Protein AF-A0A813RPR6-F1 (afdb_monomer)

Secondary structure (DSSP, 8-state):
-EEE---TT-HHHHHHHHHH-TT-SS-EEEE-SS-GGGT-S---SEEEEEEE--GGGTTTT-EEEEEEESSS-SSSSSSSSPPPSSTTSEEEEEEEEEEEEEPPTT--SPPSHHHHHHHHHHHHHHHH-----TT-EE-S--TTSSSS--EEEEEE-SSS--EEETTEEEEEEEEEEE-HHHHHHHHHT-HHHHHHHHTT-GGGTGGG--B-TT--S-HHHH-HHHHHHHHHHHHHH-----EEEESEEEEE--S---B-SS-EE-S-EEEEE-HHHHTTHHHHHHHTGGGT--EEEEETTS-EEEEEETT---TT----SSS-EEEETTEEEEEE-HHHHHHHHHHHHHS--S----TTS--EE--HHHHHHHTT-S-GGG--EEE-TTS-EEE-GGGGG-TT--EEE--SS-----GGGGG-TT--EEE--SS-----TT-TT-TT--EEE-TTS----GGGGGGGTT-TT--EEESEETTTTEE-HHHHH-TTHHHHHHHH-TT--EETTEETT-----------HHHHHHHHHHHHHHHHH----S-TTGGGTT-HHHHHHHHHHHHHHHHHHHHHHHHHHHHHHHHHHHHHHTTS---------

pLDDT: mean 76.5, std 19.68, range [28.55, 98.12]

Mean predicted aligned error: 19.49 Å

Organism: NCBI:txid104777

InterPro domains:
  IPR001611 Leucine-rich repeat [PF13516] (402-417)
  IPR001611 Leucine-rich repeat [PS51450] (404-425)
  IPR001611 Leucine-rich repeat [PS51450] (426-447)
  IPR001611 Leucine-rich repeat [PS51450] (448-469)
  IPR007768 Suppressor of fused [PTHR10928] (6-251)
  IPR020941 Suppressor of fused-like domain [PF05076] (40-215)
  IPR024314 Suppressor of fused C-terminal [PF12470] (265-358)
  IPR025875 Leucine rich repeat 4 [PF12799] (426-463)
  IPR032675 Leucine-rich repeat domain superfamily [G3DSA:3.80.10.10] (376-512)
  IPR037181 Suppressor of fused, N-terminal [SSF103359] (7-236)
  IPR038489 Suppressor of fused, C-terminal domain superfamily [G3DSA:3.30.1360.230] (261-375)

Nearest PDB structures (foldseek):
  4bl9-assembly4_D  TM=8.917E-01  e=6.753E-34  Escherichia coli
  4bl9-assembly3_C  TM=8.732E-01  e=5.200E-34  Escherichia coli
  4bla-assembly1_A  TM=8.907E-01  e=2.367E-33  Escherichia coli
  4bl9-assembly2_B  TM=8.714E-01  e=3.991E-33  Escherichia coli
  4kmh-assembly1_A  TM=8.548E-01  e=1.022E-32  Homo sapiens

Foldseek 3Di:
DKDWDPDDDFKPLLVLVCVVVVPPPTFTKDAFPAAVLNVGLFQFGIKTWDWDQPVVVVSLQTWIKIKTHGQFQRDQPPSPADFDPDQADAGRLNEIEMEIARDDPPDPDDDPVVVVLSRVVSSCCSVPVDRDDAQDKAAQSQVPAPFQFGIWHKHWQPSRAWDGIPRYIYTYIYIATAGPVLVVLCQFPTSNVSVVLLLCDSNLVRSNRHDYRNDPDGSCRVPVVVVLVSVVVLLVQATNNQEDEFQKDKDADPPDFDCPPFKTFGDDMDIDGDPVVVLCQLRCLRRAQVNQHKHWYQHPVRQIEIEGEPNNPDPPDDADPVRQWMDGPSYIYGYQYPVNSVVSNVVVVVPPPPPPPVSPQDADDDDPVNQCVQQVHPALCPRAEGAPESNQYADDQVNLRNQNHAYYEHHP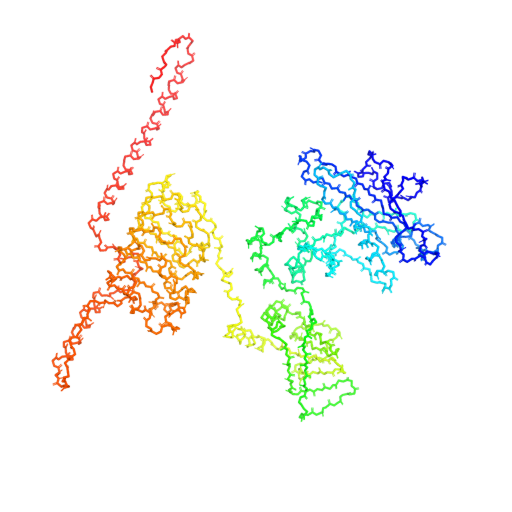YAHADQQNLLSNLNHAEYHPAQYAHAAPHNCQNNLNYAEYEHFQYAHADLVRCLSNLSNQNHAYYEQHAVVVRTHYNNVVNPVCSVVVNCVSHVNHQYYNRDGPPDDDPDDDDPDDPVVVVVVVVVVVVVVVVCPPPDDPVVVVCVPVVVVVVVVVVVVVVVVVVVVVVVVVVVVVVVVVVVVVVVVDPDDDDDDDD

Radius of gyration: 35.42 Å; Cα contacts (8 Å, |Δi|>4): 1080; chains: 1; bounding box: 74×107×98 Å

Structure (mmCIF, N/CA/C/O backbone):
data_AF-A0A813RPR6-F1
#
_entry.id   AF-A0A813RPR6-F1
#
loop_
_atom_site.group_PDB
_atom_site.id
_atom_site.type_symbol
_atom_site.label_atom_id
_atom_site.label_alt_id
_atom_site.label_comp_id
_atom_site.label_asym_id
_atom_site.label_entity_id
_atom_site.label_seq_id
_atom_site.pdbx_PDB_ins_code
_atom_site.Cartn_x
_atom_site.Cartn_y
_atom_site.Cartn_z
_atom_site.occupancy
_atom_site.B_iso_or_equiv
_atom_site.auth_seq_id
_atom_site.auth_comp_id
_atom_site.auth_asym_id
_atom_site.auth_atom_id
_atom_site.pdbx_PDB_model_num
ATOM 1 N N . MET A 1 1 ? -30.826 -1.381 17.889 1.00 50.94 1 MET A N 1
ATOM 2 C CA . MET A 1 1 ? -31.524 -0.165 18.376 1.00 50.94 1 MET A CA 1
ATOM 3 C C . MET A 1 1 ? -30.510 0.705 19.107 1.00 50.94 1 MET A C 1
ATOM 5 O O . MET A 1 1 ? -29.527 0.143 19.568 1.00 50.94 1 MET A O 1
ATOM 9 N N . LEU A 1 2 ? -30.683 2.030 19.143 1.00 47.19 2 LEU A N 1
ATOM 10 C CA . LEU A 1 2 ? -29.847 2.921 19.963 1.00 47.19 2 LEU A CA 1
ATOM 11 C C . LEU A 1 2 ? -30.622 3.243 21.245 1.00 47.19 2 LEU A C 1
ATOM 13 O O . LEU A 1 2 ? -31.785 3.631 21.139 1.00 47.19 2 LEU A O 1
ATOM 17 N N . ALA A 1 3 ? -30.007 3.058 22.409 1.00 49.62 3 ALA A N 1
ATOM 18 C CA . ALA A 1 3 ? -30.604 3.337 23.716 1.00 49.62 3 ALA A CA 1
ATOM 19 C C . ALA A 1 3 ? -29.572 3.993 24.653 1.00 49.62 3 ALA A C 1
ATOM 21 O O . ALA A 1 3 ? -28.366 3.890 24.416 1.00 49.62 3 ALA A O 1
ATOM 22 N N . GLN A 1 4 ? -30.054 4.690 25.687 1.00 48.28 4 GLN A N 1
ATOM 23 C CA . GLN A 1 4 ? -29.232 5.142 26.817 1.00 48.28 4 GLN A CA 1
ATOM 24 C C . GLN A 1 4 ? -29.093 3.986 27.822 1.00 48.28 4 GLN A C 1
ATOM 26 O O . GLN A 1 4 ? -30.047 3.235 28.014 1.00 48.28 4 GLN A O 1
ATOM 31 N N . ASN A 1 5 ? -27.893 3.817 28.387 1.00 44.53 5 ASN A N 1
ATOM 32 C CA . ASN A 1 5 ? -27.488 2.679 29.222 1.00 44.53 5 ASN A CA 1
ATOM 33 C C . ASN A 1 5 ? -28.490 2.352 30.354 1.00 44.53 5 ASN A C 1
ATOM 35 O O . ASN A 1 5 ? -28.733 3.181 31.223 1.00 44.53 5 ASN A O 1
ATOM 39 N N . GLU A 1 6 ? -28.984 1.107 30.408 1.00 38.97 6 GLU A N 1
ATOM 40 C CA . GLU A 1 6 ? -29.646 0.526 31.599 1.00 38.97 6 GLU A CA 1
ATOM 41 C C . GLU A 1 6 ? -28.765 -0.519 32.314 1.00 38.97 6 GLU A C 1
ATOM 43 O O . GLU A 1 6 ? -29.094 -0.984 33.404 1.00 38.97 6 GLU A O 1
ATOM 48 N N . THR A 1 7 ? -27.617 -0.894 31.742 1.00 42.38 7 THR A N 1
ATOM 49 C CA . THR A 1 7 ? -26.732 -1.912 32.319 1.00 42.38 7 THR A CA 1
ATOM 50 C C . THR A 1 7 ? -25.653 -1.281 33.187 1.00 42.38 7 THR A C 1
ATOM 52 O O . THR A 1 7 ? -24.520 -1.068 32.752 1.00 42.38 7 THR A O 1
ATOM 55 N N . SER A 1 8 ? -25.984 -1.031 34.451 1.00 41.53 8 SER A N 1
ATOM 56 C CA . SER A 1 8 ? -24.967 -0.973 35.492 1.00 41.53 8 SER A CA 1
ATOM 57 C C . SER A 1 8 ? -24.342 -2.374 35.656 1.00 41.53 8 SER A C 1
ATOM 59 O O . SER A 1 8 ? -25.047 -3.372 35.783 1.00 41.53 8 SER A O 1
ATOM 61 N N . HIS A 1 9 ? -23.003 -2.443 35.662 1.00 45.56 9 HIS A N 1
ATOM 62 C CA . HIS A 1 9 ? -22.172 -3.578 36.127 1.00 45.56 9 HIS A CA 1
ATOM 63 C C . HIS A 1 9 ? -21.645 -4.648 35.142 1.00 45.56 9 HIS A C 1
ATOM 65 O O . HIS A 1 9 ? -21.177 -5.690 35.611 1.00 45.56 9 HIS A O 1
ATOM 71 N N . LEU A 1 10 ? -21.576 -4.406 33.827 1.00 50.50 10 LEU A N 1
ATOM 72 C CA . LEU A 1 10 ? -20.786 -5.279 32.937 1.00 50.50 10 LEU A CA 1
ATOM 73 C C . LEU A 1 10 ? -19.311 -4.844 32.837 1.00 50.50 10 LEU A C 1
ATOM 75 O O . LEU A 1 10 ? -18.966 -3.925 32.104 1.00 50.50 10 LEU A O 1
ATOM 79 N N . ASP A 1 11 ? -18.480 -5.596 33.565 1.00 65.88 11 ASP A N 1
ATOM 80 C CA . ASP A 1 11 ? -17.105 -6.010 33.237 1.00 65.88 11 ASP A CA 1
ATOM 81 C C . ASP A 1 11 ? -15.976 -4.935 33.188 1.00 65.88 11 ASP A C 1
ATOM 83 O O . ASP A 1 11 ? -16.195 -3.804 32.756 1.00 65.88 11 ASP A O 1
ATOM 87 N N . PRO A 1 12 ? -14.722 -5.269 33.573 1.00 71.50 12 PRO A N 1
ATOM 88 C CA . PRO A 1 12 ? -13.483 -4.517 33.313 1.00 71.50 12 PRO A CA 1
ATOM 89 C C . PRO A 1 12 ? -13.337 -3.835 31.947 1.00 71.50 12 PRO A C 1
ATOM 91 O O . PRO A 1 12 ? -12.587 -2.869 31.848 1.00 71.50 12 PRO A O 1
ATOM 94 N N . ILE A 1 13 ? -14.037 -4.277 30.898 1.00 84.25 13 ILE A N 1
ATOM 95 C CA . ILE A 1 13 ? -14.054 -3.573 29.606 1.00 84.25 13 ILE A CA 1
ATOM 96 C C . ILE A 1 13 ? -14.661 -2.168 29.751 1.00 84.25 13 ILE A C 1
ATOM 98 O O . ILE A 1 13 ? -14.095 -1.198 29.243 1.00 84.25 13 ILE A O 1
ATOM 102 N N . THR A 1 14 ? -15.767 -2.030 30.486 1.00 81.50 14 THR A N 1
ATOM 103 C CA . THR A 1 14 ? -16.403 -0.728 30.733 1.00 81.50 14 THR A CA 1
ATOM 104 C C . THR A 1 14 ? -15.515 0.156 31.607 1.00 81.50 14 THR A C 1
ATOM 106 O O . THR A 1 14 ? -15.386 1.347 31.338 1.00 81.50 14 THR A O 1
ATOM 109 N N . GLU A 1 15 ? -14.833 -0.420 32.604 1.00 83.06 15 GLU A N 1
ATOM 110 C CA . GLU A 1 15 ? -13.865 0.311 33.436 1.00 83.06 15 GLU A CA 1
ATOM 111 C C . GLU A 1 15 ? -12.692 0.856 32.609 1.00 83.06 15 GLU A C 1
ATOM 113 O O . GLU A 1 15 ? -12.306 2.009 32.785 1.00 83.06 15 GLU A O 1
ATOM 118 N N . LEU A 1 16 ? -12.158 0.071 31.667 1.00 86.19 16 LEU A N 1
ATOM 119 C CA . LEU A 1 16 ? -11.117 0.538 30.743 1.00 86.19 16 LEU A CA 1
ATOM 120 C C . LEU A 1 16 ? -11.624 1.677 29.861 1.00 86.19 16 LEU A C 1
ATOM 122 O O . LEU A 1 16 ? -10.917 2.660 29.655 1.00 86.19 16 LEU A O 1
ATOM 126 N N . CYS A 1 17 ? -12.858 1.578 29.366 1.00 89.38 17 CYS A N 1
ATOM 127 C CA . CYS A 1 17 ? -13.441 2.649 28.569 1.00 89.38 17 CYS A CA 1
ATOM 128 C C . CYS A 1 17 ? -13.638 3.932 29.391 1.00 89.38 17 CYS A C 1
ATOM 130 O O . CYS A 1 17 ? -13.366 5.013 28.878 1.00 89.38 17 CYS A O 1
ATOM 132 N N . LEU A 1 18 ? -14.022 3.828 30.668 1.00 88.81 18 LEU A N 1
ATOM 133 C CA . LEU A 1 18 ? -14.121 4.971 31.586 1.00 88.81 18 LEU A CA 1
ATOM 134 C C . LEU A 1 18 ? -12.756 5.587 31.922 1.00 88.81 18 LEU A C 1
ATOM 136 O O . LEU A 1 18 ? -12.678 6.786 32.161 1.00 88.81 18 LEU A O 1
ATOM 140 N N . GLN A 1 19 ? -11.667 4.813 31.911 1.00 88.62 19 GLN A N 1
ATOM 141 C CA . GLN A 1 19 ? -10.317 5.377 32.054 1.00 88.62 1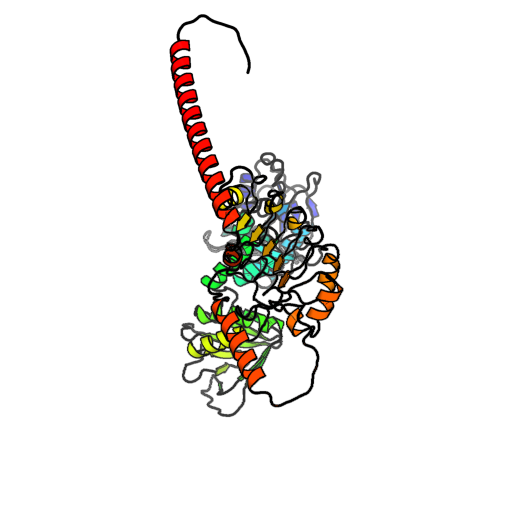9 GLN A CA 1
ATOM 142 C C . GLN A 1 19 ? -9.931 6.258 30.860 1.00 88.62 19 GLN A C 1
ATOM 144 O O . GLN A 1 19 ? -9.199 7.230 31.030 1.00 88.62 19 GLN A O 1
ATOM 149 N N . VAL A 1 20 ? -10.416 5.925 29.660 1.00 89.56 20 VAL A N 1
ATOM 150 C CA . VAL A 1 20 ? -10.179 6.712 28.439 1.00 89.56 20 VAL A CA 1
ATOM 151 C C . VAL A 1 20 ? -11.172 7.874 28.322 1.00 89.56 20 VAL A C 1
ATOM 153 O O . VAL A 1 20 ? -10.796 8.958 27.883 1.00 89.56 20 VAL A O 1
ATOM 156 N N . TYR A 1 21 ? -12.424 7.665 28.734 1.00 91.81 21 TYR A N 1
ATOM 157 C CA . TYR A 1 21 ? -13.523 8.626 28.631 1.00 91.81 21 TYR A CA 1
A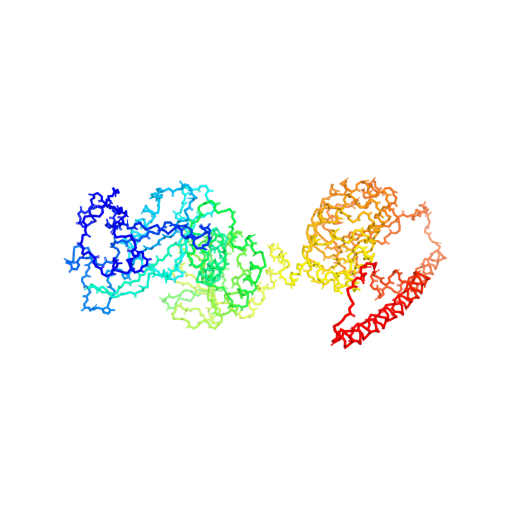TOM 158 C C . TYR A 1 21 ? -14.210 8.838 29.992 1.00 91.81 21 TYR A C 1
ATOM 160 O O . TYR A 1 21 ? -15.360 8.428 30.170 1.00 91.81 21 TYR A O 1
ATOM 168 N N . PRO A 1 22 ? -13.534 9.485 30.960 1.00 88.88 22 PRO A N 1
ATOM 169 C CA . PRO A 1 22 ? -14.035 9.611 32.333 1.00 88.88 22 PRO A CA 1
ATOM 170 C C . PRO A 1 22 ? -15.345 10.399 32.431 1.00 88.88 22 PRO A C 1
ATOM 172 O O . PRO A 1 22 ? -16.172 10.115 33.295 1.00 88.88 22 PRO A O 1
ATOM 175 N N . ASP A 1 23 ? -15.567 11.340 31.514 1.00 88.62 23 ASP A N 1
ATOM 176 C CA . ASP A 1 23 ? -16.747 12.211 31.513 1.00 88.62 23 ASP A CA 1
ATOM 177 C C . ASP A 1 23 ? -17.976 11.579 30.829 1.00 88.62 23 ASP A C 1
ATOM 179 O O . ASP A 1 23 ? -19.056 12.168 30.819 1.00 88.62 23 ASP A O 1
ATOM 183 N N . GLN A 1 24 ? -17.839 10.385 30.241 1.00 89.38 24 GLN A N 1
ATOM 184 C CA . GLN A 1 24 ? -18.892 9.710 29.470 1.00 89.38 24 GLN A CA 1
ATOM 185 C C . GLN A 1 24 ? -19.360 8.432 30.168 1.00 89.38 24 GLN A C 1
ATOM 187 O O . GLN A 1 24 ? -19.136 7.320 29.691 1.00 89.38 24 GLN A O 1
ATOM 192 N N . VAL A 1 25 ? -20.028 8.601 31.311 1.00 80.62 25 VAL A N 1
ATOM 193 C CA . VAL A 1 25 ? -20.595 7.484 32.087 1.00 80.62 25 VAL A CA 1
ATOM 194 C C . VAL A 1 25 ? -21.810 6.870 31.375 1.00 80.62 25 VAL A C 1
ATOM 196 O O . VAL A 1 25 ? -21.906 5.649 31.246 1.00 80.62 25 VAL A O 1
ATOM 199 N N . ASP A 1 26 ? -22.687 7.719 30.832 1.00 81.75 26 ASP A N 1
ATOM 200 C CA . ASP A 1 26 ? -23.855 7.309 30.048 1.00 81.75 26 ASP A CA 1
ATOM 201 C C . ASP A 1 26 ? -23.549 7.388 28.551 1.00 81.75 26 ASP A C 1
ATOM 203 O O . ASP A 1 26 ? -23.825 8.382 27.874 1.00 81.75 26 ASP A O 1
ATOM 207 N N . VAL A 1 27 ? -22.947 6.322 28.028 1.00 85.81 27 VAL A N 1
ATOM 208 C CA . VAL A 1 27 ? -22.635 6.217 26.602 1.00 85.81 27 VAL A CA 1
ATOM 209 C C . VAL A 1 27 ? -23.821 5.797 25.756 1.00 85.81 27 VAL A C 1
ATOM 211 O O . VAL A 1 27 ? -24.679 5.013 26.164 1.00 85.81 27 VAL A O 1
ATOM 214 N N . LEU A 1 28 ? -23.818 6.279 24.514 1.00 88.56 28 LEU A N 1
ATOM 215 C CA . LEU A 1 28 ? -24.717 5.772 23.494 1.00 88.56 28 LEU A CA 1
ATOM 216 C C . LEU A 1 28 ? -24.346 4.319 23.184 1.00 88.56 28 LEU A C 1
ATOM 218 O O . LEU A 1 28 ? -23.216 4.030 22.784 1.00 88.56 28 LEU A O 1
ATOM 222 N N . GLN A 1 29 ? -25.316 3.420 23.316 1.00 89.62 29 GLN A N 1
ATOM 223 C CA . GLN A 1 29 ? -25.115 1.999 23.079 1.00 89.62 29 GLN A CA 1
ATOM 224 C C . GLN A 1 29 ? -26.036 1.511 21.961 1.00 89.62 29 GLN A C 1
ATOM 226 O O . GLN A 1 29 ? -27.249 1.745 21.959 1.00 89.62 29 GLN A O 1
ATOM 231 N N . ALA A 1 30 ? -25.452 0.822 20.984 1.00 91.81 30 ALA A N 1
ATOM 232 C CA . ALA A 1 30 ? -26.205 0.057 20.007 1.00 91.81 30 ALA A CA 1
ATOM 233 C C . ALA A 1 30 ? -26.353 -1.384 20.494 1.00 91.81 30 ALA A C 1
ATOM 235 O O . ALA A 1 30 ? -25.360 -2.001 20.849 1.00 91.81 30 ALA A O 1
ATOM 236 N N . THR A 1 31 ? -27.568 -1.928 20.462 1.00 92.75 31 THR A N 1
ATOM 237 C CA . THR A 1 31 ? -27.842 -3.323 20.847 1.00 92.75 31 THR A CA 1
ATOM 238 C C . THR A 1 31 ? -28.675 -4.062 19.801 1.00 92.75 31 THR A C 1
ATOM 240 O O . THR A 1 31 ? -29.392 -3.436 18.997 1.00 92.75 31 THR A O 1
ATOM 243 N N . THR A 1 32 ? -28.576 -5.388 19.791 1.00 89.75 32 THR A N 1
ATOM 244 C CA . THR A 1 32 ? -29.371 -6.281 18.940 1.00 89.75 32 THR A CA 1
ATOM 245 C C . THR A 1 32 ? -30.822 -6.344 19.418 1.00 89.75 32 THR A C 1
ATOM 247 O O . THR A 1 32 ? -31.135 -6.125 20.585 1.00 89.75 32 THR A O 1
ATOM 250 N N . GLN A 1 33 ? -31.760 -6.585 18.495 1.00 90.12 33 GLN A N 1
ATOM 251 C CA . GLN A 1 33 ? -33.168 -6.780 18.882 1.00 90.12 33 GLN A CA 1
ATOM 252 C C . GLN A 1 33 ? -33.410 -8.183 19.444 1.00 90.12 33 GLN A C 1
ATOM 254 O O . GLN A 1 33 ? -34.235 -8.363 20.334 1.00 90.12 33 GLN A O 1
ATOM 259 N N . ILE A 1 34 ? -32.700 -9.168 18.894 1.00 91.69 34 ILE A N 1
ATOM 260 C CA . ILE A 1 34 ? -32.735 -10.566 19.306 1.00 91.69 34 ILE A CA 1
ATOM 261 C C . ILE A 1 34 ? -31.294 -10.951 19.608 1.00 91.69 34 ILE A C 1
ATOM 263 O O . ILE A 1 34 ? -30.434 -10.833 18.736 1.00 91.69 34 ILE A O 1
ATOM 267 N N . GLN A 1 35 ? -31.058 -11.392 20.839 1.00 93.19 35 GLN A N 1
ATOM 268 C CA . GLN A 1 35 ? -29.735 -11.783 21.313 1.00 93.19 35 GLN A CA 1
ATOM 269 C C . GLN A 1 35 ? -29.225 -13.017 20.568 1.00 93.19 35 GLN A C 1
ATOM 271 O O . GLN A 1 35 ? -30.012 -13.880 20.165 1.00 93.19 35 GLN A O 1
ATOM 276 N N . TYR A 1 36 ? -27.907 -13.128 20.409 1.00 94.75 36 TYR A N 1
ATOM 277 C CA . TYR A 1 36 ? -27.312 -14.190 19.599 1.00 94.75 36 TYR A CA 1
ATOM 278 C C . TYR A 1 36 ? -27.629 -15.595 20.138 1.00 94.75 36 TYR A C 1
ATOM 280 O O . TYR A 1 36 ? -28.034 -16.475 19.380 1.00 94.75 36 TYR A O 1
ATOM 288 N N . TRP A 1 37 ? -27.576 -15.788 21.462 1.00 94.50 37 TRP A N 1
ATOM 289 C CA . TRP A 1 37 ? -27.940 -17.060 22.113 1.00 94.50 37 TRP A CA 1
ATOM 290 C C . TRP A 1 37 ? -29.434 -17.414 22.011 1.00 94.50 37 TRP A C 1
ATOM 292 O O . TRP A 1 37 ? -29.831 -18.527 22.348 1.00 94.50 37 TRP A O 1
ATOM 302 N N . LEU A 1 38 ? -30.274 -16.489 21.538 1.00 95.50 38 LEU A N 1
ATOM 303 C CA . LEU A 1 38 ? -31.680 -16.724 21.192 1.00 95.50 38 LEU A CA 1
ATOM 304 C C . LEU A 1 38 ? -31.872 -16.906 19.676 1.00 95.50 38 LEU A C 1
ATOM 306 O O . LEU A 1 38 ? -32.961 -16.665 19.157 1.00 95.50 38 LEU A O 1
ATOM 310 N N . ASN A 1 39 ? -30.822 -17.330 18.965 1.00 92.12 39 ASN A N 1
ATOM 311 C CA . ASN A 1 39 ? -30.765 -17.458 17.505 1.00 92.12 39 ASN A CA 1
ATOM 312 C C . ASN A 1 39 ? -30.919 -16.123 16.753 1.00 92.12 39 ASN A C 1
ATOM 314 O O . ASN A 1 39 ? -31.406 -16.090 15.620 1.00 92.12 39 ASN A O 1
ATOM 318 N N . GLY A 1 40 ? -30.501 -15.014 17.371 1.00 95.38 40 GLY A N 1
ATOM 319 C CA . GLY A 1 40 ? -30.333 -13.738 16.680 1.00 95.38 40 GLY A CA 1
ATOM 320 C C . GLY A 1 40 ? -29.249 -13.815 15.589 1.00 95.38 40 GLY A C 1
ATOM 321 O O . GLY A 1 40 ? -28.310 -14.602 15.703 1.00 95.38 40 GLY A O 1
ATOM 322 N N . PRO A 1 41 ? -29.343 -13.013 14.513 1.00 94.31 41 PRO A N 1
ATOM 323 C CA . PRO A 1 41 ? -28.389 -13.066 13.398 1.00 94.31 41 PRO A CA 1
ATOM 324 C C . PRO A 1 41 ? -27.048 -12.369 13.679 1.00 94.31 41 PRO A C 1
ATOM 326 O O . PRO A 1 41 ? -26.098 -12.564 12.912 1.00 94.31 41 PRO A O 1
ATOM 329 N N . ASP A 1 42 ? -27.007 -11.544 14.725 1.00 96.38 42 ASP A N 1
ATOM 330 C CA . ASP A 1 42 ? -25.949 -10.589 15.035 1.00 96.38 42 ASP A CA 1
ATOM 331 C C . ASP A 1 42 ? -25.240 -11.011 16.334 1.00 96.38 42 ASP A C 1
ATOM 333 O O . ASP A 1 42 ? -25.899 -11.074 17.373 1.00 96.38 42 ASP A O 1
ATOM 337 N N . PRO A 1 43 ? -23.935 -11.339 16.290 1.00 96.44 43 PRO A N 1
ATOM 338 C CA . PRO A 1 43 ? -23.221 -11.901 17.437 1.00 96.44 43 PRO A CA 1
ATOM 339 C C . PRO A 1 43 ? -22.717 -10.884 18.465 1.00 96.44 43 PRO A C 1
ATOM 341 O O . PRO A 1 43 ? -22.377 -11.285 19.572 1.00 96.44 43 PRO A O 1
ATOM 344 N N . LEU A 1 44 ? -22.608 -9.596 18.123 1.00 96.94 44 LEU A N 1
ATOM 345 C CA . LEU A 1 44 ? -22.249 -8.573 19.109 1.00 96.94 44 LEU A CA 1
ATOM 346 C C . LEU A 1 44 ? -23.514 -8.108 19.818 1.00 96.94 44 LEU A C 1
ATOM 348 O O . LEU A 1 44 ? -24.389 -7.525 19.176 1.00 96.94 44 LEU A O 1
ATOM 352 N N . ASP A 1 45 ? -23.590 -8.314 21.126 1.00 93.75 45 ASP A N 1
ATOM 353 C CA . ASP A 1 45 ? -24.744 -7.916 21.935 1.00 93.75 45 ASP A CA 1
ATOM 354 C C . ASP A 1 45 ? -24.840 -6.392 22.036 1.00 93.75 45 ASP A C 1
ATOM 356 O O . ASP A 1 45 ? -25.935 -5.815 21.960 1.00 93.75 45 ASP A O 1
ATOM 360 N N . TYR A 1 46 ? -23.675 -5.741 22.145 1.00 94.00 46 TYR A N 1
ATOM 361 C CA . TYR A 1 46 ? -23.566 -4.295 22.265 1.00 94.00 46 TYR A CA 1
ATOM 362 C C . TYR A 1 46 ? -22.413 -3.713 21.443 1.00 94.00 46 TYR A C 1
ATOM 364 O O . TYR A 1 46 ? -21.383 -4.343 21.201 1.00 94.00 46 TYR A O 1
ATOM 372 N N . VAL A 1 47 ? -22.580 -2.454 21.045 1.00 95.81 47 VAL A N 1
ATOM 373 C CA . VAL A 1 47 ? -21.504 -1.583 20.569 1.00 95.81 47 VAL A CA 1
ATOM 374 C C . VAL A 1 47 ? -21.635 -0.248 21.291 1.00 95.81 47 VAL A C 1
ATOM 376 O O . VAL A 1 47 ? -22.584 0.500 21.042 1.00 95.81 47 VAL A O 1
ATOM 379 N N . ASN A 1 48 ? -20.690 0.042 22.182 1.00 94.88 48 ASN A N 1
ATOM 380 C CA . ASN A 1 48 ? -20.614 1.317 22.891 1.00 94.88 48 ASN A CA 1
ATOM 381 C C . ASN A 1 48 ? -19.982 2.370 21.981 1.00 94.88 48 ASN A C 1
ATOM 383 O O . ASN A 1 48 ? -19.042 2.066 21.244 1.00 94.88 48 ASN A O 1
ATOM 387 N N . ILE A 1 49 ? -20.493 3.599 22.024 1.00 95.81 49 ILE A N 1
ATOM 388 C CA . ILE A 1 49 ? -20.049 4.696 21.165 1.00 95.81 49 ILE A CA 1
ATOM 389 C C . ILE A 1 49 ? -19.648 5.883 22.039 1.00 95.81 49 ILE A C 1
ATOM 391 O O . ILE A 1 49 ? -20.495 6.523 22.662 1.00 95.81 49 ILE A O 1
ATOM 395 N N . TYR A 1 50 ? -18.354 6.182 22.036 1.00 94.94 50 TYR A N 1
ATOM 396 C CA . TYR A 1 50 ? -17.740 7.304 22.739 1.00 94.94 50 TYR A CA 1
ATOM 397 C C . TYR A 1 50 ? -17.433 8.444 21.768 1.00 94.94 50 TYR A C 1
ATOM 399 O O . TYR A 1 50 ? -17.194 8.227 20.575 1.00 94.94 50 TYR A O 1
ATOM 407 N N . ILE A 1 51 ? -17.411 9.671 22.278 1.00 93.88 51 ILE A N 1
ATOM 408 C CA . ILE A 1 51 ? -17.115 10.879 21.506 1.00 93.88 51 ILE A CA 1
ATOM 409 C C . ILE A 1 51 ? -15.807 11.483 22.013 1.00 93.88 51 ILE A C 1
ATOM 411 O O . ILE A 1 51 ? -15.690 11.827 23.183 1.00 93.88 51 ILE A O 1
ATOM 415 N N . ASN A 1 52 ? -14.827 11.657 21.134 1.00 91.81 52 ASN A N 1
ATOM 416 C CA . ASN A 1 52 ? -13.647 12.469 21.403 1.00 91.81 52 ASN A CA 1
ATOM 417 C C . ASN A 1 52 ? -13.775 13.783 20.622 1.00 91.81 52 ASN A C 1
ATOM 419 O O . ASN A 1 52 ? -13.857 13.762 19.394 1.00 91.81 52 ASN A O 1
ATOM 423 N N . ASN A 1 53 ? -13.819 14.920 21.319 1.00 87.12 53 ASN A N 1
ATOM 424 C CA . ASN A 1 53 ? -13.918 16.233 20.679 1.00 87.12 53 ASN A CA 1
ATOM 425 C C . ASN A 1 53 ? -12.552 16.871 20.381 1.00 87.12 53 ASN A C 1
ATOM 427 O O . ASN A 1 53 ? -12.531 17.817 19.606 1.00 87.12 53 ASN A O 1
ATOM 431 N N . ASP A 1 54 ? -11.444 16.336 20.906 1.00 82.56 54 ASP A N 1
ATOM 432 C CA . ASP A 1 54 ? -10.066 16.829 20.723 1.00 82.56 54 ASP A CA 1
ATOM 433 C C . ASP A 1 54 ? -9.944 18.366 20.728 1.00 82.56 54 ASP A C 1
ATOM 435 O O . ASP A 1 54 ? -9.549 18.992 19.741 1.00 82.56 54 ASP A O 1
ATOM 439 N N . GLU A 1 55 ? -10.321 18.985 21.847 1.00 76.88 55 GLU A N 1
ATOM 440 C CA . GLU A 1 55 ? -10.301 20.446 22.002 1.00 76.88 55 GLU A CA 1
ATOM 441 C C . GLU A 1 55 ? -8.870 21.013 21.944 1.00 76.88 55 GLU A C 1
ATOM 443 O O . GLU A 1 55 ? -8.658 22.107 21.419 1.00 76.88 55 GLU A O 1
ATOM 448 N N . ASP A 1 56 ? -7.877 20.230 22.378 1.00 75.25 56 ASP A N 1
ATOM 449 C CA . ASP A 1 56 ? -6.472 20.640 22.475 1.00 75.25 56 ASP A CA 1
ATOM 450 C C . ASP A 1 56 ? -5.781 20.826 21.113 1.00 75.25 56 ASP A C 1
ATOM 452 O O . ASP A 1 56 ? -4.851 21.627 20.996 1.00 75.25 56 ASP A O 1
ATOM 456 N N . ASN A 1 57 ? -6.222 20.125 20.060 1.00 75.50 57 ASN A N 1
ATOM 457 C CA . ASN A 1 57 ? -5.615 20.209 18.723 1.00 75.50 57 ASN A CA 1
ATOM 458 C C . ASN A 1 57 ? -6.550 20.826 17.674 1.00 75.50 57 ASN A C 1
ATOM 460 O O . ASN A 1 57 ? -6.535 20.417 16.509 1.00 75.50 57 ASN A O 1
ATOM 464 N N . ASN A 1 58 ? -7.363 21.814 18.062 1.00 74.88 58 ASN A N 1
ATOM 465 C CA . ASN A 1 58 ? -8.348 22.469 17.186 1.00 74.88 58 ASN A CA 1
ATOM 466 C C . ASN A 1 58 ? -9.329 21.475 16.524 1.00 74.88 58 ASN A C 1
ATOM 468 O O . ASN A 1 58 ? -9.739 21.676 15.379 1.00 74.88 58 ASN A O 1
ATOM 472 N N . GLY A 1 59 ? -9.671 20.379 17.206 1.00 77.12 59 GLY A N 1
ATOM 473 C CA . GLY A 1 59 ? -10.564 19.343 16.687 1.00 77.12 59 GLY A CA 1
ATOM 474 C C . GLY A 1 59 ? -9.973 18.485 15.565 1.00 77.12 59 GLY A C 1
ATOM 475 O O . GLY A 1 59 ? -10.711 17.805 14.851 1.00 77.12 59 GLY A O 1
ATOM 476 N N . LEU A 1 60 ? -8.649 18.500 15.374 1.00 83.00 60 LEU A N 1
ATOM 477 C CA . LEU A 1 60 ? -7.993 17.722 14.320 1.00 83.00 60 LEU A CA 1
ATOM 478 C C . LEU A 1 60 ? -8.253 16.217 14.468 1.00 83.00 60 LEU A C 1
ATOM 480 O O . LEU A 1 60 ? -8.480 15.536 13.467 1.00 83.00 60 LEU A O 1
ATOM 484 N N . ASN A 1 61 ? -8.239 15.708 15.701 1.00 88.56 61 ASN A N 1
ATOM 485 C CA . ASN A 1 61 ? -8.524 14.312 16.002 1.00 88.56 61 ASN A CA 1
ATOM 486 C C . ASN A 1 61 ? -9.933 14.114 16.569 1.00 88.56 61 ASN A C 1
ATOM 488 O O . ASN A 1 61 ? -10.162 13.101 17.230 1.00 88.56 61 ASN A O 1
ATOM 492 N N . SER A 1 62 ? -10.891 15.022 16.339 1.00 93.50 62 SER A N 1
ATOM 493 C CA . SER A 1 62 ? -12.267 14.775 16.783 1.00 93.50 62 SER A CA 1
ATOM 494 C C . SER A 1 62 ? -12.816 13.519 16.090 1.00 93.50 62 SER A C 1
ATOM 496 O O . SER A 1 62 ? -12.769 13.390 14.862 1.00 93.50 62 SER A O 1
ATOM 498 N N . HIS A 1 63 ? -13.345 12.567 16.859 1.00 95.31 63 HIS A N 1
ATOM 499 C CA . HIS A 1 63 ? -13.816 11.285 16.332 1.00 95.31 63 HIS A CA 1
ATOM 500 C C . HIS A 1 63 ? -14.870 10.613 17.215 1.00 95.31 63 HIS A C 1
ATOM 502 O O . HIS A 1 63 ? -14.993 10.889 18.405 1.00 95.31 63 HIS A O 1
ATOM 508 N N . PHE A 1 64 ? -15.598 9.671 16.621 1.00 96.25 64 PHE A N 1
ATOM 509 C CA . PHE A 1 64 ? -16.416 8.689 17.327 1.00 96.25 64 PHE A CA 1
ATOM 510 C C . PHE A 1 64 ? -15.615 7.397 17.507 1.00 96.25 64 PHE A C 1
ATOM 512 O O . PHE A 1 64 ? -15.067 6.881 16.531 1.00 96.25 64 PHE A O 1
ATOM 519 N N . HIS A 1 65 ? -15.549 6.861 18.724 1.00 97.12 65 HIS A N 1
ATOM 520 C CA . HIS A 1 65 ? -14.871 5.600 19.035 1.00 97.12 65 HIS A CA 1
ATOM 521 C C . HIS A 1 65 ? -15.902 4.535 19.395 1.00 97.12 65 HIS A C 1
ATOM 523 O O . HIS A 1 65 ? -16.632 4.665 20.372 1.00 97.12 65 HIS A O 1
ATOM 529 N N . TYR A 1 66 ? -15.981 3.497 18.571 1.00 97.50 66 TYR A N 1
ATOM 530 C CA . TYR A 1 66 ? -16.899 2.378 18.745 1.00 97.50 66 TYR A CA 1
ATOM 531 C C . TYR A 1 66 ? -16.138 1.223 19.382 1.00 97.50 66 TYR A C 1
ATOM 533 O O . TYR A 1 66 ? -15.041 0.904 18.922 1.00 97.50 66 TYR A O 1
ATOM 541 N N . VAL A 1 67 ? -16.735 0.586 20.384 1.00 96.88 67 VAL A N 1
ATOM 542 C CA . VAL A 1 67 ? -16.172 -0.562 21.105 1.00 96.88 67 VAL A CA 1
ATOM 543 C C . VAL A 1 67 ? -17.210 -1.678 21.107 1.00 96.88 67 VAL A C 1
ATOM 545 O O . VAL A 1 67 ? -18.322 -1.474 21.600 1.00 96.88 67 VAL A O 1
ATOM 548 N N . SER A 1 68 ? -16.887 -2.828 20.514 1.00 96.69 68 SER A N 1
ATOM 549 C CA . SER A 1 68 ? -17.788 -3.984 20.500 1.00 96.69 68 SER A CA 1
ATOM 550 C C . SER A 1 68 ? -17.799 -4.725 21.832 1.00 96.69 68 SER A C 1
ATOM 552 O O . SER A 1 68 ? -16.830 -4.681 22.587 1.00 96.69 68 SER A O 1
ATOM 554 N N . LEU A 1 69 ? -18.902 -5.427 22.086 1.00 94.81 69 LEU A N 1
ATOM 555 C CA . LEU A 1 69 ? -19.063 -6.375 23.180 1.00 94.81 69 LEU A CA 1
ATOM 556 C C . LEU A 1 69 ? -19.814 -7.603 22.650 1.00 94.81 69 LEU A C 1
ATOM 558 O O . LEU A 1 69 ? -20.945 -7.479 22.170 1.00 94.81 69 LEU A O 1
ATOM 562 N N . GLY A 1 70 ? -19.189 -8.777 22.735 1.00 94.25 70 GLY A N 1
ATOM 563 C CA . GLY A 1 70 ? -19.814 -10.070 22.413 1.00 94.25 70 GLY A CA 1
ATOM 564 C C . GLY A 1 70 ? -18.852 -11.106 21.826 1.00 94.25 70 GLY A C 1
ATOM 565 O O . GLY A 1 70 ? -19.143 -12.303 21.832 1.00 94.25 70 GLY A O 1
ATOM 566 N N . LEU A 1 71 ? -17.678 -10.679 21.346 1.00 95.94 71 LEU A N 1
ATOM 567 C CA . LEU A 1 71 ? -16.616 -11.600 20.919 1.00 95.94 71 LEU A CA 1
ATOM 568 C C . LEU A 1 71 ? -15.925 -12.261 22.115 1.00 95.94 71 LEU A C 1
ATOM 570 O O . LEU A 1 71 ? -15.437 -13.390 22.013 1.00 95.94 71 LEU A O 1
ATOM 574 N N . THR A 1 72 ? -15.909 -11.574 23.250 1.00 94.25 72 THR A N 1
ATOM 575 C CA . THR A 1 72 ? -15.467 -12.118 24.531 1.00 94.25 72 THR A CA 1
ATOM 576 C C . THR A 1 72 ? -16.623 -12.694 25.344 1.00 94.25 72 THR A C 1
ATOM 578 O O . THR A 1 72 ? -17.797 -12.445 25.067 1.00 94.25 72 THR A O 1
ATOM 581 N N . ASP A 1 73 ? -16.297 -13.507 26.350 1.00 92.88 73 ASP A N 1
ATOM 582 C CA . ASP A 1 73 ? -17.286 -14.046 27.278 1.00 92.88 73 ASP A CA 1
ATOM 583 C C . ASP A 1 73 ? -17.737 -12.959 28.262 1.00 92.88 73 ASP A C 1
ATOM 585 O O . ASP A 1 73 ? -17.078 -12.696 29.269 1.00 92.88 73 ASP A O 1
ATOM 589 N N . LEU A 1 74 ? -18.860 -12.313 27.934 1.00 89.38 74 LEU A N 1
ATOM 590 C CA . LEU A 1 74 ? -19.456 -11.237 28.730 1.00 89.38 74 LEU A CA 1
ATOM 591 C C . LEU A 1 74 ? -20.174 -11.741 29.992 1.00 89.38 74 LEU A C 1
ATOM 593 O O . LEU A 1 74 ? -20.386 -10.966 30.924 1.00 89.38 74 LEU A O 1
ATOM 597 N N . TYR A 1 75 ? -20.604 -13.009 30.006 1.00 88.94 75 TYR A N 1
ATOM 598 C CA . TYR A 1 75 ? -21.566 -13.519 30.991 1.00 88.94 75 TYR A CA 1
ATOM 599 C C . TYR A 1 75 ? -21.011 -14.647 31.868 1.00 88.94 75 TYR A C 1
ATOM 601 O O . TYR A 1 75 ? -21.429 -14.784 33.020 1.00 88.94 75 TYR A O 1
ATOM 609 N N . GLY A 1 76 ? -20.085 -15.469 31.364 1.00 87.50 76 GLY A N 1
ATOM 610 C CA . GLY A 1 76 ? -19.447 -16.539 32.134 1.00 87.50 76 GLY A CA 1
ATOM 611 C C . GLY A 1 76 ? -20.315 -17.761 32.423 1.00 87.50 76 GLY A C 1
ATOM 612 O O . GLY A 1 76 ? -19.949 -18.572 33.279 1.00 87.50 76 GLY A O 1
ATOM 613 N N . ASP A 1 77 ? -21.467 -17.883 31.764 1.00 90.19 77 ASP A N 1
ATOM 614 C CA . ASP A 1 77 ? -22.493 -18.898 32.025 1.00 90.19 77 ASP A CA 1
ATOM 615 C C . ASP A 1 77 ? -22.719 -19.860 30.851 1.00 90.19 77 ASP A C 1
ATOM 617 O O . ASP A 1 77 ? -23.726 -20.562 30.798 1.00 90.19 77 ASP A O 1
ATOM 621 N N . GLU A 1 78 ? -21.770 -19.902 29.917 1.00 92.25 78 GLU A N 1
ATOM 622 C CA . GLU A 1 78 ? -21.760 -20.818 28.773 1.00 92.25 78 GLU A CA 1
ATOM 623 C C . GLU A 1 78 ? -22.912 -20.644 27.772 1.00 92.25 78 GLU A C 1
ATOM 625 O O . GLU A 1 78 ? -23.107 -21.488 26.897 1.00 92.25 78 GLU A O 1
ATOM 630 N N . ARG A 1 79 ? -23.644 -19.520 27.827 1.00 91.81 79 ARG A N 1
ATOM 631 C CA . ARG A 1 79 ? -24.744 -19.242 26.886 1.00 91.81 79 ARG A CA 1
ATOM 632 C C . ARG A 1 79 ? -24.295 -19.027 25.436 1.00 91.81 79 ARG A C 1
ATOM 634 O O . ARG A 1 79 ? -25.069 -19.271 24.515 1.00 91.81 79 ARG A O 1
ATOM 641 N N . VAL A 1 80 ? -23.066 -18.544 25.238 1.00 93.44 80 VAL A N 1
ATOM 642 C CA . VAL A 1 80 ? -22.446 -18.316 23.917 1.00 93.44 80 VAL A CA 1
ATOM 643 C C . VAL A 1 80 ? -21.055 -18.943 23.877 1.00 93.44 80 VAL A C 1
ATOM 645 O O . VAL A 1 80 ? -20.769 -19.771 23.013 1.00 93.44 80 VAL A O 1
ATOM 648 N N . HIS A 1 81 ? -20.191 -18.562 24.820 1.00 94.62 81 HIS A N 1
ATOM 649 C CA . HIS A 1 81 ? -18.788 -18.974 24.857 1.00 94.62 81 HIS A CA 1
ATOM 650 C C . HIS A 1 81 ? -18.559 -20.050 25.907 1.00 94.62 81 HIS A C 1
ATOM 652 O O . HIS A 1 81 ? -19.124 -19.986 26.991 1.00 94.62 81 HIS A O 1
ATOM 658 N N . LYS A 1 82 ? -17.681 -21.018 25.631 1.00 92.25 82 LYS A N 1
ATOM 659 C CA . LYS A 1 82 ? -17.231 -21.946 26.677 1.00 92.25 82 LYS A CA 1
ATOM 660 C C . LYS A 1 82 ? -16.427 -21.185 27.724 1.00 92.25 82 LYS A C 1
ATOM 662 O O . LYS A 1 82 ? -15.583 -20.363 27.372 1.00 92.25 82 LYS A O 1
ATOM 667 N N . ARG A 1 83 ? -16.636 -21.521 28.995 1.00 88.75 83 ARG A N 1
ATOM 668 C CA . ARG A 1 83 ? -15.949 -20.858 30.098 1.00 88.75 83 ARG A CA 1
ATOM 669 C C . ARG A 1 83 ? -14.448 -21.153 30.068 1.00 88.75 83 ARG A C 1
ATOM 671 O O . ARG A 1 83 ? -14.035 -22.310 29.948 1.00 88.75 83 ARG A O 1
ATOM 678 N N . ALA A 1 84 ? -13.637 -20.109 30.219 1.00 85.75 84 ALA A N 1
ATOM 679 C CA . ALA A 1 84 ? -12.192 -20.243 30.363 1.00 85.75 84 ALA A CA 1
ATOM 680 C C . ALA A 1 84 ? -11.841 -21.069 31.613 1.00 85.75 84 ALA A C 1
ATOM 682 O O . ALA A 1 84 ? -12.445 -20.905 32.678 1.00 85.75 84 ALA A O 1
ATOM 683 N N . LYS A 1 85 ? -10.836 -21.943 31.508 1.00 85.50 85 LYS A N 1
ATOM 684 C CA . LYS A 1 85 ? -10.376 -22.775 32.635 1.00 85.50 85 LYS A CA 1
ATOM 685 C C . LYS A 1 85 ? -9.505 -21.994 33.614 1.00 85.50 85 LYS A C 1
ATOM 687 O O . LYS A 1 85 ? -9.341 -22.409 34.760 1.00 85.50 85 LYS A O 1
ATOM 692 N N . SER A 1 86 ? -8.924 -20.881 33.169 1.00 85.50 86 SER A N 1
ATOM 693 C CA . SER A 1 86 ? -8.129 -19.979 33.999 1.00 85.50 86 SER A CA 1
ATOM 694 C C . SER A 1 86 ? -8.221 -18.538 33.499 1.00 85.50 86 SER A C 1
ATOM 696 O O . SER A 1 86 ? -8.486 -18.301 32.325 1.00 85.50 86 SER A O 1
ATOM 698 N N . LEU A 1 87 ? -7.909 -17.571 34.367 1.00 82.75 87 LEU A N 1
ATOM 699 C CA . LEU A 1 87 ? -7.810 -16.148 33.997 1.00 82.75 87 LEU A CA 1
ATOM 700 C C . LEU A 1 87 ? -6.621 -15.838 33.067 1.00 82.75 87 LEU A C 1
ATOM 702 O O . LEU A 1 87 ? -6.460 -14.702 32.621 1.00 82.75 87 LEU A O 1
ATOM 706 N N . GLU A 1 88 ? -5.759 -16.824 32.801 1.00 87.00 88 GLU A N 1
ATOM 707 C CA . GLU A 1 88 ? -4.670 -16.695 31.836 1.00 87.00 88 GLU A CA 1
ATOM 708 C C . GLU A 1 88 ? -5.084 -17.075 30.411 1.00 87.00 88 GLU A C 1
ATOM 710 O O . GLU A 1 88 ? -4.370 -16.703 29.475 1.00 87.00 88 GLU A O 1
ATOM 715 N N . GLU A 1 89 ? -6.210 -17.777 30.254 1.00 91.19 89 GLU A N 1
ATOM 716 C CA . GLU A 1 89 ? -6.816 -18.102 28.963 1.00 91.19 89 GLU A CA 1
ATOM 717 C C . GLU A 1 89 ? -7.621 -16.915 28.419 1.00 91.19 89 GLU A C 1
ATOM 719 O O . GLU A 1 89 ? -7.988 -15.990 29.147 1.00 91.19 89 GLU A O 1
ATOM 724 N N . ASN A 1 90 ? -7.881 -16.934 27.116 1.00 92.81 90 ASN A N 1
ATOM 725 C CA . ASN A 1 90 ? -8.679 -15.919 26.442 1.00 92.81 90 ASN A CA 1
ATOM 726 C C . ASN A 1 90 ? -10.147 -15.986 26.892 1.00 92.81 90 ASN A C 1
ATOM 728 O O . ASN A 1 90 ? -10.716 -17.071 26.988 1.00 92.81 90 ASN A O 1
ATOM 732 N N . SER A 1 91 ? -10.756 -14.824 27.135 1.00 93.62 91 SER A N 1
ATOM 733 C CA . SER A 1 91 ? -12.205 -14.712 27.325 1.00 93.62 91 SER A CA 1
ATOM 734 C C . SER A 1 91 ? -12.893 -14.832 25.967 1.00 93.62 91 SER A C 1
ATOM 736 O O . SER A 1 91 ? -12.658 -13.993 25.098 1.00 93.62 91 SER A O 1
ATOM 738 N N . GLY A 1 92 ? -13.720 -15.859 25.754 1.00 94.00 92 GLY A N 1
ATOM 739 C CA . GLY A 1 92 ? -14.320 -16.128 24.440 1.00 94.00 92 GLY A CA 1
ATOM 740 C C . GLY A 1 92 ? -13.254 -16.244 23.341 1.00 94.00 92 GLY A C 1
ATOM 741 O O . GLY A 1 92 ? -12.303 -17.017 23.466 1.00 94.00 92 GLY A O 1
ATOM 742 N N . PHE A 1 93 ? -13.368 -15.439 22.281 1.00 94.75 93 PHE A N 1
ATOM 743 C CA . PHE A 1 93 ? -12.349 -15.361 21.223 1.00 94.75 93 PHE A CA 1
ATOM 744 C C . PHE A 1 93 ? -11.075 -14.595 21.631 1.00 94.75 93 PHE A C 1
ATOM 746 O O . PHE A 1 93 ? -10.066 -14.667 20.931 1.00 94.75 93 PHE A O 1
ATOM 753 N N . GLY A 1 94 ? -11.077 -13.907 22.776 1.00 93.88 94 GLY A N 1
ATOM 754 C CA . GLY A 1 94 ? -9.911 -13.231 23.358 1.00 93.88 94 GLY A CA 1
ATOM 755 C C . GLY A 1 94 ? -9.704 -11.785 22.926 1.00 93.88 94 GLY A C 1
ATOM 756 O O . GLY A 1 94 ? -8.716 -11.168 23.330 1.00 93.88 94 GLY A O 1
ATOM 757 N N . TYR A 1 95 ? -10.612 -11.227 22.129 1.00 96.06 95 TYR A N 1
ATOM 758 C CA . TYR A 1 95 ? -10.539 -9.841 21.686 1.00 96.06 95 TYR A CA 1
ATOM 759 C C . TYR A 1 95 ? -11.920 -9.221 21.492 1.00 96.06 95 TYR A C 1
ATOM 761 O O . TYR A 1 95 ? -12.879 -9.917 21.179 1.00 96.06 95 TYR A O 1
ATOM 769 N N . GLU A 1 96 ? -11.985 -7.902 21.626 1.00 97.00 96 GLU A N 1
ATOM 770 C CA . GLU A 1 96 ? -13.070 -7.065 21.124 1.00 97.00 96 GLU A CA 1
ATOM 771 C C . GLU A 1 96 ? -12.559 -6.176 19.988 1.00 97.00 96 GLU A C 1
ATOM 773 O O . GLU A 1 96 ? -11.365 -5.883 19.880 1.00 97.00 96 GLU A O 1
ATOM 778 N N . LEU A 1 97 ? -13.467 -5.751 19.118 1.00 97.81 97 LEU A N 1
ATOM 779 C CA . LEU A 1 97 ? -13.176 -4.871 17.999 1.00 97.81 97 LEU A CA 1
ATOM 780 C C . LEU A 1 97 ? -13.434 -3.413 18.375 1.00 97.81 97 LEU A C 1
ATOM 782 O O . LEU A 1 97 ? -14.436 -3.079 19.011 1.00 97.81 97 LEU A O 1
ATOM 786 N N . THR A 1 98 ? -12.568 -2.524 17.901 1.00 98.12 98 THR A N 1
ATOM 787 C CA . THR A 1 98 ? -12.771 -1.079 18.007 1.00 98.12 98 THR A CA 1
ATOM 788 C C . THR A 1 98 ? -12.649 -0.404 16.647 1.00 98.12 98 THR A C 1
ATOM 790 O O . THR A 1 98 ? -12.026 -0.925 15.726 1.00 98.12 98 THR A O 1
ATOM 793 N N . ILE A 1 99 ? -13.266 0.761 16.471 1.00 97.50 99 ILE A N 1
ATOM 794 C CA . ILE A 1 99 ? -13.064 1.594 15.277 1.00 97.50 99 ILE A CA 1
ATOM 795 C C . ILE A 1 99 ? -13.204 3.063 15.646 1.00 97.50 99 ILE A C 1
ATOM 797 O O . ILE A 1 99 ? -14.085 3.439 16.418 1.00 97.50 99 ILE A O 1
ATOM 801 N N . ARG A 1 100 ? -12.331 3.906 15.091 1.00 97.06 100 ARG A N 1
ATOM 802 C CA . ARG A 1 100 ? -12.363 5.358 15.282 1.00 97.06 100 ARG A CA 1
ATOM 803 C C . ARG A 1 100 ? -12.758 6.020 13.977 1.00 97.06 100 ARG A C 1
ATOM 805 O O . ARG A 1 100 ? -12.031 5.922 12.995 1.00 97.06 100 ARG A O 1
ATOM 812 N N . VAL A 1 101 ? -13.913 6.668 13.949 1.00 95.50 101 VAL A N 1
ATOM 813 C CA . VAL A 1 101 ? -14.452 7.326 12.753 1.00 95.50 101 VAL A CA 1
ATOM 814 C C . VAL A 1 101 ? -14.337 8.825 12.927 1.00 95.50 101 VAL A C 1
ATOM 816 O O . VAL A 1 101 ? -14.832 9.362 13.916 1.00 95.50 101 VAL A O 1
ATOM 819 N N . LYS A 1 102 ? -13.696 9.494 11.970 1.00 93.94 102 LYS A N 1
ATOM 820 C CA . LYS A 1 102 ? -13.514 10.947 12.004 1.00 93.94 102 LYS A CA 1
ATOM 821 C C . LYS A 1 102 ? -14.865 11.659 12.141 1.00 93.94 102 LYS A C 1
ATOM 823 O O . LYS A 1 102 ? -15.830 11.293 11.469 1.00 93.94 102 LYS A O 1
ATOM 828 N N . LYS A 1 103 ? -14.923 12.652 13.028 1.00 93.19 103 LYS A N 1
ATOM 829 C CA . LYS A 1 103 ? -16.109 13.470 13.293 1.00 93.19 103 LYS A CA 1
ATOM 830 C C . LYS A 1 103 ? -15.991 14.780 12.521 1.00 93.19 103 LYS A C 1
ATOM 832 O O . LYS A 1 103 ? -15.011 15.502 12.671 1.00 93.19 103 LYS A O 1
ATOM 837 N N . GLU A 1 104 ? -16.999 15.097 11.718 1.00 86.94 104 GLU A N 1
ATOM 838 C CA . GLU A 1 104 ? -17.095 16.403 11.057 1.00 86.94 104 GLU A CA 1
ATOM 839 C C . GLU A 1 104 ? -17.521 17.488 12.065 1.00 86.94 104 GLU A C 1
ATOM 841 O O . GLU A 1 104 ? -18.260 17.205 13.010 1.00 86.94 104 GLU A O 1
ATOM 846 N N . SER A 1 105 ? -17.113 18.747 11.863 1.00 80.62 105 SER A N 1
ATOM 847 C CA . SER A 1 105 ? -17.279 19.824 12.863 1.00 80.62 105 SER A CA 1
ATOM 848 C C . SER A 1 105 ? -18.723 20.052 13.338 1.00 80.62 105 SER A C 1
ATOM 850 O O . SER A 1 105 ? -18.934 20.436 14.482 1.00 80.62 105 SER A O 1
ATOM 852 N N . ASN A 1 106 ? -19.719 19.777 12.489 1.00 80.25 106 ASN A N 1
ATOM 853 C CA . ASN A 1 106 ? -21.145 19.955 12.799 1.00 80.25 106 ASN A CA 1
ATOM 854 C C . ASN A 1 106 ? -21.883 18.631 13.061 1.00 80.25 106 ASN A C 1
ATOM 856 O O . ASN A 1 106 ? -23.114 18.601 13.108 1.00 80.25 106 ASN A O 1
ATOM 860 N N . GLN A 1 107 ? -21.159 17.517 13.176 1.00 85.56 107 GLN A N 1
ATOM 861 C CA . GLN A 1 107 ? -21.761 16.204 13.345 1.00 85.56 107 GLN A CA 1
ATOM 862 C C . GLN A 1 107 ? -21.904 15.856 14.826 1.00 85.56 107 GLN A C 1
ATOM 864 O O . GLN A 1 107 ? -20.940 15.465 15.478 1.00 85.56 107 GLN A O 1
ATOM 869 N N . ASN A 1 108 ? -23.128 15.937 15.341 1.00 81.12 108 ASN A N 1
ATOM 870 C CA . ASN A 1 108 ? -23.423 15.537 16.720 1.00 81.12 108 ASN A CA 1
ATOM 871 C C . ASN A 1 108 ? -23.817 14.060 16.837 1.00 81.12 108 ASN A C 1
ATOM 873 O O . ASN A 1 108 ? -23.577 13.447 17.873 1.00 81.12 108 ASN A O 1
ATOM 877 N N . GLU A 1 109 ? -24.382 13.473 15.779 1.00 90.00 109 GLU A N 1
ATOM 878 C CA . GLU A 1 109 ? -24.824 12.078 15.795 1.00 90.00 109 GLU A CA 1
ATOM 879 C C . GLU A 1 109 ? -23.792 11.127 15.161 1.00 90.00 109 GLU A C 1
ATOM 881 O O . GLU A 1 109 ? -23.345 11.362 14.027 1.00 90.00 109 GLU 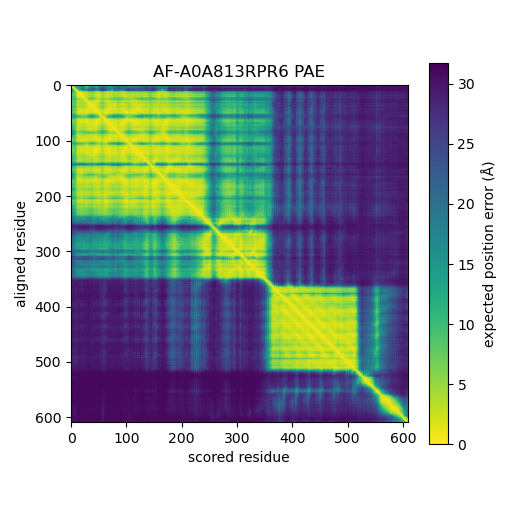A O 1
ATOM 886 N N . PRO A 1 110 ? -23.445 10.020 15.845 1.00 93.50 110 PRO A N 1
ATOM 887 C CA . PRO A 1 110 ? -22.525 9.029 15.311 1.00 93.50 110 PRO A CA 1
ATOM 888 C C . PRO A 1 110 ? -23.134 8.264 14.124 1.00 93.50 110 PRO A C 1
ATOM 890 O O . PRO A 1 110 ? -24.300 7.851 14.171 1.00 93.50 110 PRO A O 1
ATOM 893 N N . PRO A 1 111 ? -22.362 8.019 13.049 1.00 93.38 111 PRO A N 1
ATOM 894 C CA . PRO A 1 111 ? -22.837 7.231 11.919 1.00 93.38 111 PRO A CA 1
ATOM 895 C C . PRO A 1 111 ? -23.107 5.769 12.310 1.00 93.38 111 PRO A C 1
ATOM 897 O O . PRO A 1 111 ? -22.384 5.164 13.088 1.00 93.38 111 PRO A O 1
ATOM 900 N N . LYS A 1 112 ? -24.129 5.146 11.711 1.00 92.75 112 LYS A N 1
ATOM 901 C CA . LYS A 1 112 ? -24.538 3.767 12.060 1.00 92.75 112 LYS A CA 1
ATOM 902 C C . LYS A 1 112 ? -23.799 2.666 11.290 1.00 92.75 112 LYS A C 1
ATOM 904 O O . LYS A 1 112 ? -23.858 1.503 11.682 1.00 92.75 112 LYS A O 1
ATOM 909 N N . TRP A 1 113 ? -23.133 2.996 10.182 1.00 92.31 113 TRP A N 1
ATOM 910 C CA . TRP A 1 113 ? -22.433 2.010 9.347 1.00 92.31 113 TRP A CA 1
ATOM 911 C C . TRP A 1 113 ? -21.310 1.236 10.073 1.00 92.31 113 TRP A C 1
ATOM 913 O O . TRP A 1 113 ? -21.180 0.045 9.782 1.00 92.31 113 TRP A O 1
ATOM 923 N N . PRO A 1 114 ? -20.554 1.808 11.040 1.00 95.62 114 PRO A N 1
ATOM 924 C CA . PRO A 1 114 ? -19.511 1.067 11.750 1.00 95.62 114 PRO A CA 1
ATOM 925 C C . PRO A 1 114 ? -20.084 -0.103 12.549 1.00 95.62 114 PRO A C 1
ATOM 927 O O . PRO A 1 114 ? -19.483 -1.167 12.580 1.00 95.62 114 PRO A O 1
ATOM 930 N N . ILE A 1 115 ? -21.290 0.043 13.110 1.00 95.50 115 ILE A N 1
ATOM 931 C CA . ILE A 1 115 ? -21.972 -1.032 13.846 1.00 95.50 115 ILE A CA 1
ATOM 932 C C . ILE A 1 115 ? -22.196 -2.240 12.927 1.00 95.50 115 ILE A C 1
ATOM 934 O O . ILE A 1 115 ? -21.874 -3.366 13.293 1.00 95.50 115 ILE A O 1
ATOM 938 N N . LYS A 1 116 ? -22.698 -2.008 11.704 1.00 93.75 116 LYS A N 1
ATOM 939 C CA . LYS A 1 116 ? -22.909 -3.079 10.714 1.00 93.75 116 LYS A CA 1
ATOM 940 C C . LYS A 1 116 ? -21.597 -3.756 10.317 1.00 93.75 116 LYS A C 1
ATOM 942 O O . LYS A 1 116 ? -21.564 -4.972 10.163 1.00 93.75 116 LYS A O 1
ATOM 947 N N . LEU A 1 117 ? -20.529 -2.973 10.161 1.00 94.69 117 LEU A N 1
ATOM 948 C CA . LEU A 1 117 ? -19.203 -3.499 9.854 1.00 94.69 117 LEU A CA 1
ATOM 949 C C . LEU A 1 117 ? -18.682 -4.407 10.977 1.00 94.69 117 LEU A C 1
ATOM 951 O O . LEU A 1 117 ? -18.246 -5.522 10.703 1.00 94.69 117 LEU A O 1
ATOM 955 N N . LEU A 1 118 ? -18.746 -3.945 12.229 1.00 97.00 118 LEU A N 1
ATOM 956 C CA . LEU A 1 118 ? -18.297 -4.717 13.387 1.00 97.00 118 LEU A CA 1
ATOM 957 C C . LEU A 1 118 ? -19.086 -6.026 13.519 1.00 97.00 118 LEU A C 1
ATOM 959 O O . LEU A 1 118 ? -18.480 -7.078 13.707 1.00 97.00 118 LEU A O 1
ATOM 963 N N . GLN A 1 119 ? -20.410 -5.990 13.320 1.00 95.88 119 GLN A N 1
ATOM 964 C CA . GLN A 1 119 ? -21.243 -7.199 13.302 1.00 95.88 119 GLN A CA 1
ATOM 965 C C . GLN A 1 119 ? -20.826 -8.175 12.196 1.00 95.88 119 GLN A C 1
ATOM 967 O O . GLN A 1 119 ? -20.736 -9.377 12.435 1.00 95.88 119 GLN A O 1
ATOM 972 N N . ALA A 1 120 ? -20.529 -7.681 10.990 1.00 94.00 120 ALA A N 1
ATOM 973 C CA . ALA A 1 120 ? -20.090 -8.524 9.879 1.00 94.00 120 ALA A CA 1
ATOM 974 C C . ALA A 1 120 ? -18.740 -9.209 10.164 1.00 94.00 120 ALA A C 1
ATOM 976 O O . ALA A 1 120 ? -18.591 -10.404 9.899 1.00 94.00 120 ALA A O 1
ATOM 977 N N . LEU A 1 121 ? -17.780 -8.477 10.738 1.00 94.94 121 LEU A N 1
ATOM 978 C CA . LEU A 1 121 ? -16.481 -9.027 11.139 1.00 94.94 121 LEU A CA 1
ATOM 979 C C . LEU A 1 121 ? -16.623 -10.042 12.278 1.00 94.94 121 LEU A C 1
ATOM 981 O O . LEU A 1 121 ? -16.040 -11.121 12.212 1.00 94.94 121 LEU A O 1
ATOM 985 N N . ALA A 1 122 ? -17.450 -9.749 13.281 1.00 96.62 122 ALA A N 1
ATOM 986 C CA . ALA A 1 122 ? -17.723 -10.692 14.358 1.00 96.62 122 ALA A CA 1
ATOM 987 C C . ALA A 1 122 ? -18.399 -11.965 13.828 1.00 96.62 122 ALA A C 1
ATOM 989 O O . ALA A 1 122 ? -17.987 -13.077 14.149 1.00 96.62 122 ALA A O 1
ATOM 990 N N . LYS A 1 123 ? -19.377 -11.828 12.927 1.00 95.31 123 LYS A N 1
ATOM 991 C CA . LYS A 1 123 ? -20.042 -12.967 12.286 1.00 95.31 123 LYS A CA 1
ATOM 992 C C . LYS A 1 123 ? -19.066 -13.853 11.520 1.00 95.31 123 LYS A C 1
ATOM 994 O O . LYS A 1 123 ? -19.203 -15.073 11.570 1.00 95.31 123 LYS A O 1
ATOM 999 N N . TYR A 1 124 ? -18.071 -13.278 10.848 1.00 92.69 124 TYR A N 1
ATOM 1000 C CA . TYR A 1 124 ? -17.002 -14.056 10.221 1.00 92.69 124 TYR A CA 1
ATOM 1001 C C . TYR A 1 124 ? -16.269 -14.938 11.245 1.00 92.69 124 TYR A C 1
ATOM 1003 O O . TYR A 1 124 ? -16.140 -16.143 11.022 1.00 92.69 124 TYR A O 1
ATOM 1011 N N . THR A 1 125 ? -15.874 -14.387 12.394 1.00 94.38 125 THR A N 1
ATOM 1012 C CA . THR A 1 125 ? -15.210 -15.143 13.470 1.00 94.38 125 THR A CA 1
ATOM 1013 C C . THR A 1 125 ? -16.099 -16.252 14.026 1.00 94.38 125 THR A C 1
ATOM 1015 O O . THR A 1 125 ? -15.668 -17.400 14.100 1.00 94.38 125 THR A O 1
ATOM 1018 N N . PHE A 1 126 ? -17.364 -15.956 14.331 1.00 94.56 126 PHE A N 1
ATOM 1019 C CA . PHE A 1 126 ? -18.312 -16.947 14.851 1.00 94.56 126 PHE A CA 1
ATOM 1020 C C . PHE A 1 126 ? -18.622 -18.078 13.862 1.00 94.56 126 PHE A C 1
ATOM 1022 O O . PHE A 1 126 ? -18.829 -19.217 14.272 1.00 94.56 126 PHE A O 1
ATOM 1029 N N . THR A 1 127 ? -18.669 -17.780 12.562 1.00 91.81 127 THR A N 1
ATOM 1030 C CA . THR A 1 127 ? -19.035 -18.768 11.531 1.00 91.81 127 THR A CA 1
ATOM 1031 C C . THR A 1 127 ? -17.860 -19.620 11.069 1.00 91.81 127 THR A C 1
ATOM 1033 O O . THR A 1 127 ? -18.045 -20.800 10.781 1.00 91.81 127 THR A O 1
ATOM 1036 N N . THR A 1 128 ? -16.659 -19.044 10.985 1.00 89.62 128 THR A N 1
ATOM 1037 C CA . THR A 1 128 ? -15.474 -19.729 10.442 1.00 89.62 128 THR A CA 1
ATOM 1038 C C . THR A 1 128 ? -14.511 -20.225 11.518 1.00 89.62 128 THR A C 1
ATOM 1040 O O . THR A 1 128 ? -13.671 -21.075 11.234 1.00 89.62 128 THR A O 1
ATOM 1043 N N . GLY A 1 129 ? -14.594 -19.685 12.737 1.00 87.50 129 GLY A N 1
ATOM 1044 C CA . GLY A 1 129 ? -13.564 -19.839 13.767 1.00 87.50 129 GLY A CA 1
ATOM 1045 C C . GLY A 1 129 ? -12.292 -19.024 13.495 1.00 87.50 129 GLY A C 1
ATOM 1046 O O . GLY A 1 129 ? -11.330 -19.135 14.251 1.00 87.50 129 GLY A O 1
ATOM 1047 N N . GLY A 1 130 ? -12.262 -18.215 12.428 1.00 85.44 130 GLY A N 1
ATOM 1048 C CA . GLY A 1 130 ? -11.139 -17.350 12.084 1.00 85.44 130 GLY A CA 1
ATOM 1049 C C . GLY A 1 130 ? -10.979 -16.202 13.082 1.00 85.44 130 GLY A C 1
ATOM 1050 O O . GLY A 1 130 ? -11.809 -15.292 13.132 1.00 85.44 130 GLY A O 1
ATOM 1051 N N . ILE A 1 131 ? -9.895 -16.246 13.854 1.00 90.38 131 ILE A N 1
ATOM 1052 C CA . ILE A 1 131 ? -9.494 -15.200 14.802 1.00 90.38 131 ILE A CA 1
ATOM 1053 C C . ILE A 1 131 ? -8.741 -14.111 14.035 1.00 90.38 131 ILE A C 1
ATOM 1055 O O . ILE A 1 131 ? -7.842 -14.426 13.258 1.00 90.38 131 ILE A O 1
ATOM 1059 N N . LEU A 1 132 ? -9.118 -12.850 14.255 1.00 91.25 132 LEU A N 1
ATOM 1060 C CA . LEU A 1 132 ? -8.346 -11.698 13.789 1.00 91.25 132 LEU A CA 1
ATOM 1061 C C . LEU A 1 132 ? -7.214 -11.403 14.774 1.00 91.25 132 LEU A C 1
ATOM 1063 O O . LEU A 1 132 ? -7.412 -11.496 15.985 1.00 91.25 132 LEU A O 1
ATOM 1067 N N . ASP A 1 133 ? -6.059 -10.998 14.259 1.00 91.81 133 ASP A N 1
ATOM 1068 C CA . ASP A 1 133 ? -4.919 -10.559 15.062 1.00 91.81 133 ASP A CA 1
ATOM 1069 C C . ASP A 1 133 ? -4.277 -9.284 14.489 1.00 91.81 133 ASP A C 1
ATOM 1071 O O . ASP A 1 133 ? -4.563 -8.821 13.378 1.00 91.81 133 ASP A O 1
ATOM 1075 N N . GLU A 1 134 ? -3.399 -8.670 15.274 1.00 90.56 134 GLU A N 1
ATOM 1076 C CA . GLU A 1 134 ? -2.660 -7.486 14.862 1.00 90.56 134 GLU A CA 1
ATOM 1077 C C . GLU A 1 134 ? -1.827 -7.765 13.601 1.00 90.56 134 GLU A C 1
ATOM 1079 O O . GLU A 1 134 ? -0.997 -8.674 13.561 1.00 90.56 134 GLU A O 1
ATOM 1084 N N . GLY A 1 135 ? -1.974 -6.917 12.585 1.00 87.25 135 GLY A N 1
ATOM 1085 C CA . GLY A 1 135 ? -1.286 -7.057 11.307 1.00 87.25 135 GLY A CA 1
ATOM 1086 C C . GLY A 1 135 ? -2.111 -7.768 10.234 1.00 87.25 135 GLY A C 1
ATOM 1087 O O . GLY A 1 135 ? -1.687 -7.799 9.072 1.00 87.25 135 GLY A O 1
ATOM 1088 N N . ASP A 1 136 ? -3.296 -8.268 10.573 1.00 89.50 136 ASP A N 1
ATOM 1089 C CA . ASP A 1 136 ? -4.222 -8.799 9.584 1.00 89.50 136 ASP A CA 1
ATOM 1090 C C . ASP A 1 136 ? -4.775 -7.702 8.671 1.00 89.50 136 ASP A C 1
ATOM 1092 O O . ASP A 1 136 ? -4.760 -6.501 8.970 1.00 89.50 136 ASP A O 1
ATOM 1096 N N . HIS A 1 137 ? -5.250 -8.130 7.505 1.00 91.62 137 HIS A N 1
ATOM 1097 C CA . HIS A 1 137 ? -5.883 -7.269 6.520 1.00 91.62 137 HIS A CA 1
ATOM 1098 C C . HIS A 1 137 ? -7.099 -7.965 5.916 1.00 91.62 137 HIS A C 1
ATOM 1100 O O . HIS A 1 137 ? -7.055 -9.150 5.592 1.00 91.62 137 HIS A O 1
ATOM 1106 N N . VAL A 1 138 ? -8.182 -7.214 5.726 1.00 90.06 138 VAL A N 1
ATOM 1107 C CA . VAL A 1 138 ? -9.445 -7.728 5.192 1.00 90.06 138 VAL A CA 1
ATOM 1108 C C . VAL A 1 138 ? -9.827 -6.913 3.951 1.00 90.06 138 VAL A C 1
ATOM 1110 O O . VAL A 1 138 ? -10.154 -5.726 4.062 1.00 90.06 138 VAL A O 1
ATOM 1113 N N . PRO A 1 139 ? -9.739 -7.492 2.740 1.00 88.56 139 PRO A N 1
ATOM 1114 C CA . PRO A 1 139 ? -10.036 -6.770 1.512 1.00 88.56 139 PRO A CA 1
ATOM 1115 C C . PRO A 1 139 ? -11.547 -6.625 1.280 1.00 88.56 139 PRO A C 1
ATOM 1117 O O . PRO A 1 139 ? -12.302 -7.553 1.542 1.00 88.56 139 PRO A O 1
ATOM 1120 N N . ASN A 1 140 ? -11.968 -5.505 0.675 1.00 84.06 140 ASN A N 1
ATOM 1121 C CA . ASN A 1 140 ? -13.304 -5.327 0.090 1.00 84.06 140 ASN A CA 1
ATOM 1122 C C . ASN A 1 140 ? -14.455 -5.502 1.091 1.00 84.06 140 ASN A C 1
ATOM 1124 O O . ASN A 1 140 ? -15.440 -6.173 0.798 1.00 84.06 140 ASN A O 1
ATOM 1128 N N . VAL A 1 141 ? -14.338 -4.893 2.271 1.00 81.69 141 VAL A N 1
ATOM 1129 C CA . VAL A 1 141 ? -15.380 -4.973 3.310 1.00 81.69 141 VAL A CA 1
ATOM 1130 C C . VAL A 1 141 ? -16.323 -3.765 3.260 1.00 81.69 141 VAL A C 1
ATOM 1132 O O . VAL A 1 141 ? -17.492 -3.873 3.611 1.00 81.69 141 VAL A O 1
ATOM 1135 N N . LEU A 1 142 ? -15.856 -2.617 2.757 1.00 71.75 142 LEU A N 1
ATOM 1136 C CA . LEU A 1 142 ? -16.615 -1.356 2.701 1.00 71.75 142 LEU A CA 1
ATOM 1137 C C . LEU A 1 142 ? -17.257 -1.102 1.318 1.00 71.75 142 LEU A C 1
ATOM 1139 O O . LEU A 1 142 ? -17.260 0.023 0.815 1.00 71.75 142 LEU A O 1
ATOM 1143 N N . LEU A 1 143 ? -17.777 -2.164 0.690 1.00 54.34 143 LEU A N 1
ATOM 1144 C CA . LEU A 1 143 ? -18.166 -2.230 -0.733 1.00 54.34 143 LEU A CA 1
ATOM 1145 C C . LEU A 1 143 ? -19.194 -1.185 -1.198 1.00 54.34 143 LEU A C 1
ATOM 1147 O O . LEU A 1 143 ? -19.186 -0.815 -2.368 1.00 54.34 143 LEU A O 1
ATOM 1151 N N . GLU A 1 144 ? -20.069 -0.706 -0.316 1.00 59.44 144 GLU A N 1
ATOM 1152 C CA . GLU A 1 144 ? -21.206 0.158 -0.678 1.00 59.44 144 GLU A CA 1
ATOM 1153 C C . GLU A 1 144 ? -20.899 1.662 -0.604 1.00 59.44 144 GLU A C 1
ATOM 1155 O O . GLU A 1 144 ? -21.796 2.484 -0.420 1.00 59.44 144 GLU A O 1
ATOM 1160 N N . THR A 1 145 ? -19.632 2.056 -0.730 1.00 62.34 145 THR A N 1
ATOM 1161 C CA . THR A 1 145 ? -19.245 3.468 -0.658 1.00 62.34 145 THR A CA 1
ATOM 1162 C C . THR A 1 145 ? -18.530 3.902 -1.933 1.00 62.34 145 THR A C 1
ATOM 1164 O O . THR A 1 145 ? -17.706 3.178 -2.485 1.00 62.34 145 THR A O 1
ATOM 1167 N N . SER A 1 146 ? -18.782 5.131 -2.392 1.00 78.31 146 SER A N 1
ATOM 1168 C CA . SER A 1 146 ? -17.953 5.793 -3.414 1.00 78.31 146 SER A CA 1
ATOM 1169 C C . SER A 1 146 ? -16.559 6.172 -2.887 1.00 78.31 146 SER A C 1
ATOM 1171 O O . SER A 1 146 ? -15.819 6.899 -3.549 1.00 78.31 146 SER A O 1
ATOM 1173 N N . SER A 1 147 ? -16.212 5.725 -1.676 1.00 86.75 147 SER A N 1
ATOM 1174 C CA . SER A 1 147 ? -14.950 6.016 -1.017 1.00 86.75 147 SER A CA 1
ATOM 1175 C C . SER A 1 147 ? -13.798 5.258 -1.673 1.00 86.75 147 SER A C 1
ATOM 1177 O O . SER A 1 147 ? -13.946 4.142 -2.177 1.00 86.75 147 SER A O 1
ATOM 1179 N N . LYS A 1 148 ? -12.596 5.839 -1.604 1.00 90.12 148 LYS A N 1
ATOM 1180 C CA . LYS A 1 148 ? -11.365 5.083 -1.858 1.00 90.12 148 LYS A CA 1
ATOM 1181 C C . LYS A 1 148 ? -11.027 4.117 -0.716 1.00 90.12 148 LYS A C 1
ATOM 1183 O O . LYS A 1 148 ? -10.182 3.246 -0.907 1.00 90.12 148 LYS A O 1
ATOM 1188 N N . ILE A 1 149 ? -11.659 4.263 0.449 1.00 92.31 149 ILE A N 1
ATOM 1189 C CA . ILE A 1 149 ? -11.460 3.409 1.619 1.00 92.31 149 ILE A CA 1
ATOM 1190 C C . ILE A 1 149 ? -12.353 2.180 1.496 1.00 92.31 149 ILE A C 1
ATOM 1192 O O . ILE A 1 149 ? -13.553 2.243 1.747 1.00 92.31 149 ILE A O 1
ATOM 1196 N N . LYS A 1 150 ? -11.760 1.062 1.076 1.00 90.88 150 LYS A N 1
ATOM 1197 C CA . LYS A 1 150 ? -12.492 -0.169 0.726 1.00 90.88 150 LYS A CA 1
ATOM 1198 C C . LYS A 1 150 ? -12.081 -1.378 1.554 1.00 90.88 150 LYS A C 1
ATOM 1200 O O . LYS A 1 150 ? -12.843 -2.341 1.671 1.00 90.88 150 LYS A O 1
ATOM 1205 N N . HIS A 1 151 ? -10.872 -1.343 2.099 1.00 93.81 151 HIS A N 1
ATOM 1206 C CA . HIS A 1 151 ? -10.257 -2.455 2.810 1.00 93.81 151 HIS A CA 1
ATOM 1207 C C . HIS A 1 151 ? -9.975 -2.052 4.250 1.00 93.81 151 HIS A C 1
ATOM 1209 O O . HIS A 1 151 ? -10.084 -0.882 4.623 1.00 93.81 151 HIS A O 1
ATOM 1215 N N . ILE A 1 152 ? -9.620 -3.041 5.055 1.00 94.94 152 ILE A N 1
ATOM 1216 C CA . ILE A 1 152 ? -9.350 -2.877 6.474 1.00 94.94 152 ILE A CA 1
ATOM 1217 C C . ILE A 1 152 ? -7.975 -3.454 6.787 1.00 94.94 152 ILE A C 1
ATOM 1219 O O . ILE A 1 152 ? -7.613 -4.514 6.279 1.00 94.94 152 ILE A O 1
ATOM 1223 N N . LEU A 1 153 ? -7.235 -2.763 7.643 1.00 95.88 153 LEU A N 1
ATOM 1224 C CA . LEU A 1 153 ? -6.085 -3.280 8.374 1.00 95.88 153 LEU A CA 1
ATOM 1225 C C . LEU A 1 153 ? -6.460 -3.383 9.856 1.00 95.88 153 LEU A C 1
ATOM 1227 O O . LEU A 1 153 ? -7.287 -2.607 10.341 1.00 95.88 153 LEU A O 1
ATOM 1231 N N . VAL A 1 154 ? -5.845 -4.325 10.563 1.00 96.06 154 VAL A N 1
ATOM 1232 C CA . VAL A 1 154 ? -6.102 -4.581 11.984 1.00 96.06 154 VAL A CA 1
ATOM 1233 C C . VAL A 1 154 ? -4.855 -4.242 12.799 1.00 96.06 154 VAL A C 1
ATOM 1235 O O . VAL A 1 154 ? -3.752 -4.673 12.457 1.00 96.06 154 VAL A O 1
ATOM 1238 N N . CYS A 1 155 ? -5.012 -3.469 13.874 1.00 95.88 155 CYS A N 1
ATOM 1239 C CA . CYS A 1 155 ? -3.947 -3.181 14.839 1.00 95.88 155 CYS A CA 1
ATOM 1240 C C . CYS A 1 155 ? -4.458 -3.268 16.280 1.00 95.88 155 CYS A C 1
ATOM 1242 O O . CYS A 1 155 ? -5.663 -3.251 16.493 1.00 95.88 155 CYS A O 1
ATOM 1244 N N . GLU A 1 156 ? -3.582 -3.312 17.284 1.00 95.12 156 GLU A N 1
ATOM 1245 C CA . GLU A 1 156 ? -4.025 -3.149 18.675 1.00 95.12 156 GLU A CA 1
ATOM 1246 C C . GLU A 1 156 ? -4.463 -1.689 18.927 1.00 95.12 156 GLU A C 1
ATOM 1248 O O . GLU A 1 156 ? -3.873 -0.740 18.388 1.00 95.12 156 GLU A O 1
ATOM 1253 N N . ASP A 1 157 ? -5.527 -1.499 19.713 1.00 95.12 157 ASP A N 1
ATOM 1254 C CA . ASP A 1 157 ? -5.973 -0.175 20.156 1.00 95.12 157 ASP A CA 1
ATOM 1255 C C . ASP A 1 157 ? -4.970 0.382 21.179 1.00 95.12 157 ASP A C 1
ATOM 1257 O O . ASP A 1 157 ? -4.704 -0.227 22.216 1.00 95.12 157 ASP A O 1
ATOM 1261 N N . LEU A 1 158 ? -4.385 1.549 20.893 1.00 90.94 158 LEU A N 1
ATOM 1262 C CA . LEU A 1 158 ? -3.356 2.132 21.763 1.00 90.94 158 LEU A CA 1
ATOM 1263 C C . LEU A 1 158 ? -3.913 2.648 23.098 1.00 90.94 158 LEU A C 1
ATOM 1265 O O . LEU A 1 158 ? -3.157 2.745 24.069 1.00 90.94 158 LEU A O 1
ATOM 1269 N N . HIS A 1 159 ? -5.209 2.970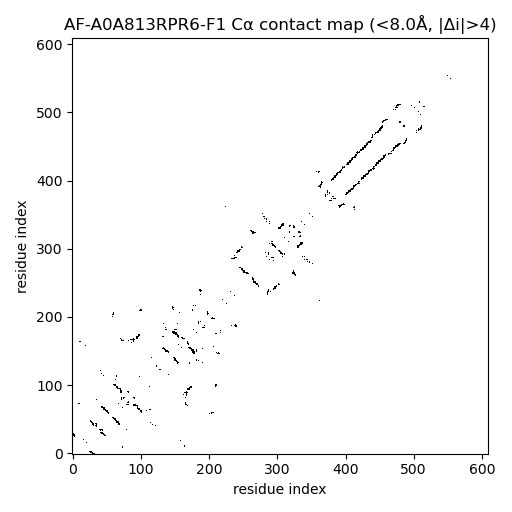 23.149 1.00 90.00 159 HIS A N 1
ATOM 1270 C CA . HIS A 1 159 ? -5.852 3.541 24.335 1.00 90.00 159 HIS A CA 1
ATOM 1271 C C . HIS A 1 159 ? -6.531 2.464 25.182 1.00 90.00 159 HIS A C 1
ATOM 1273 O O . HIS A 1 159 ? -6.494 2.535 26.407 1.00 90.00 159 HIS A O 1
ATOM 1279 N N . LEU A 1 160 ? -7.102 1.439 24.542 1.00 91.00 160 LEU A N 1
ATOM 1280 C CA . LEU A 1 160 ? -7.696 0.290 25.224 1.00 91.00 160 LEU A CA 1
ATOM 1281 C C . LEU A 1 160 ? -6.716 -0.884 25.202 1.00 91.00 160 LEU A C 1
ATOM 1283 O O . LEU A 1 160 ? -6.676 -1.680 24.269 1.00 91.00 160 LEU A O 1
ATOM 1287 N N . LYS A 1 161 ? -5.888 -0.983 26.243 1.00 82.50 161 LYS A N 1
ATOM 1288 C CA . LYS A 1 161 ? -4.876 -2.043 26.344 1.00 82.50 161 LYS A CA 1
ATOM 1289 C C . LYS A 1 161 ? -5.482 -3.374 26.780 1.00 82.50 161 LYS A C 1
ATOM 1291 O O . LYS A 1 161 ? -6.534 -3.425 27.414 1.00 82.50 161 LYS A O 1
ATOM 1296 N N . CYS A 1 162 ? -4.762 -4.455 26.472 1.00 84.06 162 CYS A N 1
ATOM 1297 C CA . CYS A 1 162 ? -5.093 -5.797 26.942 1.00 84.06 162 CYS A CA 1
ATOM 1298 C C . CYS A 1 162 ? -5.319 -5.804 28.459 1.00 84.06 162 CYS A C 1
ATOM 1300 O O . CYS A 1 162 ? -4.508 -5.271 29.218 1.00 84.06 162 CYS A O 1
ATOM 1302 N N . SER A 1 163 ? -6.388 -6.466 28.891 1.00 84.06 163 SER A N 1
ATOM 1303 C CA . SER A 1 163 ? -6.752 -6.579 30.300 1.00 84.06 163 SER A CA 1
ATOM 1304 C C . SER A 1 163 ? -7.256 -7.980 30.636 1.00 84.06 163 SER A C 1
ATOM 1306 O O . SER A 1 163 ? -7.491 -8.809 29.753 1.00 84.06 163 SER A O 1
ATOM 1308 N N . LYS A 1 164 ? -7.386 -8.262 31.933 1.00 85.00 164 LYS A N 1
ATOM 1309 C CA . LYS A 1 164 ? -7.993 -9.489 32.449 1.00 85.00 164 LYS A CA 1
ATOM 1310 C C . LYS A 1 164 ? -9.400 -9.168 32.920 1.00 85.00 164 LYS A C 1
ATOM 1312 O O . LYS A 1 164 ? -9.584 -8.311 33.780 1.00 85.00 164 LYS A O 1
ATOM 1317 N N . THR A 1 165 ? -10.372 -9.873 32.366 1.00 82.38 165 THR A N 1
ATOM 1318 C CA . THR A 1 165 ? -11.749 -9.856 32.835 1.00 82.38 165 THR A CA 1
ATOM 1319 C C . THR A 1 165 ? -11.994 -10.944 33.867 1.00 82.38 165 THR A C 1
ATOM 1321 O O . THR A 1 165 ? -11.108 -11.744 34.175 1.00 82.38 165 THR A O 1
ATOM 1324 N N . LYS A 1 166 ? -13.216 -11.003 34.407 1.00 81.62 166 LYS A N 1
ATOM 1325 C CA . LYS A 1 166 ? -13.640 -12.118 35.270 1.00 81.62 166 LYS A CA 1
ATOM 1326 C C . LYS A 1 166 ? -13.676 -13.460 34.524 1.00 81.62 166 LYS A C 1
ATOM 1328 O O . LYS A 1 166 ? -13.716 -14.508 35.169 1.00 81.62 166 LYS A O 1
ATOM 1333 N N . HIS A 1 167 ? -13.658 -13.423 33.191 1.00 86.44 167 HIS A N 1
ATOM 1334 C CA . HIS A 1 167 ? -13.883 -14.566 32.308 1.00 86.44 167 HIS A CA 1
ATOM 1335 C C . HIS A 1 167 ? -12.673 -14.909 31.426 1.00 86.44 167 HIS A C 1
ATOM 1337 O O . HIS A 1 167 ? -12.733 -15.862 30.657 1.00 86.44 167 HIS A O 1
ATOM 1343 N N . GLY A 1 168 ? -11.555 -14.189 31.563 1.00 89.00 168 GLY A N 1
ATOM 1344 C CA . GLY A 1 168 ? -10.310 -14.454 30.835 1.00 89.00 168 GLY A CA 1
ATOM 1345 C C . GLY A 1 168 ? -9.641 -13.173 30.341 1.00 89.00 168 GLY A C 1
ATOM 1346 O O . GLY A 1 168 ? -9.985 -12.071 30.757 1.00 89.00 168 GLY A O 1
ATOM 1347 N N . LYS A 1 169 ? -8.663 -13.294 29.447 1.00 91.81 169 LYS A N 1
ATOM 1348 C CA . LYS A 1 169 ? -7.977 -12.153 28.825 1.00 91.81 169 LYS A CA 1
ATOM 1349 C C . LYS A 1 169 ? -8.773 -11.576 27.663 1.00 91.81 169 LYS A C 1
ATOM 1351 O O . LYS A 1 169 ? -9.324 -12.327 26.859 1.00 91.81 169 LYS A O 1
ATOM 1356 N N . VAL A 1 170 ? -8.754 -10.252 27.552 1.00 92.12 170 VAL A N 1
ATOM 1357 C CA . VAL A 1 170 ? -9.303 -9.498 26.423 1.00 92.12 170 VAL A CA 1
ATOM 1358 C C . VAL A 1 170 ? -8.252 -8.551 25.862 1.00 92.12 170 VAL A C 1
ATOM 1360 O O . VAL A 1 170 ? -7.593 -7.823 26.608 1.00 92.12 170 VAL A O 1
ATOM 1363 N N . LYS A 1 171 ? -8.112 -8.554 24.539 1.00 94.25 171 LYS A N 1
ATOM 1364 C CA . LYS A 1 171 ? -7.414 -7.532 23.755 1.00 94.25 171 LYS A CA 1
ATOM 1365 C C . LYS A 1 171 ? -8.411 -6.648 23.009 1.00 94.25 171 LYS A C 1
ATOM 1367 O O . LYS A 1 171 ? -9.542 -7.057 22.780 1.00 94.25 171 LYS A O 1
ATOM 1372 N N . PHE A 1 172 ? -7.976 -5.475 22.565 1.00 96.50 172 PHE A N 1
ATOM 1373 C CA . PHE A 1 172 ? -8.785 -4.606 21.712 1.00 96.50 172 PHE A CA 1
ATOM 1374 C C . PHE A 1 172 ? -8.098 -4.435 20.365 1.00 96.50 172 PHE A C 1
ATOM 1376 O O . PHE A 1 172 ? -6.971 -3.945 20.291 1.00 96.50 172 PHE A O 1
ATOM 1383 N N . LEU A 1 173 ? -8.776 -4.871 19.308 1.00 97.31 173 LEU A N 1
ATOM 1384 C CA . LEU A 1 173 ? -8.290 -4.797 17.940 1.00 97.31 173 LEU A CA 1
ATOM 1385 C C . LEU A 1 173 ? -9.001 -3.665 17.207 1.00 97.31 173 LEU A C 1
ATOM 1387 O O . LEU A 1 173 ? -10.190 -3.746 16.895 1.00 97.31 173 LEU A O 1
ATOM 1391 N N . GLN A 1 174 ? -8.254 -2.608 16.917 1.00 97.75 174 GLN A N 1
ATOM 1392 C CA . GLN A 1 174 ? -8.731 -1.472 16.159 1.00 97.75 174 GLN A CA 1
ATOM 1393 C C . GLN A 1 174 ? -8.735 -1.769 14.656 1.00 97.75 174 GLN A C 1
ATOM 1395 O O . GLN A 1 174 ? -7.731 -2.143 14.045 1.00 97.75 174 GLN A O 1
ATOM 1400 N N . ILE A 1 175 ? -9.893 -1.531 14.055 1.00 97.31 175 ILE A N 1
ATOM 1401 C CA . ILE A 1 175 ? -10.167 -1.586 12.627 1.00 97.31 175 ILE A CA 1
ATOM 1402 C C . ILE A 1 175 ? -9.780 -0.250 11.989 1.00 97.31 175 ILE A C 1
ATOM 1404 O O . ILE A 1 175 ? -10.298 0.805 12.359 1.00 97.31 175 ILE A O 1
ATOM 1408 N N . VAL A 1 176 ? -8.892 -0.300 10.994 1.00 96.50 176 VAL A N 1
ATOM 1409 C CA . VAL A 1 176 ? -8.380 0.875 10.275 1.00 96.50 176 VAL A CA 1
ATOM 1410 C C . VAL A 1 176 ? -8.699 0.756 8.789 1.00 96.50 176 VAL A C 1
ATOM 1412 O O . VAL A 1 176 ? -8.277 -0.185 8.122 1.00 96.50 176 VAL A O 1
ATOM 1415 N N . GLY A 1 177 ? -9.437 1.723 8.247 1.00 94.44 177 GLY A N 1
ATOM 1416 C CA . GLY A 1 177 ? -9.798 1.762 6.832 1.00 94.44 177 GLY A CA 1
ATOM 1417 C C . GLY A 1 177 ? -8.622 2.154 5.931 1.00 94.44 177 GLY A C 1
ATOM 1418 O O . GLY A 1 177 ? -7.971 3.180 6.148 1.00 94.44 177 GLY A O 1
ATOM 1419 N N . CYS A 1 178 ? -8.386 1.383 4.869 1.00 94.62 178 CYS A N 1
ATOM 1420 C CA . CYS A 1 178 ? -7.315 1.638 3.911 1.00 94.62 178 CYS A CA 1
ATOM 1421 C C . CYS A 1 178 ? -7.756 1.561 2.437 1.00 94.62 178 CYS A C 1
ATOM 1423 O O . CYS A 1 178 ? -8.810 1.026 2.072 1.00 94.62 178 CYS A O 1
ATOM 1425 N N . THR A 1 179 ? -6.930 2.170 1.592 1.00 93.81 179 THR A N 1
ATOM 1426 C CA . THR A 1 179 ? -7.063 2.214 0.130 1.00 93.81 179 THR A CA 1
ATOM 1427 C C . THR A 1 179 ? -6.480 0.966 -0.537 1.00 93.81 179 THR A C 1
ATOM 1429 O O . THR A 1 179 ? -5.708 0.229 0.076 1.00 93.81 179 THR A O 1
ATOM 1432 N N . ASP A 1 180 ? -6.790 0.762 -1.821 1.00 89.06 180 ASP A N 1
ATOM 1433 C CA . ASP A 1 180 ? -6.201 -0.303 -2.649 1.00 89.06 180 ASP A CA 1
ATOM 1434 C C . ASP A 1 180 ? -4.654 -0.283 -2.614 1.00 89.06 180 ASP A C 1
ATOM 1436 O O . ASP A 1 180 ? -4.009 -1.327 -2.519 1.00 89.06 180 ASP A O 1
ATOM 1440 N N . ASP A 1 181 ? -4.042 0.905 -2.668 1.00 89.06 181 ASP A N 1
ATOM 1441 C CA . ASP A 1 181 ? -2.582 1.069 -2.624 1.00 89.06 181 ASP A CA 1
ATOM 1442 C C . ASP A 1 181 ? -2.009 0.673 -1.258 1.00 89.06 181 ASP A C 1
ATOM 1444 O O . ASP A 1 181 ? -1.011 -0.043 -1.186 1.00 89.06 181 ASP A O 1
ATOM 1448 N N . GLU A 1 182 ? -2.652 1.092 -0.170 1.00 94.38 182 GLU A N 1
ATOM 1449 C CA . GLU A 1 182 ? -2.223 0.738 1.185 1.00 94.38 182 GLU A CA 1
ATOM 1450 C C . GLU A 1 182 ? -2.349 -0.754 1.457 1.00 94.38 182 GLU A C 1
ATOM 1452 O O . GLU A 1 182 ? -1.408 -1.348 1.980 1.00 94.38 182 GLU A O 1
ATOM 1457 N N . LEU A 1 183 ? -3.448 -1.378 1.025 1.00 92.75 183 LEU A N 1
ATOM 1458 C CA . LEU A 1 183 ? -3.605 -2.824 1.107 1.00 92.75 183 LEU A CA 1
ATOM 1459 C 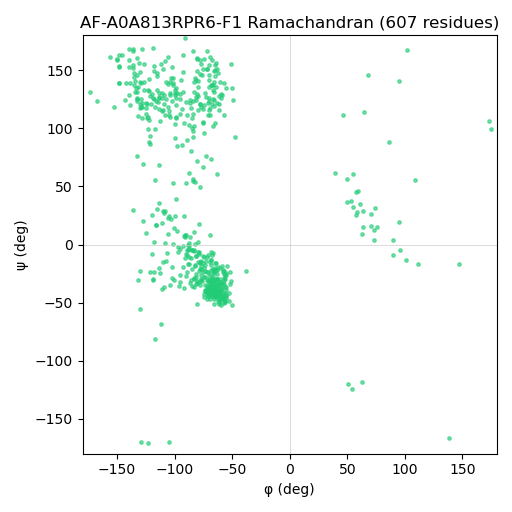C . LEU A 1 183 ? -2.488 -3.548 0.342 1.00 92.75 183 LEU A C 1
ATOM 1461 O O . LEU A 1 183 ? -1.883 -4.474 0.882 1.00 92.75 183 LEU A O 1
ATOM 1465 N N . LYS A 1 184 ? -2.175 -3.116 -0.888 1.00 86.44 184 LYS A N 1
ATOM 1466 C CA . LYS A 1 184 ? -1.089 -3.713 -1.684 1.00 86.44 184 LYS A CA 1
ATOM 1467 C C . LYS A 1 184 ? 0.250 -3.638 -0.956 1.00 86.44 184 LYS A C 1
ATOM 1469 O O . LYS A 1 184 ? 0.975 -4.630 -0.916 1.00 86.44 184 LYS A O 1
ATOM 1474 N N . PHE A 1 185 ? 0.584 -2.492 -0.362 1.00 87.19 185 PHE A N 1
ATOM 1475 C CA . PHE A 1 185 ? 1.815 -2.357 0.419 1.00 87.19 185 PHE A CA 1
ATOM 1476 C C . PHE A 1 185 ? 1.796 -3.198 1.697 1.00 87.19 185 PHE A C 1
ATOM 1478 O O . PHE A 1 185 ? 2.824 -3.778 2.041 1.00 87.19 185 PHE A O 1
ATOM 1485 N N . SER A 1 186 ? 0.650 -3.327 2.366 1.00 90.44 186 SER A N 1
ATOM 1486 C CA . SER A 1 186 ? 0.500 -4.208 3.529 1.00 90.44 186 SER A CA 1
ATOM 1487 C C . SER A 1 186 ? 0.737 -5.675 3.164 1.00 90.44 186 SER A C 1
ATOM 1489 O O . SER A 1 186 ? 1.466 -6.366 3.869 1.00 90.44 186 SER A O 1
ATOM 1491 N N . GLN A 1 187 ? 0.204 -6.125 2.024 1.00 84.44 187 GLN A N 1
ATOM 1492 C CA . GLN A 1 187 ? 0.388 -7.483 1.502 1.00 84.44 187 GLN A CA 1
ATOM 1493 C C . GLN A 1 187 ? 1.822 -7.754 1.031 1.00 84.44 187 GLN A C 1
ATOM 1495 O O . GLN A 1 187 ? 2.349 -8.847 1.223 1.00 84.44 187 GLN A O 1
ATOM 1500 N N . GLN A 1 188 ? 2.470 -6.766 0.408 1.00 82.31 188 GLN A N 1
ATOM 1501 C CA . GLN A 1 188 ? 3.841 -6.910 -0.084 1.00 82.31 188 GLN A CA 1
ATOM 1502 C C . GLN A 1 188 ? 4.890 -6.767 1.020 1.00 82.31 188 GLN A C 1
ATOM 1504 O O . GLN A 1 188 ? 5.943 -7.401 0.921 1.00 82.31 188 GLN A O 1
ATOM 1509 N N . TRP A 1 189 ? 4.628 -5.947 2.038 1.00 85.31 189 TRP A N 1
ATOM 1510 C CA . TRP A 1 189 ? 5.567 -5.626 3.108 1.00 85.31 189 TRP A CA 1
ATOM 1511 C C . TRP A 1 189 ? 5.060 -6.081 4.466 1.00 85.31 189 TRP A C 1
ATOM 1513 O O . TRP A 1 189 ? 5.495 -7.097 4.964 1.00 85.31 189 TRP A O 1
ATOM 1523 N N . SER A 1 190 ? 4.189 -5.333 5.122 1.00 86.50 190 SER A N 1
ATOM 1524 C CA . SER A 1 190 ? 3.614 -5.737 6.402 1.00 86.50 190 SER A CA 1
ATOM 1525 C C . SER A 1 190 ? 2.558 -4.725 6.782 1.00 86.50 190 SER A C 1
ATOM 1527 O O . SER A 1 190 ? 2.849 -3.527 6.798 1.00 86.50 190 SER A O 1
ATOM 1529 N N . SER A 1 191 ? 1.368 -5.190 7.158 1.00 90.62 191 SER A N 1
ATOM 1530 C CA . SER A 1 191 ? 0.324 -4.294 7.654 1.00 90.62 191 SER A CA 1
ATOM 1531 C C . SER A 1 191 ? 0.798 -3.510 8.874 1.00 90.62 191 SER A C 1
ATOM 1533 O O . SER A 1 191 ? 0.578 -2.307 8.908 1.00 90.62 191 SER A O 1
ATOM 1535 N N . ARG A 1 192 ? 1.522 -4.135 9.820 1.00 91.06 192 ARG A N 1
ATOM 1536 C CA . ARG A 1 192 ? 2.059 -3.447 11.014 1.00 91.06 192 ARG A CA 1
ATOM 1537 C C . ARG A 1 192 ? 2.932 -2.255 10.624 1.00 91.06 192 ARG A C 1
ATOM 1539 O O . ARG A 1 192 ? 2.694 -1.135 11.055 1.00 91.06 192 ARG A O 1
ATOM 1546 N N . LYS A 1 193 ? 3.877 -2.470 9.705 1.00 91.06 193 LYS A N 1
ATOM 1547 C CA . LYS A 1 193 ? 4.765 -1.399 9.237 1.00 91.06 193 LYS A CA 1
ATOM 1548 C C . LYS A 1 193 ? 4.015 -0.317 8.452 1.00 91.06 193 LYS A C 1
ATOM 1550 O O . LYS A 1 193 ? 4.381 0.851 8.532 1.00 91.06 193 LYS A O 1
ATOM 1555 N N . VAL A 1 194 ? 2.983 -0.676 7.684 1.00 93.56 194 VAL A N 1
ATOM 1556 C CA . VAL A 1 194 ? 2.125 0.308 6.999 1.00 93.56 194 VAL A CA 1
ATOM 1557 C C . VAL A 1 194 ? 1.315 1.119 8.011 1.00 93.56 194 VAL A C 1
ATOM 1559 O O . VAL A 1 194 ? 1.267 2.340 7.893 1.00 93.56 194 VAL A O 1
ATOM 1562 N N . LEU A 1 195 ? 0.758 0.482 9.040 1.00 94.88 195 LEU A N 1
ATOM 1563 C CA . LEU A 1 195 ? 0.053 1.142 10.140 1.00 94.88 195 LEU A CA 1
ATOM 1564 C C . LEU A 1 195 ? 0.979 2.116 10.890 1.00 94.88 195 LEU A C 1
ATOM 1566 O O . LEU A 1 195 ? 0.600 3.265 11.104 1.00 94.88 195 LEU A O 1
ATOM 1570 N N . ASP A 1 196 ? 2.225 1.727 11.177 1.00 93.06 196 ASP A N 1
ATOM 1571 C CA . ASP A 1 196 ? 3.235 2.611 11.787 1.00 93.06 196 ASP A CA 1
ATOM 1572 C C . ASP A 1 196 ? 3.538 3.853 10.938 1.00 93.06 196 ASP A C 1
ATOM 1574 O O . ASP A 1 196 ? 3.864 4.923 11.460 1.00 93.06 196 ASP A O 1
ATOM 1578 N N . LEU A 1 197 ? 3.455 3.726 9.611 1.00 93.25 197 LEU A N 1
ATOM 1579 C CA . LEU A 1 197 ? 3.571 4.867 8.709 1.00 93.25 197 LEU A CA 1
ATOM 1580 C C . LEU A 1 197 ? 2.314 5.725 8.738 1.00 93.25 197 LEU A C 1
ATOM 1582 O O . LEU A 1 197 ? 2.442 6.942 8.830 1.00 93.25 197 LEU A O 1
ATOM 1586 N N . MET A 1 198 ? 1.129 5.109 8.694 1.00 95.19 198 MET A N 1
ATOM 1587 C CA . MET A 1 198 ? -0.155 5.810 8.761 1.00 95.19 198 MET A CA 1
ATOM 1588 C C . MET A 1 198 ? -0.251 6.692 10.012 1.00 95.19 198 MET A C 1
ATOM 1590 O O . MET A 1 198 ? -0.715 7.824 9.906 1.00 95.19 198 MET A O 1
ATOM 1594 N N . ARG A 1 199 ? 0.305 6.249 11.152 1.00 93.88 199 ARG A N 1
ATOM 1595 C CA . ARG A 1 199 ? 0.336 7.027 12.408 1.00 93.88 199 ARG A CA 1
ATOM 1596 C C . ARG A 1 199 ? 1.054 8.378 12.299 1.00 93.88 199 ARG A C 1
ATOM 1598 O O . ARG A 1 199 ? 0.870 9.258 13.136 1.00 93.88 199 ARG A O 1
ATOM 1605 N N . LYS A 1 200 ? 1.886 8.569 11.274 1.00 91.69 200 LYS A N 1
ATOM 1606 C CA . LYS A 1 200 ? 2.658 9.806 11.065 1.00 91.69 200 LYS A CA 1
ATOM 1607 C C . LYS A 1 200 ? 1.889 10.868 10.279 1.00 91.69 200 LYS A C 1
ATOM 1609 O O . LYS A 1 200 ? 2.343 12.008 10.223 1.00 91.69 200 LYS A O 1
ATOM 1614 N N . PHE A 1 201 ? 0.748 10.517 9.689 1.00 90.38 201 PHE A N 1
ATOM 1615 C CA . PHE A 1 201 ? -0.056 11.422 8.870 1.00 90.38 201 PHE A CA 1
ATOM 1616 C C . PHE A 1 201 ? -1.168 12.055 9.705 1.00 90.38 201 PHE A C 1
ATOM 1618 O O . PHE A 1 201 ? -1.981 11.366 10.323 1.00 90.38 201 PHE A O 1
ATOM 1625 N N . LYS A 1 202 ? -1.211 13.390 9.705 1.00 88.31 202 LYS A N 1
ATOM 1626 C CA . LYS A 1 202 ? -2.201 14.171 10.463 1.00 88.31 202 LYS A CA 1
ATOM 1627 C C . LYS A 1 202 ? -3.616 13.969 9.927 1.00 88.31 202 LYS A C 1
ATOM 1629 O O . LYS A 1 202 ? -4.574 13.969 10.685 1.00 88.31 202 LYS A O 1
ATOM 1634 N N . GLU A 1 203 ? -3.744 13.730 8.626 1.00 83.75 203 GLU A N 1
ATOM 1635 C CA . GLU A 1 203 ? -5.011 13.473 7.938 1.00 83.75 203 GLU A CA 1
ATOM 1636 C C . GLU A 1 203 ? -5.704 12.194 8.428 1.00 83.75 203 GLU A C 1
ATOM 1638 O O . GLU A 1 203 ? -6.912 12.045 8.262 1.00 83.75 203 GLU A O 1
ATOM 1643 N N . LEU A 1 204 ? -4.936 11.283 9.030 1.00 86.25 204 LEU A N 1
ATOM 1644 C CA . LEU A 1 204 ? -5.398 10.031 9.627 1.00 86.25 204 LEU A CA 1
ATOM 1645 C C . LEU A 1 204 ? -5.515 10.136 11.156 1.00 86.25 204 LEU A C 1
ATOM 1647 O O . LEU A 1 204 ? -5.597 9.122 11.838 1.00 86.25 204 LEU A O 1
ATOM 1651 N N . GLY A 1 205 ? -5.491 11.348 11.711 1.00 80.19 205 GLY A N 1
ATOM 1652 C CA . GLY A 1 205 ? -5.544 11.594 13.151 1.00 80.19 205 GLY A CA 1
ATOM 1653 C C . GLY A 1 205 ? -4.380 10.982 13.929 1.00 80.19 205 GLY A C 1
ATOM 1654 O O . GLY A 1 205 ? -4.554 10.493 15.045 1.00 80.19 205 GLY A O 1
ATOM 1655 N N . ASN A 1 206 ? -3.193 10.961 13.314 1.00 88.06 206 ASN A N 1
ATOM 1656 C CA . ASN A 1 206 ? -1.947 10.525 13.934 1.00 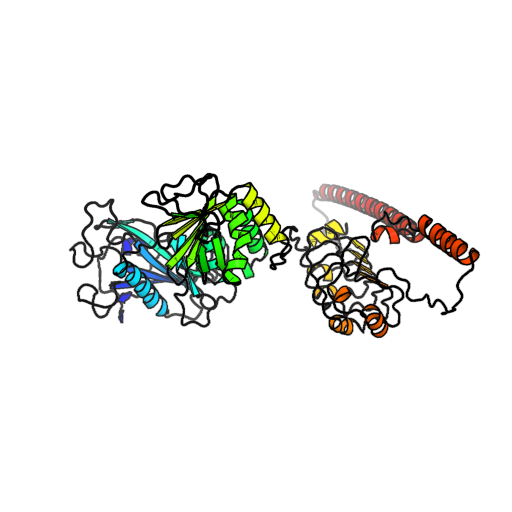88.06 206 ASN A CA 1
ATOM 1657 C C . ASN A 1 206 ? -2.065 9.150 14.624 1.00 88.06 206 ASN A C 1
ATOM 1659 O O . ASN A 1 206 ? -2.372 8.146 13.980 1.00 88.06 206 ASN A O 1
ATOM 1663 N N . GLU A 1 207 ? -1.821 9.086 15.934 1.00 90.19 207 GLU A N 1
ATOM 1664 C CA . GLU A 1 207 ? -1.845 7.845 16.710 1.00 90.19 207 GLU A CA 1
ATOM 1665 C C . GLU A 1 207 ? -3.235 7.199 16.770 1.00 90.19 207 GLU A C 1
ATOM 1667 O O . GLU A 1 207 ? -3.324 5.988 16.976 1.00 90.19 207 GLU A O 1
ATOM 1672 N N . TYR A 1 208 ? -4.308 7.956 16.519 1.00 93.00 208 TYR A N 1
ATOM 1673 C CA . TYR A 1 208 ? -5.673 7.440 16.533 1.00 93.00 208 TYR A CA 1
ATOM 1674 C C . TYR A 1 208 ? -6.044 6.646 15.276 1.00 93.00 208 TYR A C 1
ATOM 1676 O O . TYR A 1 208 ? -6.966 5.842 15.352 1.00 93.00 208 TYR A O 1
ATOM 1684 N N . LEU A 1 209 ? -5.351 6.811 14.140 1.00 95.06 209 LEU A N 1
ATOM 1685 C CA . LEU A 1 209 ? -5.653 6.096 12.884 1.00 95.06 209 LEU A CA 1
ATOM 1686 C C . LEU A 1 209 ? -7.144 6.164 12.493 1.00 95.06 209 LEU A C 1
ATOM 1688 O O . LEU A 1 209 ? -7.820 5.147 12.319 1.00 95.06 209 LEU A O 1
ATOM 1692 N N . LEU A 1 210 ? -7.654 7.386 12.380 1.00 95.19 210 LEU A N 1
ATOM 1693 C CA . LEU A 1 210 ? -9.049 7.686 12.093 1.00 95.19 210 LEU A CA 1
ATOM 1694 C C . LEU A 1 210 ? -9.472 7.192 10.709 1.00 95.19 210 LEU A C 1
ATOM 1696 O O . LEU A 1 210 ? -8.807 7.418 9.695 1.00 95.19 210 LEU A O 1
ATOM 1700 N N . VAL A 1 211 ? -10.649 6.576 10.664 1.00 94.50 211 VAL A N 1
ATOM 1701 C CA . VAL A 1 211 ? -11.329 6.203 9.430 1.00 94.50 211 VAL A CA 1
ATOM 1702 C C . VAL A 1 211 ? -12.122 7.400 8.920 1.00 94.50 211 VAL A C 1
ATOM 1704 O O . VAL A 1 211 ? -13.146 7.779 9.490 1.00 94.50 211 VAL A O 1
ATOM 1707 N N . ASP A 1 212 ? -11.634 7.980 7.826 1.00 92.00 212 ASP A N 1
ATOM 1708 C CA . ASP A 1 212 ? -12.275 9.058 7.073 1.00 92.00 212 ASP A CA 1
ATOM 1709 C C . ASP A 1 212 ? -12.703 8.530 5.695 1.00 92.00 212 ASP A C 1
ATOM 1711 O O . ASP A 1 212 ? -11.867 8.305 4.815 1.00 92.00 212 ASP A O 1
ATOM 1715 N N . LEU A 1 213 ? -14.010 8.321 5.497 1.00 90.75 213 LEU A N 1
ATOM 1716 C CA . LEU A 1 213 ? -14.552 7.845 4.218 1.00 90.75 213 LEU A CA 1
ATOM 1717 C C . LEU A 1 213 ? -14.454 8.893 3.096 1.00 90.75 213 LEU A C 1
ATOM 1719 O O . LEU A 1 213 ? -14.553 8.525 1.925 1.00 90.75 213 LEU A O 1
ATOM 1723 N N . ASN A 1 214 ? -14.211 10.165 3.412 1.00 89.06 214 ASN A N 1
ATOM 1724 C CA . ASN A 1 214 ? -13.993 11.222 2.424 1.00 89.06 214 ASN A CA 1
ATOM 1725 C C . ASN A 1 214 ? -12.527 11.294 1.962 1.00 89.06 214 ASN A C 1
ATOM 1727 O O . ASN A 1 214 ? -12.196 12.052 1.043 1.00 89.06 214 ASN A O 1
ATOM 1731 N N . ARG A 1 215 ? -11.632 10.488 2.552 1.00 89.88 215 ARG A N 1
ATOM 1732 C CA . ARG A 1 215 ? -10.213 10.462 2.192 1.00 89.88 215 ARG A CA 1
ATOM 1733 C C . ARG A 1 215 ? -10.016 10.050 0.731 1.00 89.88 215 ARG A C 1
ATOM 1735 O O . ARG A 1 215 ? -10.275 8.919 0.325 1.00 89.88 215 ARG A O 1
ATOM 1742 N N . SER A 1 216 ? -9.490 10.986 -0.058 1.00 88.25 216 SER A N 1
ATOM 1743 C CA . SER A 1 216 ? -9.327 10.851 -1.512 1.00 88.25 216 SER A CA 1
ATOM 1744 C C . SER A 1 216 ? -7.932 10.403 -1.954 1.00 88.25 216 SER A C 1
ATOM 1746 O O . SER A 1 216 ? -7.726 10.149 -3.146 1.00 88.25 216 SER A O 1
ATOM 1748 N N . LYS A 1 217 ? -6.972 10.296 -1.028 1.00 90.31 217 LYS A N 1
ATOM 1749 C CA . LYS A 1 217 ? -5.589 9.893 -1.313 1.00 90.31 217 LYS A CA 1
ATOM 1750 C C . LYS A 1 217 ? -5.059 8.870 -0.308 1.00 90.31 217 LYS A C 1
ATOM 1752 O O . LYS A 1 217 ? -5.366 8.947 0.884 1.00 90.31 217 LYS A O 1
ATOM 1757 N N . SER A 1 218 ? -4.242 7.933 -0.785 1.00 92.88 218 SER A N 1
ATOM 1758 C CA . SER A 1 218 ? -3.447 7.048 0.076 1.00 92.88 218 SER A CA 1
ATOM 1759 C C . SER A 1 218 ? -2.262 7.794 0.702 1.00 92.88 218 SER A C 1
ATOM 1761 O O . SER A 1 218 ? -1.802 8.793 0.147 1.00 92.88 218 SER A O 1
ATOM 1763 N N . ILE A 1 219 ? -1.693 7.287 1.801 1.00 92.25 219 ILE A N 1
ATOM 1764 C CA . ILE A 1 219 ? -0.456 7.852 2.380 1.00 92.25 219 ILE A CA 1
ATOM 1765 C C . ILE A 1 219 ? 0.711 7.866 1.383 1.00 92.25 219 ILE A C 1
ATOM 1767 O O . ILE A 1 219 ? 1.608 8.699 1.466 1.00 92.25 219 ILE A O 1
ATOM 1771 N N . PHE A 1 220 ? 0.677 6.965 0.402 1.00 87.69 220 PHE A N 1
ATOM 1772 C CA . PHE A 1 220 ? 1.685 6.836 -0.643 1.00 87.69 220 PHE A CA 1
ATOM 1773 C C . PHE A 1 220 ? 1.445 7.782 -1.826 1.00 87.69 220 PHE A C 1
ATOM 1775 O O . PHE A 1 220 ? 2.377 8.061 -2.574 1.00 87.69 220 PHE A O 1
ATOM 1782 N N . GLU A 1 221 ? 0.212 8.261 -2.009 1.00 85.12 221 GLU A N 1
ATOM 1783 C CA . GLU A 1 221 ? -0.129 9.348 -2.935 1.00 85.12 221 GLU A CA 1
ATOM 1784 C C . GLU A 1 221 ? 0.111 10.724 -2.296 1.00 85.12 221 GLU A C 1
ATOM 1786 O O . GLU A 1 221 ? 0.392 11.685 -3.009 1.00 85.12 221 GLU A O 1
ATOM 1791 N N . ILE A 1 222 ? -0.002 10.824 -0.966 1.00 84.19 222 ILE A N 1
ATOM 1792 C CA . ILE A 1 222 ? 0.352 12.028 -0.202 1.00 84.19 222 ILE A CA 1
ATOM 1793 C C . ILE A 1 222 ? 1.877 12.195 -0.175 1.00 84.19 222 ILE A C 1
ATOM 1795 O O . ILE A 1 222 ? 2.376 13.278 -0.471 1.00 84.19 222 ILE A O 1
ATOM 1799 N N . ASP A 1 223 ? 2.617 11.122 0.123 1.00 80.56 223 ASP A N 1
ATOM 1800 C CA . ASP A 1 223 ? 4.081 11.119 0.153 1.00 80.56 223 ASP A CA 1
ATOM 1801 C C . ASP A 1 223 ? 4.669 10.079 -0.823 1.00 80.56 223 ASP A C 1
ATOM 1803 O O . ASP A 1 223 ? 4.898 8.904 -0.506 1.00 80.56 223 ASP A O 1
ATOM 1807 N N . LEU A 1 224 ? 4.978 10.541 -2.038 1.00 76.12 224 LEU A N 1
ATOM 1808 C CA . LEU A 1 224 ? 5.619 9.724 -3.074 1.00 76.12 224 LEU A CA 1
ATOM 1809 C C . LEU A 1 224 ? 7.050 9.293 -2.697 1.00 76.12 224 LEU A C 1
ATOM 1811 O O . LEU A 1 224 ? 7.536 8.263 -3.180 1.00 76.12 224 LEU A O 1
ATOM 1815 N N . ASN A 1 225 ? 7.740 10.039 -1.826 1.00 67.88 225 ASN A N 1
ATOM 1816 C CA . ASN A 1 225 ? 9.078 9.669 -1.357 1.00 67.88 225 ASN A CA 1
ATOM 1817 C C . ASN A 1 225 ? 9.000 8.496 -0.388 1.00 67.88 225 ASN A C 1
ATOM 1819 O O . ASN A 1 225 ? 9.803 7.560 -0.487 1.00 67.88 225 ASN A O 1
ATOM 1823 N N . LEU A 1 226 ? 7.997 8.506 0.492 1.00 76.69 226 LEU A N 1
ATOM 1824 C CA . LEU A 1 226 ? 7.677 7.365 1.331 1.00 76.69 226 LEU A CA 1
ATOM 1825 C C . LEU A 1 226 ? 7.394 6.131 0.472 1.00 76.69 226 LEU A C 1
ATOM 1827 O O . LEU A 1 226 ? 8.045 5.107 0.686 1.00 76.69 226 LEU A O 1
ATOM 1831 N N . LYS A 1 227 ? 6.520 6.242 -0.541 1.00 77.81 227 LYS A N 1
ATOM 1832 C CA . LYS A 1 227 ? 6.198 5.143 -1.476 1.00 77.81 227 LYS A CA 1
ATOM 1833 C C . LYS A 1 227 ? 7.462 4.506 -2.056 1.00 77.81 227 LYS A C 1
ATOM 1835 O O . LYS A 1 227 ? 7.667 3.298 -1.941 1.00 77.81 227 LYS A O 1
ATOM 1840 N N . ARG A 1 228 ? 8.370 5.314 -2.610 1.00 63.62 228 ARG A N 1
ATOM 1841 C CA . ARG A 1 228 ? 9.624 4.816 -3.204 1.00 63.62 228 ARG A CA 1
ATOM 1842 C C . ARG A 1 228 ? 10.587 4.241 -2.172 1.00 63.62 228 ARG A C 1
ATOM 1844 O O . ARG A 1 228 ? 11.218 3.222 -2.447 1.00 63.62 228 ARG A O 1
ATOM 1851 N N . ARG A 1 229 ? 10.713 4.852 -0.987 1.00 74.00 229 ARG A N 1
ATOM 1852 C CA . ARG A 1 229 ? 11.531 4.300 0.105 1.00 74.00 229 ARG A CA 1
ATOM 1853 C C . ARG A 1 229 ? 11.034 2.916 0.498 1.00 74.00 229 ARG A C 1
ATOM 1855 O O . ARG A 1 229 ? 11.852 2.011 0.586 1.00 74.00 229 ARG A O 1
ATOM 1862 N N . ILE A 1 230 ? 9.724 2.739 0.652 1.00 76.25 230 ILE A N 1
ATOM 1863 C CA . ILE A 1 230 ? 9.143 1.440 0.990 1.00 76.25 230 ILE A CA 1
ATOM 1864 C C . ILE A 1 230 ? 9.375 0.428 -0.127 1.00 76.25 230 ILE A C 1
ATOM 1866 O O . ILE A 1 230 ? 9.853 -0.662 0.160 1.00 76.25 230 ILE A O 1
ATOM 1870 N N . ILE A 1 231 ? 9.188 0.795 -1.398 1.00 71.06 231 ILE A N 1
ATOM 1871 C CA . ILE A 1 231 ? 9.526 -0.094 -2.524 1.00 71.06 231 ILE A CA 1
ATOM 1872 C C . ILE A 1 231 ? 10.997 -0.546 -2.461 1.00 71.06 231 ILE A C 1
ATOM 1874 O O . ILE A 1 231 ? 11.285 -1.729 -2.650 1.00 71.06 231 ILE A O 1
ATOM 1878 N N . ARG A 1 232 ? 11.941 0.359 -2.164 1.00 65.81 232 ARG A N 1
ATOM 1879 C CA . ARG A 1 232 ? 13.364 0.004 -1.994 1.00 65.81 232 ARG A CA 1
ATOM 1880 C C . ARG A 1 232 ? 13.592 -0.895 -0.778 1.00 65.81 232 ARG A C 1
ATOM 1882 O O . ARG A 1 232 ? 14.359 -1.851 -0.871 1.00 65.81 232 ARG A O 1
ATOM 1889 N N . THR A 1 233 ? 12.918 -0.622 0.336 1.00 72.00 233 THR A N 1
ATOM 1890 C CA . THR A 1 233 ? 12.989 -1.451 1.542 1.00 72.00 233 THR A CA 1
ATOM 1891 C C . THR A 1 233 ? 12.477 -2.862 1.270 1.00 72.00 233 THR A C 1
ATOM 1893 O O . THR A 1 233 ? 13.191 -3.806 1.577 1.00 72.00 233 THR A O 1
ATOM 1896 N N . ILE A 1 234 ? 11.328 -3.029 0.607 1.00 72.88 234 ILE A N 1
ATOM 1897 C CA . ILE A 1 234 ? 10.792 -4.350 0.232 1.00 72.88 234 ILE A CA 1
ATOM 1898 C C . ILE A 1 234 ? 11.760 -5.071 -0.716 1.00 72.88 234 ILE A C 1
ATOM 1900 O O . ILE A 1 234 ? 12.033 -6.255 -0.544 1.00 72.88 234 ILE A O 1
ATOM 1904 N N . ARG A 1 235 ? 12.364 -4.366 -1.684 1.00 69.31 235 ARG A N 1
ATOM 1905 C CA . ARG A 1 235 ? 13.404 -4.955 -2.550 1.00 69.31 235 ARG A CA 1
ATOM 1906 C C . ARG A 1 235 ? 14.601 -5.482 -1.752 1.00 69.31 235 ARG A C 1
ATOM 1908 O O . ARG A 1 235 ? 15.184 -6.494 -2.135 1.00 69.31 235 ARG A O 1
ATOM 1915 N N . LYS A 1 236 ? 14.975 -4.806 -0.663 1.00 69.38 236 LYS A N 1
ATOM 1916 C CA . LYS A 1 236 ? 16.110 -5.187 0.188 1.00 69.38 236 LYS A CA 1
ATOM 1917 C C . LYS A 1 236 ? 15.755 -6.311 1.167 1.00 69.38 236 LYS A C 1
ATOM 1919 O O . LYS A 1 236 ? 16.492 -7.293 1.236 1.00 69.38 236 LYS A O 1
ATOM 1924 N N . GLU A 1 237 ? 14.662 -6.150 1.907 1.00 75.75 237 GLU A N 1
ATOM 1925 C CA . GLU A 1 237 ? 14.205 -7.054 2.973 1.00 75.75 237 GLU A CA 1
ATOM 1926 C C . GLU A 1 237 ? 13.545 -8.326 2.424 1.00 75.75 237 GLU A C 1
ATOM 1928 O O . GLU A 1 237 ? 13.656 -9.382 3.038 1.00 75.75 237 GLU A O 1
ATOM 1933 N N . GLY A 1 238 ? 12.913 -8.247 1.253 1.00 73.38 238 GLY A N 1
ATOM 1934 C CA . GLY A 1 238 ? 12.032 -9.284 0.728 1.00 73.38 238 GLY A CA 1
ATOM 1935 C C . GLY A 1 238 ? 10.554 -8.941 0.903 1.00 73.38 238 GLY A C 1
ATOM 1936 O O . GLY A 1 238 ? 10.186 -8.009 1.619 1.00 73.38 238 GLY A O 1
ATOM 1937 N N . SER A 1 239 ? 9.703 -9.702 0.217 1.00 78.56 239 SER A N 1
ATOM 1938 C CA . SER A 1 239 ? 8.252 -9.541 0.254 1.00 78.56 239 SER A CA 1
ATOM 1939 C C . SER A 1 239 ? 7.608 -10.578 1.168 1.00 78.56 239 SER A C 1
ATOM 1941 O O . SER A 1 239 ? 8.015 -11.744 1.211 1.00 78.56 239 SER A O 1
ATOM 1943 N N . PHE A 1 240 ? 6.561 -10.157 1.870 1.00 77.25 240 PHE A N 1
ATOM 1944 C CA . PHE A 1 240 ? 5.732 -11.033 2.696 1.00 77.25 240 PHE A CA 1
ATOM 1945 C C . PHE A 1 240 ? 4.564 -11.648 1.918 1.00 77.25 240 PHE A C 1
ATOM 1947 O O . PHE A 1 240 ? 3.885 -12.527 2.442 1.00 77.25 240 PHE A O 1
ATOM 1954 N N . LEU A 1 241 ? 4.371 -11.259 0.652 1.00 78.81 241 LEU A N 1
ATOM 1955 C CA . LEU A 1 241 ? 3.376 -11.864 -0.222 1.00 78.81 241 LEU A CA 1
ATOM 1956 C C . LEU A 1 241 ? 3.781 -13.315 -0.508 1.00 78.81 241 LEU A C 1
ATOM 1958 O O . LEU A 1 241 ? 4.690 -13.569 -1.297 1.00 78.81 241 LEU A O 1
ATOM 1962 N N . SER A 1 242 ? 3.138 -14.265 0.165 1.00 82.12 242 SER A N 1
ATOM 1963 C CA . SER A 1 242 ? 3.451 -15.693 0.060 1.00 82.12 242 SER A CA 1
ATOM 1964 C C . SER A 1 242 ? 2.668 -16.400 -1.040 1.00 82.12 242 SER A C 1
ATOM 1966 O O . SER A 1 242 ? 3.143 -17.415 -1.550 1.00 82.12 242 SER A O 1
ATOM 1968 N N . PHE A 1 243 ? 1.508 -15.864 -1.429 1.00 84.38 243 PHE A N 1
ATOM 1969 C CA . PHE A 1 243 ? 0.684 -16.436 -2.483 1.00 84.38 243 PHE A CA 1
ATOM 1970 C C . PHE A 1 243 ? -0.104 -15.393 -3.276 1.00 84.38 243 PHE A C 1
ATOM 1972 O O . PHE A 1 243 ? -0.316 -14.266 -2.827 1.00 84.38 243 PHE A O 1
ATOM 1979 N N . VAL A 1 244 ? -0.582 -15.798 -4.452 1.00 83.38 244 VAL A N 1
ATOM 1980 C CA . VAL A 1 244 ? -1.570 -15.058 -5.243 1.00 83.38 244 VAL A CA 1
ATOM 1981 C C . VAL A 1 244 ? -2.632 -16.014 -5.771 1.00 83.38 244 VAL A C 1
ATOM 1983 O O . VAL A 1 244 ? -2.315 -17.103 -6.247 1.00 83.38 244 VAL A O 1
ATOM 1986 N N . LYS A 1 245 ? -3.903 -15.610 -5.702 1.00 77.75 245 LYS A N 1
ATOM 1987 C CA . LYS A 1 245 ? -4.987 -16.310 -6.398 1.00 77.75 245 LYS A CA 1
ATOM 1988 C C . LYS A 1 245 ? -5.085 -15.758 -7.818 1.00 77.75 245 LYS A C 1
ATOM 1990 O O . LYS A 1 245 ? -5.245 -14.551 -7.985 1.00 77.75 245 LYS A O 1
ATOM 1995 N N . SER A 1 246 ? -4.946 -16.612 -8.828 1.00 74.81 246 SER A N 1
ATOM 1996 C CA . SER A 1 246 ? -4.770 -16.177 -10.220 1.00 74.81 246 SER A CA 1
ATOM 1997 C C . SER A 1 246 ? -5.423 -17.108 -11.234 1.00 74.81 246 SER A C 1
ATOM 1999 O O . SER A 1 246 ? -5.733 -18.262 -10.935 1.00 74.81 246 SER A O 1
ATOM 2001 N N . LYS A 1 247 ? -5.614 -16.616 -12.466 1.00 73.31 247 LYS A N 1
ATOM 2002 C CA . LYS A 1 247 ? -6.000 -17.456 -13.607 1.00 73.31 247 LYS A CA 1
ATOM 2003 C C . LYS A 1 247 ? -4.746 -18.149 -14.130 1.00 73.31 247 LYS A C 1
ATOM 2005 O O . LYS A 1 247 ? -4.222 -17.809 -15.190 1.00 73.31 247 LYS A O 1
ATOM 2010 N N . CYS A 1 248 ? -4.263 -19.112 -13.357 1.00 77.25 248 CYS A N 1
ATOM 2011 C CA . CYS A 1 248 ? -3.121 -19.929 -13.711 1.00 77.25 248 CYS A CA 1
ATOM 2012 C C . CYS A 1 248 ? -3.510 -21.397 -13.833 1.00 77.25 248 CYS A C 1
ATOM 2014 O O . CYS A 1 248 ? -4.393 -21.876 -13.128 1.00 77.25 248 CYS A O 1
ATOM 2016 N N . PHE A 1 249 ? -2.820 -22.121 -14.703 1.00 77.81 249 PHE A N 1
ATOM 2017 C CA . PHE A 1 249 ? -2.865 -23.574 -14.725 1.00 77.81 249 PHE A CA 1
ATOM 2018 C C . PHE A 1 249 ? -1.525 -24.118 -15.193 1.00 77.81 249 PHE A C 1
ATOM 2020 O O . PHE A 1 249 ? -0.808 -23.481 -15.966 1.00 77.81 249 PHE A O 1
ATOM 2027 N N . TRP A 1 250 ? -1.202 -25.327 -14.760 1.00 80.62 250 TRP A N 1
ATOM 2028 C CA . TRP A 1 250 ? -0.033 -26.048 -15.231 1.00 80.62 250 TRP A CA 1
ATOM 2029 C C . TRP A 1 250 ? -0.438 -27.351 -15.923 1.00 80.62 250 TRP A C 1
ATOM 2031 O O . TRP A 1 250 ? -1.512 -27.911 -15.680 1.00 80.62 250 TRP A O 1
ATOM 2041 N N . ARG A 1 251 ? 0.416 -27.814 -16.835 1.00 76.94 251 ARG A N 1
ATOM 2042 C CA . ARG A 1 251 ? 0.337 -29.132 -17.471 1.00 76.94 251 ARG A CA 1
ATOM 2043 C C . ARG A 1 251 ? 1.704 -29.788 -17.417 1.00 76.94 251 ARG A C 1
ATOM 2045 O O . ARG A 1 251 ? 2.708 -29.145 -17.713 1.00 76.94 251 ARG A O 1
ATOM 2052 N N . LEU A 1 252 ? 1.724 -31.064 -17.070 1.00 72.44 252 LEU A N 1
ATOM 2053 C CA . LEU A 1 252 ? 2.944 -31.854 -16.982 1.00 72.44 252 LEU A CA 1
ATOM 2054 C C . LEU A 1 252 ? 3.073 -32.687 -18.257 1.00 72.44 252 LEU A C 1
ATOM 2056 O O . LEU A 1 252 ? 2.102 -33.315 -18.683 1.00 72.44 252 LEU A O 1
ATOM 2060 N N . ASN A 1 253 ? 4.246 -32.649 -18.889 1.00 62.53 253 ASN A N 1
ATOM 2061 C CA . ASN A 1 253 ? 4.515 -33.457 -20.076 1.00 62.53 253 ASN A CA 1
ATOM 2062 C C . ASN A 1 253 ? 5.015 -34.842 -19.636 1.00 62.53 253 ASN A C 1
ATOM 2064 O O . ASN A 1 253 ? 5.971 -34.966 -18.871 1.00 62.53 253 ASN A O 1
ATOM 2068 N N . LEU A 1 254 ? 4.327 -35.882 -20.105 1.00 52.88 254 LEU A N 1
ATOM 2069 C CA . LEU A 1 254 ? 4.513 -37.275 -19.703 1.00 52.88 254 LEU A CA 1
ATOM 2070 C C . LEU A 1 254 ? 5.634 -37.920 -20.526 1.00 52.88 254 LEU A C 1
ATOM 2072 O O . LEU A 1 254 ? 5.338 -38.626 -21.483 1.00 52.88 254 LEU A O 1
ATOM 2076 N N . GLU A 1 255 ? 6.903 -37.696 -20.184 1.00 47.66 255 GLU A N 1
ATOM 2077 C CA . GLU A 1 255 ? 7.991 -38.470 -20.814 1.00 47.66 255 GLU A CA 1
ATOM 2078 C C . GLU A 1 255 ? 8.693 -39.473 -19.893 1.00 47.66 255 GLU A C 1
ATOM 2080 O O . GLU A 1 255 ? 9.280 -40.421 -20.401 1.00 47.66 255 GLU A O 1
ATOM 2085 N N . THR A 1 256 ? 8.546 -39.411 -18.567 1.00 47.41 256 THR A N 1
ATOM 2086 C CA . THR A 1 256 ? 9.063 -40.473 -17.681 1.00 47.41 256 THR A CA 1
ATOM 2087 C C . THR A 1 256 ? 8.251 -40.565 -16.397 1.00 47.41 256 THR A C 1
ATOM 2089 O O . THR A 1 256 ? 8.213 -39.613 -15.624 1.00 47.41 256 THR A O 1
ATOM 2092 N N . TRP A 1 257 ? 7.617 -41.715 -16.166 1.00 48.69 257 TRP A N 1
ATOM 2093 C CA . TRP A 1 257 ? 6.936 -42.043 -14.915 1.00 48.69 257 TRP A CA 1
ATOM 2094 C C . TRP A 1 257 ? 7.893 -42.801 -13.995 1.00 48.69 257 TRP A C 1
ATOM 2096 O O . TRP A 1 257 ? 8.286 -43.924 -14.307 1.00 48.69 257 TRP A O 1
ATOM 2106 N N . LEU A 1 258 ? 8.214 -42.225 -12.841 1.00 51.56 258 LEU A N 1
ATOM 2107 C CA . LEU A 1 258 ? 8.645 -42.978 -11.666 1.00 51.56 258 LEU A CA 1
ATOM 2108 C C . LEU A 1 258 ? 7.679 -42.600 -10.549 1.00 51.56 258 LEU A C 1
ATOM 2110 O O . LEU A 1 258 ? 7.631 -41.450 -10.124 1.00 51.56 258 LEU A O 1
ATOM 2114 N N . ASN A 1 259 ? 6.834 -43.555 -10.172 1.00 52.31 259 ASN A N 1
ATOM 2115 C CA . ASN A 1 259 ? 5.850 -43.390 -9.115 1.00 52.31 259 ASN A CA 1
ATOM 2116 C C . ASN A 1 259 ? 6.451 -44.020 -7.856 1.00 52.31 259 ASN A C 1
ATOM 2118 O O . ASN A 1 259 ? 6.607 -45.240 -7.807 1.00 52.31 259 ASN A O 1
ATOM 2122 N N . ASP A 1 260 ? 6.836 -43.204 -6.877 1.00 52.09 260 ASP A N 1
ATOM 2123 C CA . ASP A 1 260 ? 7.380 -43.688 -5.598 1.00 52.09 260 ASP A CA 1
ATOM 2124 C C . ASP A 1 260 ? 6.280 -44.101 -4.598 1.00 52.09 260 ASP A C 1
ATOM 2126 O O . ASP A 1 260 ? 6.572 -44.570 -3.500 1.00 52.09 260 ASP A O 1
ATOM 2130 N N . GLY A 1 261 ? 5.010 -43.978 -5.006 1.00 54.84 261 GLY A N 1
ATOM 2131 C CA . GLY A 1 261 ? 3.821 -44.331 -4.230 1.00 54.84 261 GLY A CA 1
ATOM 2132 C C . GLY A 1 261 ? 3.112 -43.132 -3.594 1.00 54.84 261 GLY A C 1
ATOM 2133 O O . GLY A 1 261 ? 1.957 -43.274 -3.196 1.00 54.84 261 GLY A O 1
ATOM 2134 N N . THR A 1 262 ? 3.747 -41.955 -3.551 1.00 58.81 262 THR A N 1
ATOM 2135 C CA . THR A 1 262 ? 3.180 -40.727 -2.955 1.00 58.81 262 THR A CA 1
ATOM 2136 C C . THR A 1 262 ? 3.311 -39.484 -3.834 1.00 58.81 262 THR A C 1
ATOM 2138 O O . THR A 1 262 ? 2.427 -38.630 -3.794 1.00 58.81 262 THR A O 1
ATOM 2141 N N . TYR A 1 263 ? 4.354 -39.392 -4.660 1.00 61.06 263 TYR A N 1
ATOM 2142 C CA . TYR A 1 263 ? 4.620 -38.244 -5.523 1.00 61.06 263 TYR A CA 1
ATOM 2143 C C . TYR A 1 263 ? 4.886 -38.691 -6.958 1.00 61.06 263 TYR A C 1
ATOM 2145 O O . TYR A 1 263 ? 5.410 -39.772 -7.226 1.00 61.06 263 TYR A O 1
ATOM 2153 N N . SER A 1 264 ? 4.511 -37.839 -7.910 1.00 64.44 264 SER A N 1
ATOM 2154 C CA . SER A 1 264 ? 4.859 -38.027 -9.320 1.00 64.44 264 SER A CA 1
ATOM 2155 C C . SER A 1 264 ? 5.991 -37.073 -9.705 1.00 64.44 264 SER A C 1
ATOM 2157 O O . SER A 1 264 ? 5.901 -35.881 -9.412 1.00 64.44 264 SER A O 1
ATOM 2159 N N . ILE A 1 265 ? 7.046 -37.591 -10.343 1.00 61.84 265 ILE A N 1
ATOM 2160 C CA . ILE A 1 265 ? 8.248 -36.844 -10.765 1.00 61.84 265 ILE A CA 1
ATOM 2161 C C . ILE A 1 265 ? 8.174 -36.528 -12.266 1.00 61.84 265 ILE A C 1
ATOM 2163 O O . ILE A 1 265 ? 7.785 -37.387 -13.057 1.00 61.84 265 ILE A O 1
ATOM 2167 N N . TYR A 1 266 ? 8.575 -35.314 -12.669 1.00 68.31 266 TYR A N 1
ATOM 2168 C CA . TYR A 1 266 ? 8.466 -34.848 -14.058 1.00 68.31 266 TYR A CA 1
ATOM 2169 C C . TYR A 1 266 ? 9.728 -34.143 -14.564 1.00 68.31 266 TYR A C 1
ATOM 2171 O O . TYR A 1 266 ? 10.396 -33.419 -13.830 1.00 68.31 266 TYR A O 1
ATOM 2179 N N . ASN A 1 267 ? 9.997 -34.281 -15.867 1.00 69.56 267 ASN A N 1
ATOM 2180 C CA . ASN A 1 267 ? 11.129 -33.618 -16.531 1.00 69.56 267 ASN A CA 1
ATOM 2181 C C . ASN A 1 267 ? 10.755 -32.263 -17.148 1.00 69.56 267 ASN A C 1
ATOM 2183 O O . ASN A 1 267 ? 11.631 -31.447 -17.429 1.00 69.56 267 ASN A O 1
ATOM 2187 N N . GLN A 1 268 ? 9.463 -32.013 -17.383 1.00 76.19 268 GLN A N 1
ATOM 2188 C CA . GLN A 1 268 ? 8.988 -30.787 -18.017 1.00 76.19 268 GLN A CA 1
ATOM 2189 C C . GLN A 1 268 ? 7.602 -30.386 -17.504 1.00 76.19 268 GLN A C 1
ATOM 2191 O O . GLN A 1 268 ? 6.693 -31.211 -17.384 1.00 76.19 268 GLN A O 1
ATOM 2196 N N . ILE A 1 269 ? 7.431 -29.082 -17.285 1.00 81.94 269 ILE A N 1
ATOM 2197 C CA . ILE A 1 269 ? 6.158 -28.457 -16.935 1.00 81.94 269 ILE A CA 1
ATOM 2198 C C . ILE A 1 269 ? 5.880 -27.265 -17.848 1.00 81.94 269 ILE A C 1
ATOM 2200 O O . ILE A 1 269 ? 6.766 -26.466 -18.142 1.00 81.94 269 ILE A O 1
ATOM 2204 N N . ASN A 1 270 ? 4.627 -27.140 -18.272 1.00 79.88 270 ASN A N 1
ATOM 2205 C CA . ASN A 1 270 ? 4.103 -25.961 -18.944 1.00 79.88 270 ASN A CA 1
ATOM 2206 C C . ASN A 1 270 ? 3.226 -25.202 -17.955 1.00 79.88 270 ASN A C 1
ATOM 2208 O O . ASN A 1 270 ? 2.196 -25.724 -17.527 1.00 79.88 270 ASN A O 1
ATOM 2212 N N . PHE A 1 271 ? 3.637 -23.991 -17.587 1.00 84.88 271 PHE A N 1
ATOM 2213 C CA . PHE A 1 271 ? 2.886 -23.128 -16.684 1.00 84.88 271 PHE A CA 1
ATOM 2214 C C . PHE A 1 271 ? 2.305 -21.938 -17.440 1.00 84.88 271 PHE A C 1
ATOM 2216 O O . PHE A 1 271 ? 3.038 -21.138 -18.022 1.00 84.88 271 PHE A O 1
ATOM 2223 N N . ASN A 1 272 ? 0.983 -21.818 -17.408 1.00 76.94 272 ASN A N 1
ATOM 2224 C CA . ASN A 1 272 ? 0.237 -20.766 -18.072 1.00 76.94 272 ASN A CA 1
ATOM 2225 C C . ASN A 1 272 ? -0.360 -19.845 -17.012 1.00 76.94 272 ASN A C 1
ATOM 2227 O O . ASN A 1 272 ? -1.021 -20.305 -16.083 1.00 76.94 272 ASN A O 1
ATOM 2231 N N . ILE A 1 273 ? -0.155 -18.543 -17.181 1.00 81.06 273 ILE A N 1
ATOM 2232 C CA . ILE A 1 273 ? -0.616 -17.499 -16.265 1.00 81.06 273 ILE A CA 1
ATOM 2233 C C . ILE A 1 273 ? -1.212 -16.339 -17.045 1.00 81.06 273 ILE A C 1
ATOM 2235 O O . ILE A 1 273 ? -0.817 -16.069 -18.181 1.00 81.06 273 ILE A O 1
ATOM 2239 N N . ASP A 1 274 ? -2.150 -15.635 -16.422 1.00 73.62 274 ASP A N 1
ATOM 2240 C CA . ASP A 1 274 ? -2.639 -14.366 -16.939 1.00 73.62 274 ASP A CA 1
ATOM 2241 C C . ASP A 1 274 ? -1.580 -13.252 -16.846 1.00 73.62 274 ASP A C 1
ATOM 2243 O O . ASP A 1 274 ? -0.598 -13.333 -16.101 1.00 73.62 274 ASP A O 1
ATOM 2247 N N . LEU A 1 275 ? -1.795 -12.190 -17.626 1.00 70.94 275 LEU A N 1
ATOM 2248 C CA . LEU A 1 275 ? -0.849 -11.085 -17.760 1.00 70.94 275 LEU A CA 1
ATOM 2249 C C . LEU A 1 275 ? -0.643 -10.307 -16.452 1.00 70.94 275 LEU A C 1
ATOM 2251 O O . LEU A 1 275 ? 0.459 -9.816 -16.211 1.00 70.94 275 LEU A O 1
ATOM 2255 N N . ASP A 1 276 ? -1.668 -10.174 -15.610 1.00 67.94 276 ASP A N 1
ATOM 2256 C CA . ASP A 1 276 ? -1.556 -9.407 -14.368 1.00 67.94 276 ASP A CA 1
ATOM 2257 C C . ASP A 1 276 ? -0.739 -10.166 -13.325 1.00 67.94 276 ASP A C 1
ATOM 2259 O O . ASP A 1 276 ? 0.135 -9.589 -12.677 1.00 67.94 276 ASP A O 1
ATOM 2263 N N . THR A 1 277 ? -0.926 -11.480 -13.255 1.00 75.44 277 THR A N 1
ATOM 2264 C CA . THR A 1 277 ? -0.103 -12.378 -12.442 1.00 75.44 277 THR A CA 1
ATOM 2265 C C . THR A 1 277 ? 1.334 -12.452 -12.964 1.00 75.44 277 THR A C 1
ATOM 2267 O O . THR A 1 277 ? 2.282 -12.430 -12.177 1.00 75.44 277 THR A O 1
ATOM 2270 N N . ALA A 1 278 ? 1.531 -12.451 -14.288 1.00 75.69 278 ALA A N 1
ATOM 2271 C CA . ALA A 1 278 ? 2.863 -12.430 -14.896 1.00 75.69 278 ALA A CA 1
ATOM 2272 C C . ALA A 1 278 ? 3.684 -11.192 -14.496 1.00 75.69 278 ALA A C 1
ATOM 2274 O O . ALA A 1 278 ? 4.892 -11.299 -14.286 1.00 75.69 278 ALA A O 1
ATOM 2275 N N . LYS A 1 279 ? 3.046 -10.027 -14.302 1.00 73.44 279 LYS A N 1
ATOM 2276 C CA . LYS A 1 279 ? 3.724 -8.803 -13.827 1.00 73.44 279 LYS A CA 1
ATOM 2277 C C . LYS A 1 279 ? 4.334 -8.953 -12.428 1.00 73.44 279 LYS A C 1
ATOM 2279 O O . LYS A 1 279 ? 5.224 -8.180 -12.077 1.00 73.44 279 LYS A O 1
ATOM 2284 N N . LEU A 1 280 ? 3.896 -9.934 -11.633 1.00 77.75 280 LEU A N 1
ATOM 2285 C CA . LEU A 1 280 ? 4.426 -10.191 -10.290 1.00 77.75 280 LEU A CA 1
ATOM 2286 C C . LEU A 1 280 ?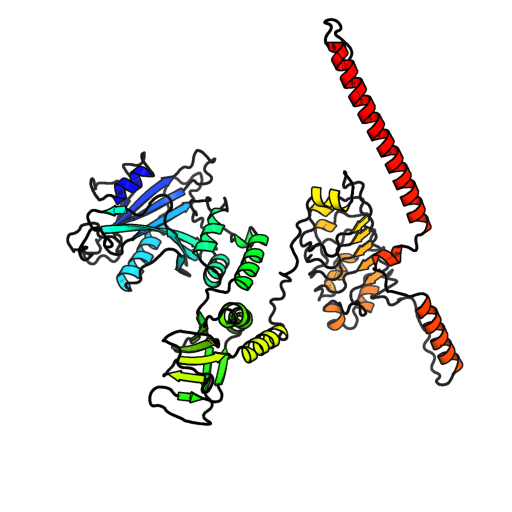 5.720 -11.015 -10.297 1.00 77.75 280 LEU A C 1
ATOM 2288 O O . LEU A 1 280 ? 6.445 -10.985 -9.303 1.00 77.75 280 LEU A O 1
ATOM 2292 N N . PHE A 1 281 ? 6.057 -11.711 -11.391 1.00 81.88 281 PHE A N 1
ATOM 2293 C CA . PHE A 1 281 ? 7.242 -12.580 -11.458 1.00 81.88 281 PHE A CA 1
ATOM 2294 C C . PHE A 1 281 ? 8.547 -11.888 -11.038 1.00 81.88 281 PHE A C 1
ATOM 2296 O O . PHE A 1 281 ? 9.235 -12.433 -10.177 1.00 81.88 281 PHE A O 1
ATOM 2303 N N . PRO A 1 282 ? 8.893 -10.682 -11.532 1.00 78.44 282 PRO A N 1
ATOM 2304 C CA . PRO A 1 282 ? 10.113 -9.995 -11.103 1.00 78.44 282 PRO A CA 1
ATOM 2305 C C . PRO A 1 282 ? 10.189 -9.798 -9.582 1.00 78.44 282 PRO A C 1
ATOM 2307 O O . PRO A 1 282 ? 11.254 -9.948 -8.980 1.00 78.44 282 PRO A O 1
ATOM 2310 N N . THR A 1 283 ? 9.049 -9.482 -8.963 1.00 77.19 283 THR A N 1
ATOM 2311 C CA . THR A 1 283 ? 8.903 -9.304 -7.515 1.00 77.19 283 THR A CA 1
ATOM 2312 C C . THR A 1 283 ? 9.059 -10.640 -6.792 1.00 77.19 283 THR A C 1
ATOM 2314 O O . THR A 1 283 ? 9.839 -10.728 -5.851 1.00 77.19 283 THR A O 1
ATOM 2317 N N . ILE A 1 284 ? 8.393 -11.696 -7.263 1.00 85.62 284 ILE A N 1
ATOM 2318 C CA . ILE A 1 284 ? 8.461 -13.043 -6.677 1.00 85.62 284 ILE A CA 1
ATOM 2319 C C . ILE A 1 284 ? 9.896 -13.580 -6.715 1.00 85.62 284 ILE A C 1
ATOM 2321 O O . ILE A 1 284 ? 10.432 -13.996 -5.689 1.00 85.62 284 ILE A O 1
ATOM 2325 N N . LEU A 1 285 ? 10.557 -13.514 -7.871 1.00 86.06 285 LEU A N 1
ATOM 2326 C CA . LEU A 1 285 ? 11.922 -14.013 -8.032 1.00 86.06 285 LEU A CA 1
ATOM 2327 C C . LEU A 1 285 ? 12.894 -13.286 -7.085 1.00 86.06 285 LEU A C 1
ATOM 2329 O O . LEU A 1 285 ? 13.596 -13.930 -6.309 1.00 86.06 285 LEU A O 1
ATOM 2333 N N . LYS A 1 286 ? 12.900 -11.945 -7.094 1.00 81.44 286 LYS A N 1
ATOM 2334 C CA . LYS A 1 286 ? 13.884 -11.144 -6.339 1.00 81.44 286 LYS A CA 1
ATOM 2335 C C . LYS A 1 286 ? 13.567 -10.975 -4.855 1.00 81.44 286 LYS A C 1
ATOM 2337 O O . LYS A 1 286 ? 14.475 -10.796 -4.054 1.00 81.44 286 LYS A O 1
ATOM 2342 N N . GLN A 1 287 ? 12.291 -10.944 -4.483 1.00 82.25 287 GLN A N 1
ATOM 2343 C CA . GLN A 1 287 ? 11.876 -10.588 -3.122 1.00 82.25 287 GLN A CA 1
ATOM 2344 C C . GLN A 1 287 ? 11.381 -11.794 -2.321 1.00 82.25 287 GLN A C 1
ATOM 2346 O O . GLN A 1 287 ? 11.273 -11.690 -1.101 1.00 82.25 287 GLN A O 1
ATOM 2351 N N . ARG A 1 288 ? 11.100 -12.933 -2.966 1.00 87.06 288 ARG A N 1
ATOM 2352 C CA . ARG A 1 288 ? 10.747 -14.188 -2.285 1.00 87.06 288 ARG A CA 1
ATOM 2353 C C . ARG A 1 288 ? 11.842 -15.226 -2.468 1.00 87.06 288 ARG A C 1
ATOM 2355 O O . ARG A 1 288 ? 12.547 -15.517 -1.504 1.00 87.06 288 ARG A O 1
ATOM 2362 N N . LEU A 1 289 ? 12.030 -15.714 -3.695 1.00 88.62 289 LEU A N 1
ATOM 2363 C CA . LEU A 1 289 ? 12.915 -16.853 -3.961 1.00 88.62 289 LEU A CA 1
ATOM 2364 C C . LEU A 1 289 ? 14.383 -16.539 -3.647 1.00 88.62 289 LEU A C 1
ATOM 2366 O O . LEU A 1 289 ? 15.025 -17.319 -2.951 1.00 88.62 289 LEU A O 1
ATOM 2370 N N . ASP A 1 290 ? 14.891 -15.371 -4.058 1.00 86.62 290 ASP A N 1
ATOM 2371 C CA . ASP A 1 290 ? 16.263 -14.924 -3.736 1.00 86.62 290 ASP A CA 1
ATOM 2372 C C . ASP A 1 290 ? 16.485 -14.712 -2.228 1.00 86.62 290 ASP A C 1
ATOM 2374 O O . ASP A 1 290 ? 17.604 -14.773 -1.728 1.00 86.62 290 ASP A O 1
ATOM 2378 N N . LYS A 1 291 ? 15.400 -14.507 -1.471 1.00 85.75 291 LYS A N 1
ATOM 2379 C CA . LYS A 1 291 ? 15.415 -14.401 -0.005 1.00 85.75 291 LYS A CA 1
ATOM 2380 C C . LYS A 1 291 ? 15.197 -15.742 0.696 1.00 85.75 291 LYS A C 1
ATOM 2382 O O . LYS A 1 291 ? 15.027 -15.761 1.910 1.00 85.75 291 LYS A O 1
ATOM 2387 N N . GLY A 1 292 ? 15.182 -16.849 -0.048 1.00 86.69 292 GLY A N 1
ATOM 2388 C CA . GLY A 1 292 ? 14.982 -18.190 0.499 1.00 86.69 292 GLY A CA 1
ATOM 2389 C C . GLY A 1 292 ? 13.534 -18.507 0.877 1.00 86.69 292 GLY A C 1
ATOM 2390 O O . GLY A 1 292 ? 13.298 -19.492 1.566 1.00 86.69 292 GLY A O 1
ATOM 2391 N N . ASN A 1 293 ? 12.560 -17.716 0.421 1.00 88.31 293 ASN A N 1
ATOM 2392 C CA . ASN A 1 293 ? 11.143 -17.950 0.689 1.00 88.31 293 ASN A CA 1
ATOM 2393 C C . ASN A 1 293 ? 10.422 -18.530 -0.532 1.00 88.31 293 ASN A C 1
ATOM 2395 O O . ASN A 1 293 ? 10.637 -18.063 -1.648 1.00 88.31 293 ASN A O 1
ATOM 2399 N N . SER A 1 294 ? 9.516 -19.485 -0.318 1.00 91.31 294 SER A N 1
ATOM 2400 C CA . SER A 1 294 ? 8.661 -20.044 -1.372 1.00 91.31 294 SER A CA 1
ATOM 2401 C C . SER A 1 294 ? 7.573 -19.067 -1.838 1.00 91.31 294 SER A C 1
ATOM 2403 O O . SER A 1 294 ? 7.303 -18.049 -1.195 1.00 91.31 294 SER A O 1
ATOM 2405 N N . PHE A 1 295 ? 6.921 -19.356 -2.962 1.00 91.81 295 PHE A N 1
ATOM 2406 C CA . PHE A 1 295 ? 5.753 -18.596 -3.414 1.00 91.81 295 PHE A CA 1
ATOM 2407 C C . PHE A 1 295 ? 4.708 -19.506 -4.052 1.00 91.81 295 PHE A C 1
ATOM 2409 O O . PHE A 1 295 ? 5.070 -20.397 -4.817 1.00 91.81 295 PHE A O 1
ATOM 2416 N N . ILE A 1 296 ? 3.429 -19.265 -3.759 1.00 90.25 296 ILE A N 1
ATOM 2417 C CA . ILE A 1 296 ? 2.315 -20.117 -4.183 1.00 90.25 296 ILE A CA 1
ATOM 2418 C C . ILE A 1 296 ? 1.415 -19.378 -5.184 1.00 90.25 296 ILE A C 1
ATOM 2420 O O . ILE A 1 296 ? 0.903 -18.292 -4.918 1.00 90.25 296 ILE A O 1
ATOM 2424 N N . PHE A 1 297 ? 1.167 -19.993 -6.332 1.00 88.88 297 PHE A N 1
ATOM 2425 C CA . PHE A 1 297 ? 0.111 -19.602 -7.258 1.00 88.88 297 PHE A CA 1
ATOM 2426 C C . PHE A 1 297 ? -1.097 -20.506 -7.031 1.00 88.88 297 PHE A C 1
ATOM 2428 O O . PHE A 1 297 ? -1.048 -21.688 -7.364 1.00 88.88 297 PHE A O 1
ATOM 2435 N N . ASN A 1 298 ? -2.172 -19.944 -6.481 1.00 85.19 298 ASN A N 1
ATOM 2436 C CA . ASN A 1 298 ? -3.438 -20.648 -6.308 1.00 85.19 298 ASN A CA 1
ATOM 2437 C C . ASN A 1 298 ? -4.295 -20.454 -7.560 1.00 85.19 298 ASN A C 1
ATOM 2439 O O . ASN A 1 298 ? -4.763 -19.340 -7.832 1.00 85.19 298 ASN A O 1
ATOM 2443 N N . GLY A 1 299 ? -4.496 -21.529 -8.319 1.00 80.75 299 GLY A N 1
ATOM 2444 C CA . GLY A 1 299 ? -5.409 -21.550 -9.455 1.00 80.75 299 GLY A CA 1
ATOM 2445 C C . GLY A 1 299 ? -6.857 -21.351 -9.014 1.00 80.75 299 GLY A C 1
ATOM 2446 O O . GLY A 1 299 ? -7.254 -21.711 -7.906 1.00 80.75 299 GLY A O 1
ATOM 2447 N N . LEU A 1 300 ? -7.678 -20.762 -9.886 1.00 74.56 300 LEU A N 1
ATOM 2448 C CA . LEU A 1 300 ? -9.127 -20.666 -9.650 1.00 74.56 300 LEU A CA 1
ATOM 2449 C C . LEU A 1 300 ? -9.840 -22.025 -9.703 1.00 74.56 300 LEU A C 1
ATOM 2451 O O . LEU A 1 300 ? -10.994 -22.113 -9.305 1.00 74.56 300 LEU A O 1
ATOM 2455 N N . ASP A 1 301 ? -9.163 -23.047 -10.215 1.00 75.25 301 ASP A N 1
ATOM 2456 C CA . ASP A 1 301 ? -9.609 -24.433 -10.343 1.00 75.25 301 ASP A CA 1
ATOM 2457 C C . ASP A 1 301 ? -8.943 -25.360 -9.311 1.00 75.25 301 ASP A C 1
ATOM 2459 O O . ASP A 1 301 ? -8.820 -26.562 -9.544 1.00 75.25 301 ASP A O 1
ATOM 2463 N N . ASP A 1 302 ? -8.465 -24.779 -8.206 1.00 77.31 302 ASP A N 1
ATOM 2464 C CA . ASP A 1 302 ? -7.780 -25.442 -7.092 1.00 77.31 302 ASP A CA 1
ATOM 2465 C C . ASP A 1 302 ? -6.444 -26.121 -7.455 1.00 77.31 302 ASP A C 1
ATOM 2467 O O . ASP A 1 302 ? -5.846 -26.805 -6.621 1.00 77.31 302 ASP A O 1
ATOM 2471 N N . ARG A 1 303 ? -5.919 -25.901 -8.674 1.00 82.44 303 ARG A N 1
ATOM 2472 C CA . ARG A 1 303 ? -4.552 -26.305 -9.029 1.00 82.44 303 ARG A CA 1
ATOM 2473 C C . ARG A 1 303 ? -3.546 -25.307 -8.490 1.00 82.44 303 ARG A C 1
ATOM 2475 O O . ARG A 1 303 ? -3.483 -24.165 -8.946 1.00 82.44 303 ARG A O 1
ATOM 2482 N N . ASN A 1 304 ? -2.701 -25.765 -7.578 1.00 88.06 304 ASN A N 1
ATOM 2483 C CA . ASN A 1 304 ? -1.684 -24.932 -6.953 1.00 88.06 304 ASN A CA 1
ATOM 2484 C C . ASN A 1 304 ? -0.318 -25.204 -7.584 1.00 88.06 304 ASN A C 1
ATOM 2486 O O . ASN A 1 304 ? 0.041 -26.356 -7.837 1.00 88.06 304 ASN A O 1
ATOM 2490 N N . LEU A 1 305 ? 0.447 -24.144 -7.841 1.00 90.94 305 LEU A N 1
ATOM 2491 C CA . LEU A 1 305 ? 1.854 -24.241 -8.217 1.00 90.94 305 LEU A CA 1
ATOM 2492 C C . LEU A 1 305 ? 2.713 -23.527 -7.181 1.00 90.94 305 LEU A C 1
ATOM 2494 O O . LEU A 1 305 ? 2.516 -22.342 -6.925 1.00 90.94 305 LEU A O 1
ATOM 2498 N N . ILE A 1 306 ? 3.700 -24.217 -6.629 1.00 92.25 306 ILE A N 1
ATOM 2499 C CA . ILE A 1 306 ? 4.579 -23.680 -5.597 1.00 92.25 306 ILE A CA 1
ATOM 2500 C C . ILE A 1 306 ? 6.005 -23.610 -6.135 1.00 92.25 306 ILE A C 1
ATOM 2502 O O . ILE A 1 306 ? 6.587 -24.614 -6.542 1.00 92.25 306 ILE A O 1
ATOM 2506 N N . LEU A 1 307 ? 6.589 -22.416 -6.104 1.00 93.75 307 LEU A N 1
ATOM 2507 C CA . LEU A 1 307 ? 8.003 -22.209 -6.392 1.00 93.75 307 LEU A CA 1
ATOM 2508 C C . LEU A 1 307 ? 8.805 -22.333 -5.094 1.00 93.75 307 LEU A C 1
ATOM 2510 O O . LEU A 1 307 ? 8.556 -21.598 -4.135 1.00 93.75 307 LEU A O 1
ATOM 2514 N N . ILE A 1 308 ? 9.773 -23.244 -5.078 1.00 93.38 308 ILE A N 1
ATOM 2515 C CA . ILE A 1 308 ? 10.613 -23.577 -3.927 1.00 93.38 308 ILE A CA 1
ATOM 2516 C C . ILE A 1 308 ? 12.064 -23.155 -4.217 1.00 93.38 308 ILE A C 1
ATOM 2518 O O . ILE A 1 308 ? 12.610 -23.561 -5.240 1.00 93.38 308 ILE A O 1
ATOM 2522 N N . PRO A 1 309 ? 12.726 -22.352 -3.367 1.00 91.81 309 PRO A N 1
ATOM 2523 C CA . PRO A 1 309 ? 14.142 -22.022 -3.544 1.00 91.81 309 PRO A CA 1
ATOM 2524 C C . PRO A 1 309 ? 15.073 -23.140 -3.038 1.00 91.81 309 PRO A C 1
ATOM 2526 O O . PRO A 1 309 ? 14.699 -23.936 -2.184 1.00 91.81 309 PRO A O 1
ATOM 2529 N N . ASN A 1 310 ? 16.327 -23.158 -3.505 1.00 80.12 310 ASN A N 1
ATOM 2530 C CA . ASN A 1 310 ? 17.318 -24.200 -3.173 1.00 80.12 310 ASN A CA 1
ATOM 2531 C C . ASN A 1 310 ? 17.582 -24.438 -1.669 1.00 80.12 310 ASN A C 1
ATOM 2533 O O . ASN A 1 310 ? 18.008 -25.529 -1.309 1.00 80.12 310 ASN A O 1
ATOM 2537 N N . ASN A 1 311 ? 17.343 -23.451 -0.800 1.00 70.88 311 ASN A N 1
ATOM 2538 C CA . ASN A 1 311 ? 17.636 -23.531 0.640 1.00 70.88 311 ASN A CA 1
ATOM 2539 C C . ASN A 1 311 ? 16.362 -23.599 1.501 1.00 70.88 311 ASN A C 1
ATOM 2541 O O . ASN A 1 311 ? 16.336 -23.105 2.629 1.00 70.88 311 ASN A O 1
ATOM 2545 N N . PHE A 1 312 ? 15.277 -24.149 0.958 1.00 78.06 312 PHE A N 1
ATOM 2546 C CA . PHE A 1 312 ? 13.980 -24.147 1.622 1.00 78.06 312 PHE A CA 1
ATOM 2547 C C . PHE A 1 312 ? 13.840 -25.303 2.626 1.00 78.06 312 PHE A C 1
ATOM 2549 O O . PHE A 1 312 ? 13.534 -26.434 2.262 1.00 78.06 312 PHE A O 1
ATOM 2556 N N . GLY A 1 313 ? 14.068 -25.016 3.909 1.00 67.31 313 GLY A N 1
ATOM 2557 C CA . GLY A 1 313 ? 14.054 -26.005 4.995 1.00 67.31 313 GLY A CA 1
ATOM 2558 C C . GLY A 1 313 ? 12.687 -26.205 5.653 1.00 67.31 313 GLY A C 1
ATOM 2559 O O . GLY A 1 313 ? 12.588 -26.062 6.869 1.00 67.31 313 GLY A O 1
ATOM 2560 N N . SER A 1 314 ? 11.629 -26.484 4.884 1.00 74.88 314 SER A N 1
ATOM 2561 C CA . SER A 1 314 ? 10.289 -26.721 5.447 1.00 74.88 314 SER A CA 1
ATOM 2562 C C . SER A 1 314 ? 9.784 -28.143 5.220 1.00 74.88 314 SER A C 1
ATOM 2564 O O . SER A 1 314 ? 10.048 -28.740 4.181 1.00 74.88 314 SER A O 1
ATOM 2566 N N . SER A 1 315 ? 8.997 -28.654 6.172 1.00 68.12 315 SER A N 1
ATOM 2567 C CA . SER A 1 315 ? 8.416 -30.003 6.155 1.00 68.12 315 SER A CA 1
ATOM 2568 C C . SER A 1 315 ? 7.412 -30.245 5.026 1.00 68.12 315 SER A C 1
ATOM 2570 O O . SER A 1 315 ? 7.103 -31.396 4.741 1.00 68.12 315 SER A O 1
ATOM 2572 N N . PHE A 1 316 ? 6.903 -29.190 4.383 1.00 78.88 316 PHE A N 1
ATOM 2573 C CA . PHE A 1 316 ? 5.996 -29.313 3.239 1.00 78.88 316 PHE A CA 1
ATOM 2574 C C . PHE A 1 316 ? 6.714 -29.407 1.884 1.00 78.88 316 PHE A C 1
ATOM 2576 O O . PHE A 1 316 ? 6.057 -29.580 0.862 1.00 78.88 316 PHE A O 1
ATOM 2583 N N . CYS A 1 317 ? 8.042 -29.270 1.849 1.00 85.25 317 CYS A N 1
ATOM 2584 C CA . CYS A 1 317 ? 8.827 -29.409 0.626 1.00 85.25 317 CYS A CA 1
ATOM 2585 C C . CYS A 1 317 ? 9.083 -30.888 0.313 1.00 85.25 317 CYS A C 1
ATOM 2587 O O . CYS A 1 317 ? 9.657 -31.591 1.145 1.00 85.25 317 CYS A O 1
ATOM 2589 N N . TYR A 1 318 ? 8.713 -31.340 -0.886 1.00 87.44 318 TYR A N 1
ATOM 2590 C CA . TYR A 1 318 ? 9.010 -32.700 -1.366 1.00 87.44 318 TYR A CA 1
ATOM 2591 C C . TYR A 1 318 ? 9.873 -32.735 -2.639 1.00 87.44 318 TYR A C 1
ATOM 2593 O O . TYR A 1 318 ? 10.369 -33.792 -3.021 1.00 87.44 318 TYR A O 1
ATOM 2601 N N . VAL A 1 319 ? 10.134 -31.587 -3.272 1.00 87.06 319 VAL A N 1
ATOM 2602 C CA . VAL A 1 319 ? 11.065 -31.494 -4.411 1.00 87.06 319 VAL A CA 1
ATOM 2603 C C . VAL A 1 319 ? 12.528 -31.551 -3.978 1.00 87.06 319 VAL A C 1
ATOM 2605 O O . VAL A 1 319 ? 12.917 -31.011 -2.944 1.00 87.06 319 VAL A O 1
ATOM 2608 N N . THR A 1 320 ? 13.369 -32.160 -4.813 1.00 86.00 320 THR A N 1
ATOM 2609 C CA . THR A 1 320 ? 14.814 -32.297 -4.576 1.00 86.00 320 THR A CA 1
ATOM 2610 C C . THR A 1 320 ? 15.608 -31.816 -5.787 1.00 86.00 320 THR A C 1
ATOM 2612 O O . THR A 1 320 ? 15.060 -31.604 -6.866 1.00 86.00 320 THR A O 1
ATOM 2615 N N . THR A 1 321 ? 16.924 -31.647 -5.644 1.00 82.75 321 THR A N 1
ATOM 2616 C CA . THR A 1 321 ? 17.798 -31.302 -6.781 1.00 82.75 321 THR A CA 1
ATOM 2617 C C . THR A 1 321 ? 17.827 -32.385 -7.859 1.00 82.75 321 THR A C 1
ATOM 2619 O O . THR A 1 321 ? 18.084 -32.074 -9.018 1.00 82.75 321 THR A O 1
ATOM 2622 N N . GLU A 1 322 ? 17.559 -33.638 -7.486 1.00 83.19 322 GLU A N 1
ATOM 2623 C CA . GLU A 1 322 ? 17.467 -34.780 -8.405 1.00 83.19 322 GLU A CA 1
ATOM 2624 C C . GLU A 1 322 ? 16.088 -34.873 -9.066 1.00 83.19 322 GLU A C 1
ATOM 2626 O O . GLU A 1 322 ? 15.967 -35.341 -10.194 1.00 83.19 322 GLU A O 1
ATOM 2631 N N . SER A 1 323 ? 15.042 -34.410 -8.378 1.00 83.94 323 SER A N 1
ATOM 2632 C CA . SER A 1 323 ? 13.653 -34.418 -8.842 1.00 83.94 323 SER A CA 1
ATOM 2633 C C . SER A 1 323 ? 13.019 -33.043 -8.603 1.00 83.94 323 SER A C 1
ATOM 2635 O O . SER A 1 323 ? 12.264 -32.866 -7.639 1.00 83.94 323 SER A O 1
ATOM 2637 N N . PRO A 1 324 ? 13.355 -32.049 -9.453 1.00 86.06 324 PRO A N 1
ATOM 2638 C CA . PRO A 1 324 ? 13.034 -30.645 -9.213 1.00 86.06 324 PRO A CA 1
ATOM 2639 C C . PRO A 1 324 ? 11.577 -30.291 -9.506 1.00 86.06 324 PRO A C 1
ATOM 2641 O O . PRO A 1 324 ? 11.140 -29.217 -9.114 1.00 86.06 324 PRO A O 1
ATOM 2644 N N . ILE A 1 325 ? 10.822 -31.147 -10.198 1.00 89.44 325 ILE A N 1
ATOM 2645 C CA . ILE A 1 325 ? 9.395 -30.944 -10.460 1.00 89.44 325 ILE A CA 1
ATOM 2646 C C . ILE A 1 325 ? 8.661 -32.173 -9.952 1.00 89.44 325 ILE A C 1
ATOM 2648 O O . ILE A 1 325 ? 8.867 -33.278 -10.459 1.00 89.44 325 ILE A O 1
ATOM 2652 N N . GLN A 1 326 ? 7.799 -31.966 -8.964 1.00 88.50 326 GLN A N 1
ATOM 2653 C CA . GLN A 1 326 ? 6.962 -33.020 -8.413 1.00 88.50 326 GLN A CA 1
ATOM 2654 C C . GLN A 1 326 ? 5.539 -32.524 -8.199 1.00 88.50 326 GLN A C 1
ATOM 2656 O O . GLN A 1 326 ? 5.312 -31.328 -8.006 1.00 88.50 326 GLN A O 1
ATOM 2661 N N . SER A 1 327 ? 4.572 -33.435 -8.214 1.00 86.00 327 SER A N 1
ATOM 2662 C CA . SER A 1 327 ? 3.188 -33.119 -7.859 1.00 86.00 327 SER A CA 1
ATOM 2663 C C . SER A 1 327 ? 2.592 -34.132 -6.896 1.00 86.00 327 SER A C 1
ATOM 2665 O O . SER A 1 327 ? 2.849 -35.332 -7.014 1.00 86.00 327 SER A O 1
ATOM 2667 N N . ASN A 1 328 ? 1.725 -33.634 -6.019 1.00 84.94 328 ASN A N 1
ATOM 2668 C CA . ASN A 1 328 ? 0.831 -34.411 -5.176 1.00 84.94 328 ASN A CA 1
ATOM 2669 C C . ASN A 1 328 ? -0.617 -33.960 -5.441 1.00 84.94 328 ASN A C 1
ATOM 2671 O O . ASN A 1 328 ? -1.067 -32.913 -4.969 1.00 84.94 328 ASN A O 1
ATOM 2675 N N . GLY A 1 329 ? -1.341 -34.724 -6.261 1.00 84.75 329 GLY A N 1
ATOM 2676 C CA . GLY A 1 329 ? -2.700 -34.379 -6.678 1.00 84.75 329 GLY A CA 1
ATOM 2677 C C . GLY A 1 329 ? -2.761 -33.070 -7.476 1.00 84.75 329 GLY A C 1
ATOM 2678 O O . GLY A 1 329 ? -2.193 -32.968 -8.561 1.00 84.75 329 GLY A O 1
ATOM 2679 N N . MET A 1 330 ? -3.483 -32.079 -6.946 1.00 85.31 330 MET A N 1
ATOM 2680 C CA . MET A 1 330 ? -3.683 -30.766 -7.582 1.00 85.31 330 MET A CA 1
ATOM 2681 C C . MET A 1 330 ? -2.574 -29.757 -7.243 1.00 85.31 330 MET A C 1
ATOM 2683 O O . MET A 1 330 ? -2.561 -28.652 -7.784 1.00 85.31 330 MET A O 1
ATOM 2687 N N . GLU A 1 331 ? -1.631 -30.124 -6.375 1.00 89.56 331 GLU A N 1
ATOM 2688 C CA . GLU A 1 331 ? -0.473 -29.303 -6.034 1.00 89.56 331 GLU A CA 1
ATOM 2689 C C . GLU A 1 331 ? 0.766 -29.769 -6.805 1.00 89.56 331 GLU A C 1
ATOM 2691 O O . GLU A 1 331 ? 1.084 -30.957 -6.832 1.00 89.56 331 GLU A O 1
ATOM 2696 N N . CYS A 1 332 ? 1.492 -28.827 -7.406 1.00 90.12 332 CYS A N 1
ATOM 2697 C CA . CYS A 1 332 ? 2.797 -29.072 -8.005 1.00 90.12 332 CYS A CA 1
ATOM 2698 C C . CYS A 1 332 ? 3.853 -28.143 -7.399 1.00 90.12 332 CYS A C 1
ATOM 2700 O O . CYS A 1 332 ? 3.645 -26.935 -7.288 1.00 90.12 332 CYS A O 1
ATOM 2702 N N . GLN A 1 333 ? 4.998 -28.708 -7.029 1.00 92.56 333 GLN A N 1
ATOM 2703 C CA . GLN A 1 333 ? 6.171 -27.993 -6.546 1.00 92.56 333 GLN A CA 1
ATOM 2704 C C . GLN A 1 333 ? 7.259 -27.970 -7.626 1.00 92.56 333 GLN A C 1
ATOM 2706 O O . GLN A 1 333 ? 7.516 -28.974 -8.293 1.00 92.56 333 GLN A O 1
ATOM 2711 N N . ILE A 1 334 ? 7.915 -26.816 -7.776 1.00 92.69 334 ILE A N 1
ATOM 2712 C CA . ILE A 1 334 ? 9.083 -26.627 -8.641 1.00 92.69 334 ILE A CA 1
ATOM 2713 C C . ILE A 1 334 ? 10.242 -26.086 -7.808 1.00 92.69 334 ILE A C 1
ATOM 2715 O O . ILE A 1 334 ? 10.161 -24.981 -7.266 1.00 92.69 334 ILE A O 1
ATOM 2719 N N . LEU A 1 335 ? 11.351 -26.818 -7.775 1.00 91.88 335 LEU A N 1
ATOM 2720 C CA . LEU A 1 335 ? 12.618 -26.357 -7.233 1.00 91.88 335 LEU A CA 1
ATOM 2721 C C . LEU A 1 335 ? 13.308 -25.405 -8.219 1.00 91.88 335 LEU A C 1
ATOM 2723 O O . LEU A 1 335 ? 13.692 -25.776 -9.330 1.00 91.88 335 LEU A O 1
ATOM 2727 N N . ILE A 1 336 ? 13.514 -24.167 -7.786 1.00 91.75 336 ILE A N 1
ATOM 2728 C CA . ILE A 1 336 ? 14.216 -23.128 -8.529 1.00 91.75 336 ILE A CA 1
ATOM 2729 C C . ILE A 1 336 ? 15.647 -23.030 -8.001 1.00 91.75 336 ILE A C 1
ATOM 2731 O O . ILE A 1 336 ? 15.913 -22.450 -6.945 1.00 91.75 336 ILE A O 1
ATOM 2735 N N . SER A 1 337 ? 16.586 -23.584 -8.772 1.00 88.88 337 SER A N 1
ATOM 2736 C CA . SER A 1 337 ? 18.013 -23.485 -8.456 1.00 88.88 337 SER A CA 1
ATOM 2737 C C . SER A 1 337 ? 18.525 -22.047 -8.525 1.00 88.88 337 SER A C 1
ATOM 2739 O O . SER A 1 337 ? 18.013 -21.240 -9.300 1.00 88.88 337 SER A O 1
ATOM 2741 N N . GLN A 1 338 ? 19.597 -21.731 -7.788 1.00 85.81 338 GLN A N 1
ATOM 2742 C CA . GLN A 1 338 ? 20.195 -20.385 -7.815 1.00 85.81 338 GLN A CA 1
ATOM 2743 C C . GLN A 1 338 ? 20.591 -19.953 -9.238 1.00 85.81 338 GLN A C 1
ATOM 2745 O O . GLN A 1 338 ? 20.423 -18.796 -9.619 1.00 85.81 338 GLN A O 1
ATOM 2750 N N . LYS A 1 339 ? 21.076 -20.896 -10.057 1.00 86.00 339 LYS A N 1
ATOM 2751 C CA . LYS A 1 339 ? 21.419 -20.645 -11.462 1.00 86.00 339 LYS A CA 1
ATOM 2752 C C . LYS A 1 339 ? 20.177 -20.298 -12.288 1.00 86.00 339 LYS A C 1
ATOM 2754 O O . LYS A 1 339 ? 20.200 -19.319 -13.029 1.00 86.00 339 LYS A O 1
ATOM 2759 N N . LEU A 1 340 ? 19.098 -21.070 -12.139 1.00 86.31 340 LEU A N 1
ATOM 2760 C CA . LEU A 1 340 ? 17.835 -20.818 -12.837 1.00 86.31 340 LEU A CA 1
ATOM 2761 C C . LEU A 1 340 ? 17.200 -19.496 -12.389 1.00 86.31 340 LEU A C 1
ATOM 2763 O O . LEU A 1 340 ? 16.723 -18.736 -13.227 1.00 86.31 340 LEU A O 1
ATOM 2767 N N . LEU A 1 341 ? 17.252 -19.187 -11.092 1.00 87.00 341 LEU A N 1
ATOM 2768 C CA . LEU A 1 341 ? 16.756 -17.934 -10.529 1.00 87.00 341 LEU A CA 1
ATOM 2769 C C . LEU A 1 341 ? 17.423 -16.712 -11.174 1.00 87.00 341 LEU A C 1
ATOM 2771 O O . LEU A 1 341 ? 16.731 -15.772 -11.568 1.00 87.00 341 LEU A O 1
ATOM 2775 N N . LEU A 1 342 ? 18.751 -16.736 -11.322 1.00 84.12 342 LEU A N 1
ATOM 2776 C CA . LEU A 1 342 ? 19.507 -15.674 -11.993 1.00 84.12 342 LEU A CA 1
ATOM 2777 C C . LEU A 1 342 ? 19.117 -15.548 -13.473 1.00 84.12 342 LEU A C 1
ATOM 2779 O O . LEU A 1 342 ? 18.886 -14.438 -13.954 1.00 84.12 342 LEU A O 1
ATOM 2783 N N . SER A 1 343 ? 18.983 -16.669 -14.188 1.00 82.81 343 SER A N 1
ATOM 2784 C CA . SER A 1 343 ? 18.546 -16.671 -15.591 1.00 82.81 343 SER A CA 1
ATOM 2785 C C . SER A 1 343 ? 17.138 -16.099 -15.768 1.00 82.81 343 SER A C 1
ATOM 2787 O O . SER A 1 343 ? 16.926 -15.274 -16.654 1.00 82.81 343 SER A O 1
ATOM 2789 N N . LEU A 1 344 ? 16.191 -16.481 -14.907 1.00 82.31 344 LEU A N 1
ATOM 2790 C CA . LEU A 1 344 ? 14.830 -15.945 -14.925 1.00 82.31 344 LEU A CA 1
ATOM 2791 C C . LEU A 1 344 ? 14.820 -14.448 -14.593 1.00 82.31 344 LEU A C 1
ATOM 2793 O O . LEU A 1 344 ? 14.158 -13.675 -15.281 1.00 82.31 344 LEU A O 1
ATOM 2797 N N . CYS A 1 345 ? 15.595 -14.013 -13.594 1.00 79.69 345 CYS A N 1
ATOM 2798 C CA . CYS A 1 345 ? 15.735 -12.594 -13.264 1.00 79.69 345 CYS A CA 1
ATOM 2799 C C . CYS A 1 345 ? 16.210 -11.757 -14.461 1.00 79.69 345 CYS A C 1
ATOM 2801 O O . CYS A 1 345 ? 15.675 -10.669 -14.668 1.00 79.69 345 CYS A O 1
ATOM 2803 N N . ASN A 1 346 ? 17.171 -12.255 -15.243 1.00 77.12 346 ASN A N 1
ATOM 2804 C CA . ASN A 1 346 ? 17.668 -11.571 -16.442 1.00 77.12 346 ASN A CA 1
ATOM 2805 C C . ASN A 1 346 ? 16.629 -11.581 -17.573 1.00 77.12 346 ASN A C 1
ATOM 2807 O O . ASN A 1 346 ? 16.347 -10.543 -18.162 1.00 77.12 346 ASN A O 1
ATOM 2811 N N . TYR A 1 347 ? 15.981 -12.722 -17.820 1.00 74.50 347 TYR A N 1
ATOM 2812 C CA . TYR A 1 347 ? 14.927 -12.842 -18.832 1.00 74.50 347 TYR A CA 1
ATOM 2813 C C . TYR A 1 347 ? 13.797 -11.822 -18.619 1.00 74.50 347 TYR A C 1
ATOM 2815 O O . TYR A 1 347 ? 13.394 -11.115 -19.541 1.00 74.50 347 TYR A O 1
ATOM 2823 N N . PHE A 1 348 ? 13.334 -11.679 -17.375 1.00 69.12 348 PHE A N 1
ATOM 2824 C CA . PHE A 1 348 ? 12.308 -10.697 -17.022 1.00 69.12 348 PHE A CA 1
ATOM 2825 C C . PHE A 1 348 ? 12.820 -9.246 -16.950 1.00 69.12 348 PHE A C 1
ATOM 2827 O O . PHE A 1 348 ? 12.006 -8.332 -16.838 1.00 69.12 348 PHE A O 1
ATOM 2834 N N . GLN A 1 349 ? 14.135 -9.003 -17.006 1.00 63.94 349 GLN A N 1
ATOM 2835 C CA . GLN A 1 349 ? 14.690 -7.659 -17.218 1.00 63.94 349 GLN A CA 1
ATOM 2836 C C . GLN A 1 349 ? 14.687 -7.256 -18.699 1.00 63.94 349 GLN A C 1
ATOM 2838 O O . GLN A 1 349 ? 14.497 -6.075 -18.997 1.00 63.94 349 GLN A O 1
ATOM 2843 N N . ASP A 1 350 ? 14.886 -8.218 -19.604 1.00 49.44 350 ASP A N 1
ATOM 2844 C CA . ASP A 1 350 ? 14.959 -7.991 -21.052 1.00 49.44 350 ASP A CA 1
ATOM 2845 C C . ASP A 1 350 ? 13.574 -7.862 -21.698 1.00 49.44 350 ASP A C 1
ATOM 2847 O O . ASP A 1 350 ? 13.373 -7.068 -22.624 1.00 49.44 350 ASP A O 1
ATOM 2851 N N . ILE A 1 351 ? 12.578 -8.578 -21.170 1.00 51.78 351 ILE A N 1
ATOM 2852 C CA . ILE A 1 351 ? 11.178 -8.313 -21.492 1.00 51.78 351 ILE A CA 1
ATOM 2853 C C . ILE A 1 351 ? 10.801 -6.996 -20.812 1.00 51.78 351 ILE A C 1
ATOM 2855 O O . ILE A 1 351 ? 10.705 -6.929 -19.590 1.00 51.78 351 ILE A O 1
ATOM 2859 N N . LYS A 1 352 ? 10.552 -5.947 -21.604 1.00 43.53 352 LYS A N 1
ATOM 2860 C CA . LYS A 1 352 ? 9.986 -4.661 -21.158 1.00 43.53 352 LYS A CA 1
ATOM 2861 C C . LYS A 1 352 ? 8.556 -4.827 -20.602 1.00 43.53 352 LYS A C 1
ATOM 2863 O O . LYS A 1 352 ? 7.613 -4.255 -21.136 1.00 43.53 352 LYS A O 1
ATOM 2868 N N . ILE A 1 353 ? 8.357 -5.612 -19.546 1.00 41.16 353 ILE A N 1
ATOM 2869 C CA . ILE A 1 353 ? 7.191 -5.452 -18.679 1.00 41.16 353 ILE A CA 1
ATOM 2870 C C . ILE A 1 353 ? 7.506 -4.206 -17.858 1.00 41.16 353 ILE A C 1
ATOM 2872 O O . ILE A 1 353 ? 8.402 -4.221 -17.015 1.00 41.16 353 ILE A O 1
ATOM 2876 N N . ASP A 1 354 ? 6.842 -3.105 -18.207 1.00 36.66 354 ASP A N 1
ATOM 2877 C CA . ASP A 1 354 ? 7.022 -1.768 -17.644 1.00 36.66 354 ASP A CA 1
ATOM 2878 C C . ASP A 1 354 ? 7.042 -1.778 -16.109 1.00 36.66 354 ASP A C 1
ATOM 2880 O O . ASP A 1 354 ? 6.022 -1.663 -15.437 1.00 36.66 354 ASP A O 1
ATOM 2884 N N . MET A 1 355 ? 8.244 -1.887 -15.549 1.00 38.59 355 MET A N 1
ATOM 2885 C CA . MET A 1 355 ? 8.578 -1.484 -14.184 1.00 38.59 355 MET A CA 1
ATOM 2886 C C . MET A 1 355 ? 9.913 -0.725 -14.147 1.00 38.59 355 MET A C 1
ATOM 2888 O O . MET A 1 355 ? 10.611 -0.718 -13.134 1.00 38.59 355 MET A O 1
ATOM 2892 N N . LYS A 1 356 ? 10.266 -0.021 -15.233 1.00 38.12 356 LYS A N 1
ATOM 2893 C CA . LYS A 1 356 ? 11.212 1.104 -15.160 1.00 38.12 356 LYS A CA 1
ATOM 2894 C C . LYS A 1 356 ? 10.453 2.398 -14.850 1.00 38.12 356 LYS A C 1
ATOM 2896 O O . LYS A 1 356 ? 10.514 3.377 -15.593 1.00 38.12 356 LYS A O 1
ATOM 2901 N N . GLU A 1 357 ? 9.790 2.435 -13.696 1.00 41.81 357 GLU A N 1
ATOM 2902 C CA . GLU A 1 357 ? 9.911 3.659 -12.912 1.00 41.81 357 GLU A CA 1
ATOM 2903 C C . GLU A 1 357 ? 11.379 3.712 -12.486 1.00 41.81 357 GLU A C 1
ATOM 2905 O O . GLU A 1 357 ? 11.891 2.775 -11.869 1.00 41.81 357 GLU A O 1
ATOM 2910 N N . ASN A 1 358 ? 12.086 4.758 -12.899 1.00 37.28 358 ASN A N 1
ATOM 2911 C CA . ASN A 1 358 ? 13.481 4.991 -12.553 1.00 37.28 358 ASN A CA 1
ATOM 2912 C C . ASN A 1 358 ? 13.570 5.308 -11.041 1.00 37.28 358 ASN A C 1
ATOM 2914 O O . ASN A 1 358 ? 13.666 6.460 -10.636 1.00 37.28 358 ASN A O 1
ATOM 2918 N N . ILE A 1 359 ? 13.407 4.281 -10.197 1.00 44.00 359 ILE A N 1
ATOM 2919 C CA . ILE A 1 359 ? 13.302 4.364 -8.729 1.00 44.00 359 ILE A CA 1
ATOM 2920 C C . ILE A 1 359 ? 14.695 4.435 -8.084 1.00 44.00 359 ILE A C 1
ATOM 2922 O O . ILE A 1 359 ? 14.796 4.662 -6.885 1.00 44.00 359 ILE A O 1
ATOM 2926 N N . ASP A 1 360 ? 15.786 4.302 -8.834 1.00 38.06 360 ASP A N 1
ATOM 2927 C CA . ASP A 1 360 ? 17.140 4.278 -8.261 1.00 38.06 360 ASP A CA 1
ATOM 2928 C C . ASP A 1 360 ? 17.847 5.646 -8.265 1.00 38.06 360 ASP A C 1
ATOM 2930 O O . ASP A 1 360 ? 18.908 5.781 -7.662 1.00 38.06 360 ASP A O 1
ATOM 2934 N N . ALA A 1 361 ? 17.236 6.695 -8.831 1.00 39.59 361 ALA A N 1
ATOM 2935 C CA . ALA A 1 361 ? 17.718 8.062 -8.639 1.00 39.59 361 ALA A CA 1
ATOM 2936 C C . ALA A 1 361 ? 17.230 8.615 -7.276 1.00 39.59 361 ALA A C 1
ATOM 2938 O O . ALA A 1 361 ? 16.033 8.510 -6.968 1.00 39.59 361 ALA A O 1
ATOM 2939 N N . PRO A 1 362 ? 18.110 9.176 -6.422 1.00 40.03 362 PRO A N 1
ATOM 2940 C CA . PRO A 1 362 ? 17.683 9.889 -5.219 1.00 40.03 362 PRO A CA 1
ATOM 2941 C C . PRO A 1 362 ? 16.824 11.078 -5.645 1.00 40.03 362 PRO A C 1
ATOM 2943 O O . PRO A 1 362 ? 17.299 11.910 -6.399 1.00 40.03 362 PRO A O 1
ATOM 2946 N N . ILE A 1 363 ? 15.566 11.157 -5.201 1.00 46.06 363 ILE A N 1
ATOM 2947 C CA . ILE A 1 363 ? 14.720 12.305 -5.543 1.00 46.06 363 ILE A CA 1
ATOM 2948 C C . ILE A 1 363 ? 15.154 13.481 -4.704 1.00 46.06 363 ILE A C 1
ATOM 2950 O O . ILE A 1 363 ? 14.852 13.564 -3.514 1.00 46.06 363 ILE A O 1
ATOM 2954 N N . MET A 1 364 ? 15.861 14.388 -5.352 1.00 53.31 364 MET A N 1
ATOM 2955 C CA . MET A 1 364 ? 16.106 15.702 -4.812 1.00 53.31 364 MET A CA 1
ATOM 2956 C C . MET A 1 364 ? 14.903 16.588 -5.132 1.00 53.31 364 MET A C 1
ATOM 2958 O O . MET A 1 364 ? 14.646 16.892 -6.299 1.00 53.31 364 MET A O 1
ATOM 2962 N N . LYS A 1 365 ? 14.152 16.995 -4.101 1.00 60.44 365 LYS A N 1
ATOM 2963 C CA . LYS A 1 365 ? 13.239 18.134 -4.228 1.00 60.44 365 LYS A CA 1
ATOM 2964 C C . LYS A 1 365 ? 14.085 19.400 -4.146 1.00 60.44 365 LYS A C 1
ATOM 2966 O O . LYS A 1 365 ? 14.799 19.597 -3.164 1.00 60.44 365 LYS A O 1
ATOM 2971 N N . LEU A 1 366 ? 14.037 20.217 -5.192 1.00 71.62 366 LEU A N 1
ATOM 2972 C CA . LEU A 1 366 ? 14.739 21.495 -5.230 1.00 71.62 366 LEU A CA 1
ATOM 2973 C C . LEU A 1 366 ? 14.175 22.405 -4.126 1.00 71.62 366 LEU A C 1
ATOM 2975 O O . LEU A 1 366 ? 12.975 22.664 -4.113 1.00 71.62 366 LEU A O 1
ATOM 2979 N N . THR A 1 367 ? 15.015 22.871 -3.201 1.00 79.06 367 THR A N 1
ATOM 2980 C CA . THR A 1 367 ? 14.659 23.911 -2.220 1.00 79.06 367 THR A CA 1
ATOM 2981 C C . THR A 1 367 ? 15.365 25.218 -2.568 1.00 79.06 367 THR A C 1
ATOM 2983 O O . THR A 1 367 ? 16.400 25.207 -3.237 1.00 79.06 367 THR A O 1
ATOM 2986 N N . ILE A 1 368 ? 14.840 26.350 -2.090 1.00 77.25 368 ILE A N 1
ATOM 2987 C CA . ILE A 1 368 ? 15.481 27.665 -2.254 1.00 77.25 368 ILE A CA 1
ATOM 2988 C C . ILE A 1 368 ? 16.895 27.661 -1.651 1.00 77.25 368 ILE A C 1
ATOM 2990 O O . ILE A 1 368 ? 17.835 28.097 -2.311 1.00 77.25 368 ILE A O 1
ATOM 2994 N N . GLU A 1 369 ? 17.076 27.117 -0.443 1.00 77.00 369 GLU A N 1
ATOM 2995 C CA . GLU A 1 369 ? 18.401 26.952 0.174 1.00 77.00 369 GLU A CA 1
ATOM 2996 C C . GLU A 1 369 ? 19.363 26.163 -0.718 1.00 77.00 369 GLU A C 1
ATOM 2998 O O . GLU A 1 369 ? 20.515 26.557 -0.888 1.00 77.00 369 GLU A O 1
ATOM 3003 N N . TYR A 1 370 ? 18.892 25.063 -1.307 1.00 79.50 370 TYR A N 1
ATOM 3004 C CA . TYR A 1 370 ? 19.720 24.230 -2.169 1.00 79.50 370 TYR A CA 1
ATOM 3005 C C . TYR A 1 370 ? 20.112 24.953 -3.461 1.00 79.50 370 TYR A C 1
ATOM 3007 O O . TYR A 1 370 ? 21.270 24.912 -3.868 1.00 79.50 370 TYR A O 1
ATOM 3015 N N . LEU A 1 371 ? 19.173 25.680 -4.071 1.00 79.00 371 LEU A N 1
ATOM 3016 C CA . LEU A 1 371 ? 19.446 26.521 -5.234 1.00 79.00 371 LEU A CA 1
ATOM 3017 C C . LEU A 1 371 ? 20.489 27.595 -4.925 1.00 79.00 371 LEU A C 1
ATOM 3019 O O . LEU A 1 371 ? 21.414 27.782 -5.708 1.00 79.00 371 LEU A O 1
ATOM 3023 N N . LYS A 1 372 ? 20.379 28.265 -3.774 1.00 75.25 372 LYS A N 1
ATOM 3024 C CA . LYS A 1 372 ? 21.362 29.261 -3.325 1.00 75.25 372 LYS A CA 1
ATOM 3025 C C . LYS A 1 372 ? 22.746 28.645 -3.116 1.00 75.25 372 LYS A C 1
ATOM 3027 O O . LYS A 1 372 ? 23.754 29.257 -3.468 1.00 75.25 372 LYS A O 1
ATOM 3032 N N . GLN A 1 373 ? 22.797 27.422 -2.582 1.00 73.56 373 GLN A N 1
ATOM 3033 C CA . GLN A 1 373 ? 24.040 26.671 -2.401 1.00 73.56 373 GLN A CA 1
ATOM 3034 C C . GLN A 1 373 ? 24.691 26.292 -3.736 1.00 73.56 373 GLN A C 1
ATOM 3036 O O . GLN A 1 373 ? 25.868 26.595 -3.923 1.00 73.56 373 GLN A O 1
ATOM 3041 N N . GLU A 1 374 ? 23.949 25.680 -4.663 1.00 73.31 374 GLU A N 1
ATOM 3042 C CA . GLU A 1 374 ? 24.478 25.257 -5.972 1.00 73.31 374 GLU A CA 1
ATOM 3043 C C . GLU A 1 374 ? 24.785 26.448 -6.892 1.00 73.31 374 GLU A C 1
ATOM 3045 O O . GLU A 1 374 ? 25.747 26.410 -7.653 1.00 73.31 374 GLU A O 1
ATOM 3050 N N . ALA A 1 375 ? 24.017 27.537 -6.801 1.00 65.69 375 ALA A N 1
ATOM 3051 C CA . ALA A 1 375 ? 24.286 28.767 -7.545 1.00 65.69 375 ALA A CA 1
ATOM 3052 C C . ALA A 1 375 ? 25.396 29.630 -6.917 1.00 65.69 375 ALA A C 1
ATOM 3054 O O . ALA A 1 375 ? 25.793 30.636 -7.507 1.00 65.69 375 ALA A O 1
ATOM 3055 N N . HIS A 1 376 ? 25.869 29.278 -5.714 1.00 63.66 376 HIS A N 1
ATOM 3056 C CA . HIS A 1 376 ? 26.790 30.077 -4.899 1.00 63.66 376 HIS A CA 1
ATOM 3057 C C . HIS A 1 376 ? 26.352 31.543 -4.737 1.00 63.66 376 HIS A C 1
ATOM 3059 O O . HIS A 1 376 ? 27.182 32.457 -4.703 1.00 63.66 376 HIS A O 1
ATOM 3065 N N . ASN A 1 377 ? 25.041 31.771 -4.630 1.00 61.31 377 ASN A N 1
ATOM 3066 C CA . ASN A 1 377 ? 24.446 33.101 -4.609 1.00 61.31 377 ASN A CA 1
ATOM 3067 C C . ASN A 1 377 ? 23.392 33.214 -3.504 1.00 61.31 377 ASN A C 1
ATOM 3069 O O . ASN A 1 377 ? 22.630 32.282 -3.265 1.00 61.31 377 ASN A O 1
ATOM 3073 N N . PHE A 1 378 ? 23.343 34.355 -2.816 1.00 58.97 378 PHE A N 1
ATOM 3074 C CA . PHE A 1 378 ? 22.352 34.581 -1.755 1.00 58.97 378 PHE A CA 1
ATOM 3075 C C . PHE A 1 378 ? 20.975 34.943 -2.305 1.00 58.97 378 PHE A C 1
ATOM 3077 O O . PHE A 1 378 ? 19.970 34.730 -1.619 1.00 58.97 378 PHE A O 1
ATOM 3084 N N . ASP A 1 379 ? 20.948 35.461 -3.532 1.00 67.44 379 ASP A N 1
ATOM 3085 C CA . ASP A 1 379 ? 19.747 35.883 -4.232 1.00 67.44 379 ASP A CA 1
ATOM 3086 C C . ASP A 1 379 ? 19.597 35.112 -5.550 1.00 67.44 379 ASP A C 1
ATOM 3088 O O . ASP A 1 379 ? 20.524 35.049 -6.364 1.00 67.44 379 ASP A O 1
ATOM 3092 N N . LEU A 1 380 ? 18.423 34.511 -5.744 1.00 73.38 380 LEU A N 1
ATOM 3093 C CA . LEU A 1 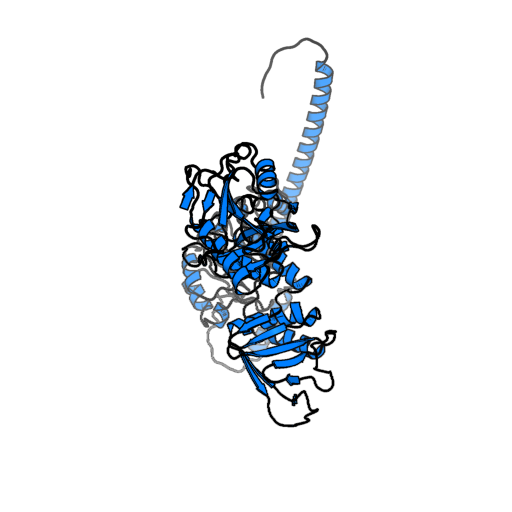380 ? 18.108 33.713 -6.927 1.00 73.38 380 LEU A CA 1
ATOM 3094 C C . LEU A 1 380 ? 17.881 34.588 -8.163 1.00 73.38 380 LEU A C 1
ATOM 3096 O O . LEU A 1 380 ? 18.121 34.134 -9.282 1.00 73.38 380 LEU A O 1
ATOM 3100 N N . GLU A 1 381 ? 17.525 35.862 -7.980 1.00 73.44 381 GLU A N 1
ATOM 3101 C CA . GLU A 1 381 ? 17.409 36.810 -9.090 1.00 73.44 381 GLU A CA 1
ATOM 3102 C C . GLU A 1 381 ? 18.768 37.108 -9.741 1.00 73.44 381 GLU A C 1
ATOM 3104 O O . GLU A 1 381 ? 18.825 37.503 -10.902 1.00 73.44 381 GLU A O 1
ATOM 3109 N N . CYS A 1 382 ? 19.883 36.872 -9.045 1.00 66.50 382 CYS A N 1
ATOM 3110 C CA . CYS A 1 382 ? 21.230 37.092 -9.573 1.00 66.50 382 CYS A CA 1
ATOM 3111 C C . CYS A 1 382 ? 21.825 35.860 -10.290 1.00 66.50 382 CYS A C 1
ATOM 3113 O O . CYS A 1 382 ? 23.016 35.850 -10.615 1.00 66.50 382 CYS A O 1
ATOM 3115 N N . VAL A 1 383 ? 21.039 34.799 -10.508 1.00 67.62 383 VAL A N 1
ATOM 3116 C CA . VAL A 1 383 ? 21.509 33.538 -11.101 1.00 67.62 383 VAL A CA 1
ATOM 3117 C C . VAL A 1 383 ? 21.243 33.519 -12.607 1.00 67.62 383 VAL A C 1
ATOM 3119 O O . VAL A 1 383 ? 20.100 33.440 -13.043 1.00 67.62 383 VAL A O 1
ATOM 3122 N N . PHE A 1 384 ? 22.316 33.544 -13.404 1.00 71.00 384 PHE A N 1
ATOM 3123 C CA . PHE A 1 384 ? 22.257 33.516 -14.876 1.00 71.00 384 PHE A CA 1
ATOM 3124 C C . PHE A 1 384 ? 22.590 32.141 -15.469 1.00 71.00 384 PHE A C 1
ATOM 3126 O O . PHE A 1 384 ? 22.098 31.782 -16.537 1.00 71.00 384 PHE A O 1
ATOM 3133 N N . VAL A 1 385 ? 23.422 31.357 -14.780 1.00 71.38 385 VAL A N 1
ATOM 3134 C CA . VAL A 1 385 ? 23.869 30.030 -15.218 1.00 71.38 385 VAL A CA 1
ATOM 3135 C C . VAL A 1 385 ? 23.729 29.068 -14.055 1.00 71.38 385 VAL A C 1
ATOM 3137 O O . VAL A 1 385 ? 24.183 29.372 -12.953 1.00 71.38 385 VAL A O 1
ATOM 3140 N N . LEU A 1 386 ? 23.122 27.912 -14.305 1.00 77.38 386 LEU A N 1
ATOM 3141 C CA . LEU A 1 386 ? 22.890 26.916 -13.271 1.00 77.38 386 LEU A CA 1
ATOM 3142 C C . LEU A 1 386 ? 23.059 25.499 -13.826 1.00 77.38 386 LEU A C 1
ATOM 3144 O O . LEU A 1 386 ? 22.401 25.126 -14.801 1.00 77.38 386 LEU A O 1
ATOM 3148 N N . ASP A 1 387 ? 23.935 24.708 -13.200 1.00 78.94 387 ASP A N 1
ATOM 3149 C CA . ASP A 1 387 ? 24.108 23.287 -13.510 1.00 78.94 387 ASP A CA 1
ATOM 3150 C C . ASP A 1 387 ? 23.543 22.417 -12.386 1.00 78.94 387 ASP A C 1
ATOM 3152 O O . ASP A 1 387 ? 24.069 22.369 -11.279 1.00 78.94 387 ASP A O 1
ATOM 3156 N N . LEU A 1 388 ? 22.455 21.720 -12.696 1.00 80.88 388 LEU A N 1
ATOM 3157 C CA . LEU A 1 388 ? 21.771 20.784 -11.816 1.00 80.88 388 LEU A CA 1
ATOM 3158 C C . LEU A 1 388 ? 21.754 19.371 -12.416 1.00 80.88 388 LEU A C 1
ATOM 3160 O O . LEU A 1 388 ? 20.851 18.577 -12.139 1.00 80.88 388 LEU A O 1
ATOM 3164 N N . SER A 1 389 ? 22.718 19.039 -13.274 1.00 79.69 389 SER A N 1
ATOM 3165 C CA . SER A 1 389 ? 22.791 17.714 -13.888 1.00 79.69 389 SER A CA 1
ATOM 3166 C C . SER A 1 389 ? 23.170 16.621 -12.889 1.00 79.69 389 SER A C 1
ATOM 3168 O O . SER A 1 389 ? 23.955 16.841 -11.965 1.00 79.69 389 SER A O 1
ATOM 3170 N N . LYS A 1 390 ? 22.621 15.412 -13.083 1.00 75.38 390 LYS A N 1
ATOM 3171 C CA . LYS A 1 390 ? 22.937 14.214 -12.274 1.00 75.38 390 LYS A CA 1
ATOM 3172 C C . LYS A 1 390 ? 22.656 14.366 -10.776 1.00 75.38 390 LYS A C 1
ATOM 3174 O O . LYS A 1 390 ? 23.295 13.709 -9.955 1.00 75.38 390 LYS A O 1
ATOM 3179 N N . LYS A 1 391 ? 21.697 15.214 -10.404 1.00 77.25 391 LYS A N 1
ATOM 3180 C CA . LYS A 1 391 ? 21.311 15.458 -9.003 1.00 77.25 391 LYS A CA 1
ATOM 3181 C C . LYS A 1 391 ? 20.092 14.637 -8.563 1.00 77.25 391 LYS A C 1
ATOM 3183 O O . LYS A 1 391 ? 19.695 14.702 -7.406 1.00 77.25 391 LYS A O 1
ATOM 3188 N N . GLY A 1 392 ? 19.497 13.858 -9.470 1.00 71.19 392 GLY A N 1
ATOM 3189 C CA . GLY A 1 392 ? 18.300 13.058 -9.204 1.00 71.19 392 GLY A CA 1
ATOM 3190 C C . GLY A 1 392 ? 17.031 13.903 -9.023 1.00 71.19 392 GLY A C 1
ATOM 3191 O O . GLY A 1 392 ? 16.082 13.506 -8.352 1.00 71.19 392 GLY A O 1
ATOM 3192 N N . ILE A 1 393 ? 16.994 15.089 -9.624 1.00 80.88 393 ILE A N 1
ATOM 3193 C CA . ILE A 1 393 ? 15.863 16.012 -9.501 1.00 80.88 393 ILE A CA 1
ATOM 3194 C C . ILE A 1 393 ? 14.648 15.450 -10.243 1.00 80.88 393 ILE A C 1
ATOM 3196 O O . ILE A 1 393 ? 14.766 14.972 -11.368 1.00 80.88 393 ILE A O 1
ATOM 3200 N N . VAL A 1 394 ? 13.469 15.506 -9.625 1.00 77.38 394 VAL A N 1
ATOM 3201 C CA . VAL A 1 394 ? 12.198 15.092 -10.261 1.00 77.38 394 VAL A CA 1
ATOM 3202 C C . VAL A 1 394 ? 11.215 16.256 -10.361 1.00 77.38 394 VAL A C 1
ATOM 3204 O O . VAL A 1 394 ? 10.433 16.312 -11.307 1.00 77.38 394 VAL A O 1
ATOM 3207 N N . GLU A 1 395 ? 11.301 17.204 -9.428 1.00 80.44 395 GLU A N 1
ATOM 3208 C CA . GLU A 1 395 ? 10.467 18.402 -9.361 1.00 80.44 395 GLU A CA 1
ATOM 3209 C C . GLU A 1 395 ? 11.352 19.650 -9.389 1.00 80.44 395 GLU A C 1
ATOM 3211 O O . GLU A 1 395 ? 12.318 19.753 -8.631 1.00 80.44 395 GLU A O 1
ATOM 3216 N N . VAL A 1 396 ? 10.997 20.608 -10.246 1.00 86.44 396 VAL A N 1
ATOM 3217 C CA . VAL A 1 396 ? 11.721 21.877 -10.433 1.00 86.44 396 VAL A CA 1
ATOM 3218 C C . VAL A 1 396 ? 10.881 23.088 -10.013 1.00 86.44 396 VAL A C 1
ATOM 3220 O O . VAL A 1 396 ? 11.014 24.153 -10.592 1.00 86.44 396 VAL A O 1
ATOM 3223 N N . GLU A 1 397 ? 9.986 22.949 -9.029 1.00 85.06 397 GLU A N 1
ATOM 3224 C CA . GLU A 1 397 ? 9.062 24.031 -8.641 1.00 85.06 397 GLU A CA 1
ATOM 3225 C C . GLU A 1 397 ? 9.785 25.331 -8.262 1.00 85.06 397 GLU A C 1
ATOM 3227 O O . GLU A 1 397 ? 9.472 26.390 -8.802 1.00 85.06 397 GLU A O 1
ATOM 3232 N N . GLU A 1 398 ? 10.806 25.243 -7.408 1.00 86.75 398 GLU A N 1
ATOM 3233 C CA . GLU A 1 398 ? 11.537 26.416 -6.911 1.00 86.75 398 GLU A CA 1
ATOM 3234 C C . GLU A 1 398 ? 12.424 27.093 -7.963 1.00 86.75 398 GLU A C 1
ATOM 3236 O O . GLU A 1 398 ? 12.932 28.189 -7.724 1.00 86.75 398 GLU A O 1
ATOM 3241 N N . ILE A 1 399 ? 12.603 26.484 -9.142 1.00 88.38 399 ILE A N 1
ATOM 3242 C CA . ILE A 1 399 ? 13.430 27.072 -10.200 1.00 88.38 399 ILE A CA 1
ATOM 3243 C C . ILE A 1 399 ? 12.799 28.333 -10.792 1.00 88.38 399 ILE A C 1
ATOM 3245 O O . ILE A 1 399 ? 13.526 29.173 -11.313 1.00 88.38 399 ILE A O 1
ATOM 3249 N N . ARG A 1 400 ? 11.472 28.501 -10.660 1.00 87.75 400 ARG A N 1
ATOM 3250 C CA . ARG A 1 400 ? 10.736 29.698 -11.104 1.00 87.75 400 ARG A CA 1
ATOM 3251 C C . ARG A 1 400 ? 11.281 30.996 -10.499 1.00 87.75 400 ARG A C 1
ATOM 3253 O O . ARG A 1 400 ? 11.166 32.045 -11.116 1.00 87.75 400 ARG A O 1
ATOM 3260 N N . ASN A 1 401 ? 11.917 30.908 -9.327 1.00 85.44 401 ASN A N 1
ATOM 3261 C CA . ASN A 1 401 ? 12.501 32.051 -8.627 1.00 85.44 401 ASN A CA 1
ATOM 3262 C C . ASN A 1 401 ? 13.795 32.565 -9.297 1.00 85.44 401 ASN A C 1
ATOM 3264 O O . ASN A 1 401 ? 14.208 33.694 -9.049 1.00 85.44 401 ASN A O 1
ATOM 3268 N N . CYS A 1 402 ? 14.440 31.773 -10.163 1.00 86.31 402 CYS A N 1
ATOM 3269 C CA . CYS A 1 402 ? 15.635 32.174 -10.912 1.00 86.31 402 CYS A CA 1
ATOM 3270 C C . CYS A 1 402 ? 15.253 32.936 -12.196 1.00 86.31 402 CYS A C 1
ATOM 3272 O O . CYS A 1 402 ? 15.611 32.537 -13.301 1.00 86.31 402 CYS A O 1
ATOM 3274 N N . VAL A 1 403 ? 14.497 34.029 -12.077 1.00 86.31 403 VAL A N 1
ATOM 3275 C CA . VAL A 1 403 ? 13.858 34.727 -13.217 1.00 86.31 403 VAL A CA 1
ATOM 3276 C C . VAL A 1 403 ? 14.833 35.263 -14.278 1.00 86.31 403 VAL A C 1
ATOM 3278 O O . VAL A 1 403 ? 14.443 35.494 -15.424 1.00 86.31 403 VAL A O 1
ATOM 3281 N N . ASN A 1 404 ? 16.109 35.446 -13.920 1.00 79.62 404 ASN A N 1
ATOM 3282 C CA . ASN A 1 404 ? 17.164 35.926 -14.817 1.00 79.62 404 ASN A CA 1
ATOM 3283 C C . ASN A 1 404 ? 18.028 34.810 -15.426 1.00 79.62 404 ASN A C 1
ATOM 3285 O O . ASN A 1 404 ? 19.054 35.099 -16.039 1.00 79.62 404 ASN A O 1
ATOM 3289 N N . LEU A 1 405 ? 17.615 33.550 -15.282 1.00 83.56 405 LEU A N 1
ATOM 3290 C CA . LEU A 1 405 ? 18.379 32.410 -15.763 1.00 83.56 405 LEU A CA 1
ATOM 3291 C C . LEU A 1 405 ? 18.451 32.383 -17.297 1.00 83.56 405 LEU A C 1
ATOM 3293 O O . LEU A 1 405 ? 17.430 32.365 -17.982 1.00 83.56 405 LEU A O 1
ATOM 3297 N N . GLU A 1 406 ? 19.671 32.333 -17.829 1.00 82.31 406 GLU A N 1
ATOM 3298 C CA . GLU A 1 406 ? 19.970 32.281 -19.264 1.00 82.31 406 GLU A CA 1
ATOM 3299 C C . GLU A 1 406 ? 20.383 30.871 -19.714 1.00 82.31 406 GLU A C 1
ATOM 3301 O O . GLU A 1 406 ? 20.053 30.451 -20.827 1.00 82.31 406 GLU A O 1
ATOM 3306 N N . ILE A 1 407 ? 21.085 30.122 -18.854 1.00 80.56 407 ILE A N 1
ATOM 3307 C CA . ILE A 1 407 ? 21.605 28.782 -19.159 1.00 80.56 407 ILE A CA 1
ATOM 3308 C C . ILE A 1 407 ? 21.274 27.818 -18.022 1.00 80.56 407 ILE A C 1
ATOM 3310 O O . ILE A 1 407 ? 21.648 28.048 -16.872 1.00 80.56 407 ILE A O 1
ATOM 3314 N N . LEU A 1 408 ? 20.631 26.699 -18.361 1.00 87.06 408 LEU A N 1
ATOM 3315 C CA . LEU A 1 408 ? 20.206 25.694 -17.392 1.00 87.06 408 LEU A CA 1
ATOM 3316 C C . LEU A 1 408 ? 20.581 24.272 -17.820 1.00 87.06 408 LEU A C 1
ATOM 3318 O O . LEU A 1 408 ? 20.161 23.791 -18.877 1.00 87.06 408 LEU A O 1
ATOM 3322 N N . ASN A 1 409 ? 21.317 23.570 -16.956 1.00 83.56 409 ASN A N 1
ATOM 3323 C CA . ASN A 1 409 ? 21.517 22.130 -17.062 1.00 83.56 409 ASN A CA 1
ATOM 3324 C C . ASN A 1 409 ? 20.590 21.362 -16.126 1.00 83.56 409 ASN A C 1
ATOM 3326 O O . ASN A 1 409 ? 20.702 21.487 -14.914 1.00 83.56 409 ASN A O 1
ATOM 3330 N N . LEU A 1 410 ? 19.746 20.500 -16.674 1.00 87.62 410 LEU A N 1
ATOM 3331 C CA . LEU A 1 410 ? 18.925 19.552 -15.925 1.00 87.62 410 LEU A CA 1
ATOM 3332 C C . LEU A 1 410 ? 19.102 18.119 -16.450 1.00 87.62 410 LEU A C 1
ATOM 3334 O O . LEU A 1 410 ? 18.239 17.272 -16.217 1.00 87.62 410 LEU A O 1
ATOM 3338 N N . SER A 1 411 ? 20.200 17.828 -17.158 1.00 82.19 411 SER A N 1
ATOM 3339 C CA . SER A 1 411 ? 20.433 16.485 -17.706 1.00 82.19 411 SER A CA 1
ATOM 3340 C C . SER A 1 411 ? 20.598 15.401 -16.652 1.00 82.19 411 SER A C 1
ATOM 3342 O O . SER A 1 411 ? 21.033 15.666 -15.533 1.00 82.19 411 SER A O 1
ATOM 3344 N N . ASP A 1 412 ? 20.314 14.160 -17.055 1.00 76.62 412 ASP A N 1
ATOM 3345 C CA . ASP A 1 412 ? 20.544 12.963 -16.245 1.00 76.62 412 ASP A CA 1
ATOM 3346 C C . ASP A 1 412 ? 19.809 13.039 -14.889 1.00 76.62 412 ASP A C 1
ATOM 3348 O O . ASP A 1 412 ? 20.365 12.758 -13.826 1.00 76.62 412 ASP A O 1
ATOM 3352 N N . ASN A 1 413 ? 18.546 13.457 -14.936 1.00 83.00 413 ASN A N 1
ATOM 3353 C CA . ASN A 1 413 ? 17.650 13.591 -13.790 1.00 83.00 413 ASN A CA 1
ATOM 3354 C C . ASN A 1 413 ? 16.380 12.739 -14.011 1.00 83.00 413 ASN A C 1
ATOM 3356 O O . ASN A 1 413 ? 16.314 11.899 -14.908 1.00 83.00 413 ASN A O 1
ATOM 3360 N N . GLY A 1 414 ? 15.368 12.888 -13.156 1.00 77.75 414 GLY A N 1
ATOM 3361 C CA . GLY A 1 414 ? 14.110 12.140 -13.227 1.00 77.75 414 GLY A CA 1
ATOM 3362 C C . GLY A 1 414 ? 12.890 12.977 -13.618 1.00 77.75 414 GLY A C 1
ATOM 3363 O O . GLY A 1 414 ? 11.770 12.537 -13.354 1.00 77.75 414 GLY A O 1
ATOM 3364 N N . ILE A 1 415 ? 13.084 14.156 -14.212 1.00 86.31 415 ILE A N 1
ATOM 3365 C CA . ILE A 1 415 ? 12.042 15.166 -14.452 1.00 86.31 415 ILE A CA 1
ATOM 3366 C C . ILE A 1 415 ? 11.014 14.649 -15.462 1.00 86.31 415 ILE A C 1
ATOM 3368 O O . ILE A 1 415 ? 11.372 14.050 -16.474 1.00 86.31 415 ILE A O 1
ATOM 3372 N N . SER A 1 416 ? 9.733 14.889 -15.189 1.00 87.50 416 SER A N 1
ATOM 3373 C CA . SER A 1 416 ? 8.624 14.555 -16.101 1.00 87.50 416 SER A CA 1
ATOM 3374 C C . SER A 1 416 ? 7.659 15.717 -16.345 1.00 87.50 416 SER A C 1
ATOM 3376 O O . SER A 1 416 ? 7.017 15.747 -17.393 1.00 87.50 416 SER A O 1
ATOM 3378 N N . ASP A 1 417 ? 7.603 16.682 -15.422 1.00 87.25 417 ASP A N 1
ATOM 3379 C CA . ASP A 1 417 ? 6.782 17.889 -15.506 1.00 87.25 417 ASP A CA 1
ATOM 3380 C C . ASP A 1 417 ? 7.671 19.130 -15.698 1.00 87.25 417 ASP A C 1
ATOM 3382 O O . ASP A 1 417 ? 8.601 19.368 -14.924 1.00 87.25 417 ASP A O 1
ATOM 3386 N N . LEU A 1 418 ? 7.385 19.909 -16.744 1.00 92.75 418 LEU A N 1
ATOM 3387 C CA . LEU A 1 418 ? 8.117 21.119 -17.128 1.00 92.75 418 LEU A CA 1
ATOM 3388 C C . LEU A 1 418 ? 7.322 22.406 -16.853 1.00 92.75 418 LEU A C 1
ATOM 3390 O O . LEU A 1 418 ? 7.812 23.497 -17.141 1.00 92.75 418 LEU A O 1
ATOM 3394 N N . THR A 1 419 ? 6.112 22.319 -16.291 1.00 89.25 419 THR A N 1
ATOM 3395 C CA . THR A 1 419 ? 5.188 23.458 -16.129 1.00 89.25 419 THR A CA 1
ATOM 3396 C C . THR A 1 419 ? 5.774 24.634 -15.346 1.00 89.25 419 THR A C 1
ATOM 3398 O O . THR A 1 419 ? 5.434 25.784 -15.629 1.00 89.25 419 THR A O 1
ATOM 3401 N N . ASN A 1 420 ? 6.687 24.368 -14.411 1.00 87.12 420 ASN A N 1
ATOM 3402 C CA . ASN A 1 420 ? 7.351 25.389 -13.596 1.00 87.12 420 ASN A CA 1
ATOM 3403 C C . ASN A 1 420 ? 8.496 26.124 -14.320 1.00 87.12 420 ASN A C 1
ATOM 3405 O O . ASN A 1 420 ? 9.013 27.103 -13.792 1.00 87.12 420 ASN A O 1
ATOM 3409 N N . LEU A 1 421 ? 8.870 25.712 -15.539 1.00 92.31 421 LEU A N 1
ATOM 3410 C CA . LEU A 1 421 ? 9.879 26.411 -16.347 1.00 92.31 421 LEU A CA 1
ATOM 3411 C C . LEU A 1 421 ? 9.320 27.644 -17.065 1.00 92.31 421 LEU A C 1
ATOM 3413 O O . LEU A 1 421 ? 10.094 28.488 -17.504 1.00 92.31 421 LEU A O 1
ATOM 3417 N N . LYS A 1 422 ? 7.992 27.784 -17.154 1.00 90.00 422 LYS A N 1
ATOM 3418 C CA . LYS A 1 422 ? 7.316 28.839 -17.929 1.00 90.00 422 LYS A CA 1
ATOM 3419 C C . LYS A 1 422 ? 7.710 30.273 -17.547 1.00 90.00 422 LYS A C 1
ATOM 3421 O O . LYS A 1 422 ? 7.512 31.177 -18.352 1.00 90.00 422 LYS A O 1
ATOM 3426 N N . GLU A 1 423 ? 8.218 30.487 -16.332 1.00 88.62 423 GLU A N 1
ATOM 3427 C CA . GLU A 1 423 ? 8.590 31.815 -15.819 1.00 88.62 423 GLU A CA 1
ATOM 3428 C C . GLU A 1 423 ? 10.017 32.236 -16.212 1.00 88.62 423 GLU A C 1
ATOM 3430 O O . GLU A 1 423 ? 10.365 33.413 -16.134 1.00 88.62 423 GLU A O 1
ATOM 3435 N N . LEU A 1 424 ? 10.825 31.310 -16.744 1.00 92.31 424 LEU A N 1
ATOM 3436 C CA . LEU A 1 424 ? 12.218 31.539 -17.147 1.00 92.31 424 LEU A CA 1
ATOM 3437 C C . LEU A 1 424 ? 12.333 32.182 -18.540 1.00 92.31 424 LEU A C 1
ATOM 3439 O O . LEU A 1 424 ? 13.016 31.685 -19.432 1.00 92.31 424 LEU A O 1
ATOM 3443 N N . SER A 1 425 ? 11.655 33.308 -18.751 1.00 89.25 425 SER A N 1
ATOM 3444 C CA . SER A 1 425 ? 11.553 33.983 -20.059 1.00 89.25 425 SER A CA 1
ATOM 3445 C C . SER A 1 425 ? 12.894 34.395 -20.698 1.00 89.25 425 SER A C 1
ATOM 3447 O O . SER A 1 425 ? 12.965 34.563 -21.920 1.00 89.25 425 SER A O 1
ATOM 3449 N N . LYS A 1 426 ? 13.965 34.535 -19.902 1.00 86.69 426 LYS A N 1
ATOM 3450 C CA . LYS A 1 426 ? 15.326 34.870 -20.367 1.00 86.69 426 LYS A CA 1
ATOM 3451 C C . LYS A 1 426 ? 16.169 33.654 -20.763 1.00 86.69 426 LYS A C 1
ATOM 3453 O O . LYS A 1 426 ? 17.290 33.822 -21.235 1.00 86.69 426 LYS A O 1
ATOM 3458 N N . LEU A 1 427 ? 15.637 32.439 -20.631 1.00 90.38 427 LEU A N 1
ATOM 3459 C CA . LEU A 1 427 ? 16.394 31.222 -20.889 1.00 90.38 427 LEU A CA 1
ATOM 3460 C C . LEU A 1 427 ? 16.744 31.098 -22.378 1.00 90.38 427 LEU A C 1
ATOM 3462 O O . LEU A 1 427 ? 15.869 31.052 -23.241 1.00 90.38 427 LEU A O 1
ATOM 3466 N N . HIS A 1 428 ? 18.038 31.027 -22.676 1.00 87.62 428 HIS A N 1
ATOM 3467 C CA . HIS A 1 428 ? 18.583 30.886 -24.025 1.00 87.62 428 HIS A CA 1
ATOM 3468 C C . HIS A 1 428 ? 19.001 29.449 -24.331 1.00 87.62 428 HIS A C 1
ATOM 3470 O O . HIS A 1 428 ? 18.915 29.014 -25.483 1.00 87.62 428 HIS A O 1
ATOM 3476 N N . GLN A 1 429 ? 19.428 28.699 -23.316 1.00 84.12 429 GLN A N 1
ATOM 3477 C CA . GLN A 1 429 ? 19.893 27.328 -23.472 1.00 84.12 429 GLN A CA 1
ATOM 3478 C C . GLN A 1 429 ? 19.403 26.446 -22.328 1.00 84.12 429 GLN A C 1
ATOM 3480 O O . GLN A 1 429 ? 19.619 26.755 -21.156 1.00 84.12 429 GLN A O 1
ATOM 3485 N N . ILE A 1 430 ? 18.795 25.311 -22.680 1.00 91.81 430 ILE A N 1
ATOM 3486 C CA . ILE A 1 430 ? 18.346 24.319 -21.705 1.00 91.81 430 ILE A CA 1
ATOM 3487 C C . ILE A 1 430 ? 18.726 22.897 -22.115 1.00 91.81 430 ILE A C 1
ATOM 3489 O O . ILE A 1 430 ? 18.475 22.450 -23.238 1.00 91.81 430 ILE A O 1
ATOM 3493 N N . ASN A 1 431 ? 19.311 22.172 -21.164 1.00 88.69 431 ASN A N 1
ATOM 3494 C CA . ASN A 1 431 ? 19.590 20.748 -21.265 1.00 88.69 431 ASN A CA 1
ATOM 3495 C C . ASN A 1 431 ? 18.610 19.937 -20.419 1.00 88.69 431 ASN A C 1
ATOM 3497 O O . ASN A 1 431 ? 18.701 19.955 -19.198 1.00 88.69 431 ASN A O 1
ATOM 3501 N N . LEU A 1 432 ? 17.737 19.171 -21.069 1.00 92.75 432 LEU A N 1
ATOM 3502 C CA . LEU A 1 432 ? 16.794 18.243 -20.441 1.00 92.75 432 LEU A CA 1
ATOM 3503 C C . LEU A 1 432 ? 17.071 16.783 -20.836 1.00 92.75 432 LEU A C 1
ATOM 3505 O O . LEU A 1 432 ? 16.208 15.919 -20.676 1.00 92.75 432 LEU A O 1
ATOM 3509 N N . SER A 1 433 ? 18.257 16.482 -21.371 1.00 85.81 433 SER A N 1
ATOM 3510 C CA . SER A 1 433 ? 18.585 15.131 -21.839 1.00 85.81 433 SER A CA 1
ATOM 3511 C C . SER A 1 433 ? 18.569 14.092 -20.711 1.00 85.81 433 SER A C 1
ATOM 3513 O O . SER A 1 433 ? 18.893 14.403 -19.568 1.00 85.81 433 SER A O 1
ATOM 3515 N N . ASN A 1 434 ? 18.196 12.856 -21.041 1.00 82.88 434 ASN A N 1
ATOM 3516 C CA . ASN A 1 434 ? 18.117 11.714 -20.131 1.00 82.88 434 ASN A CA 1
ATOM 3517 C C . ASN A 1 434 ? 17.236 11.989 -18.892 1.00 82.88 434 ASN A C 1
ATOM 3519 O O . ASN A 1 434 ? 17.708 11.970 -17.758 1.00 82.88 434 ASN A O 1
ATOM 3523 N N . ASN A 1 435 ? 15.958 12.288 -19.142 1.00 88.62 435 ASN A N 1
ATOM 3524 C CA . ASN A 1 435 ? 14.901 12.509 -18.147 1.00 88.62 435 ASN A CA 1
ATOM 3525 C C . ASN A 1 435 ? 13.662 11.636 -18.488 1.00 88.62 435 ASN A C 1
ATOM 3527 O O . ASN A 1 435 ? 13.721 10.747 -19.338 1.00 88.62 435 ASN A O 1
ATOM 3531 N N . ASN A 1 436 ? 12.522 11.851 -17.819 1.00 87.44 436 ASN A N 1
ATOM 3532 C CA . ASN A 1 436 ? 11.269 11.105 -18.019 1.00 87.44 436 ASN A CA 1
ATOM 3533 C C . ASN A 1 436 ? 10.174 11.934 -18.721 1.00 87.44 436 ASN A C 1
ATOM 3535 O O . ASN A 1 436 ? 8.987 11.711 -18.484 1.00 87.44 436 ASN A O 1
ATOM 3539 N N . ILE A 1 437 ? 10.549 12.900 -19.562 1.00 93.00 437 ILE A N 1
ATOM 3540 C CA . ILE A 1 437 ? 9.610 13.850 -20.174 1.00 93.00 437 ILE A CA 1
ATOM 3541 C C . ILE A 1 437 ? 8.768 13.147 -21.243 1.00 93.00 437 ILE A C 1
ATOM 3543 O O . ILE A 1 437 ? 9.309 12.514 -22.152 1.00 93.00 437 ILE A O 1
ATOM 3547 N N . ILE A 1 438 ? 7.444 13.277 -21.134 1.00 91.94 438 ILE A N 1
ATOM 3548 C CA . ILE A 1 438 ? 6.467 12.783 -22.121 1.00 91.94 438 ILE A CA 1
ATOM 3549 C C . ILE A 1 438 ? 5.796 13.956 -22.845 1.00 91.94 438 ILE A C 1
ATOM 3551 O O . ILE A 1 438 ? 5.585 13.875 -24.052 1.00 91.94 438 ILE A O 1
ATOM 3555 N N . SER A 1 439 ? 5.503 15.044 -22.121 1.00 93.19 439 SER A N 1
ATOM 3556 C CA . SER A 1 439 ? 4.871 16.251 -22.657 1.00 93.19 439 SER A CA 1
ATOM 3557 C C . SER A 1 439 ? 5.803 17.457 -22.581 1.00 93.19 439 SER A C 1
ATOM 3559 O O . SER A 1 439 ? 6.577 17.591 -21.634 1.00 93.19 439 SER A O 1
ATOM 3561 N N . LEU A 1 440 ? 5.714 18.345 -23.574 1.00 95.00 440 LEU A N 1
ATOM 3562 C CA . LEU A 1 440 ? 6.523 19.571 -23.657 1.00 95.00 440 LEU A CA 1
ATOM 3563 C C . LEU A 1 440 ? 5.849 20.790 -23.010 1.00 95.00 440 LEU A C 1
ATOM 3565 O O . LEU A 1 440 ? 6.363 21.910 -23.106 1.00 95.00 440 LEU A O 1
ATOM 3569 N N . LYS A 1 441 ? 4.721 20.566 -22.328 1.00 92.88 441 LYS A N 1
ATOM 3570 C CA . LYS A 1 441 ? 3.967 21.605 -21.637 1.00 92.88 441 LYS A CA 1
ATOM 3571 C C . LYS A 1 441 ? 4.807 22.300 -20.567 1.00 92.88 441 LYS A C 1
ATOM 3573 O O . LYS A 1 441 ? 5.321 21.651 -19.661 1.00 92.88 441 LYS A O 1
ATOM 3578 N N . GLY A 1 442 ? 4.894 23.624 -20.635 1.00 90.19 442 GLY A N 1
ATOM 3579 C CA . GLY A 1 442 ? 5.726 24.469 -19.775 1.00 90.19 442 GLY A CA 1
ATOM 3580 C C . GLY A 1 442 ? 6.892 25.144 -20.500 1.00 90.19 442 GLY A C 1
ATOM 3581 O O . GLY A 1 442 ? 7.432 26.123 -19.987 1.00 90.19 442 GLY A O 1
ATOM 3582 N N . LEU A 1 443 ? 7.261 24.678 -21.700 1.00 95.06 443 LEU A N 1
ATOM 3583 C CA . LEU A 1 443 ? 8.303 25.309 -22.518 1.00 95.06 443 LEU A CA 1
ATOM 3584 C C . LEU A 1 443 ? 7.754 26.377 -23.484 1.00 95.06 443 LEU A C 1
ATOM 3586 O O . LEU A 1 443 ? 8.538 27.089 -24.105 1.00 95.06 443 LEU A O 1
ATOM 3590 N N . GLU A 1 444 ? 6.434 26.527 -23.632 1.00 92.00 444 GLU A N 1
ATOM 3591 C CA . GLU A 1 444 ? 5.811 27.384 -24.658 1.00 92.00 444 GLU A CA 1
ATOM 3592 C C . GLU A 1 444 ? 6.087 28.881 -24.463 1.00 92.00 444 GLU A C 1
ATOM 3594 O O . GLU A 1 444 ? 5.970 29.657 -25.414 1.00 92.00 444 GLU A O 1
ATOM 3599 N N . CYS A 1 445 ? 6.423 29.286 -23.234 1.00 89.38 445 CYS A N 1
ATOM 3600 C CA . CYS A 1 445 ? 6.685 30.674 -22.846 1.00 89.38 445 CYS A CA 1
ATOM 3601 C C . CYS A 1 445 ? 8.172 31.070 -22.933 1.00 89.38 445 CYS A C 1
ATOM 3603 O O . CYS A 1 445 ? 8.514 32.219 -22.663 1.00 89.38 445 CYS A O 1
ATOM 3605 N N . LEU A 1 446 ? 9.066 30.151 -23.314 1.00 93.31 446 LEU A N 1
ATOM 3606 C CA . LEU A 1 446 ? 10.515 30.381 -23.351 1.00 93.31 446 LEU A CA 1
ATOM 3607 C C . LEU A 1 446 ? 10.969 31.064 -24.651 1.00 93.31 446 LEU A C 1
ATOM 3609 O O . LEU A 1 446 ? 11.824 30.556 -25.368 1.00 93.31 446 LEU A O 1
ATOM 3613 N N . GLU A 1 447 ? 10.396 32.217 -24.998 1.00 89.44 447 GLU A N 1
ATOM 3614 C CA . GLU A 1 447 ? 10.580 32.860 -26.316 1.00 89.44 447 GLU A CA 1
ATOM 3615 C C . GLU A 1 447 ? 12.047 33.174 -26.677 1.00 89.44 447 GLU A C 1
ATOM 3617 O O . GLU A 1 447 ? 12.409 33.259 -27.856 1.00 89.44 447 GLU A O 1
ATOM 3622 N N . SER A 1 448 ? 12.904 33.309 -25.666 1.00 88.69 448 SER A N 1
ATOM 3623 C CA . SER A 1 448 ? 14.341 33.560 -25.794 1.00 88.69 448 SER A CA 1
ATOM 3624 C C . SER A 1 448 ? 15.177 32.313 -26.114 1.00 88.69 448 SER A C 1
ATOM 3626 O O . SER A 1 448 ? 16.380 32.446 -26.369 1.00 88.69 448 SER A O 1
ATOM 3628 N N . LEU A 1 449 ? 14.572 31.120 -26.111 1.00 92.81 449 LEU A N 1
ATOM 3629 C CA . LEU A 1 449 ? 15.274 29.844 -26.216 1.00 92.81 449 LEU A CA 1
ATOM 3630 C C . LEU A 1 449 ? 15.861 29.637 -27.616 1.00 92.81 449 LEU A C 1
ATOM 3632 O O . LEU A 1 449 ? 15.154 29.705 -28.621 1.00 92.81 449 LEU A O 1
ATOM 3636 N N . LYS A 1 450 ? 17.164 29.355 -27.664 1.00 88.62 450 LYS A N 1
ATOM 3637 C CA . LYS A 1 450 ? 17.938 29.084 -28.886 1.00 88.62 450 LYS A CA 1
ATOM 3638 C C . LYS A 1 450 ? 18.340 27.621 -29.002 1.00 88.62 450 LYS A C 1
ATOM 3640 O O . LYS A 1 450 ? 18.309 27.069 -30.101 1.00 88.62 450 LYS A O 1
ATOM 3645 N N . THR A 1 451 ? 18.661 26.997 -27.871 1.00 86.00 451 THR A N 1
ATOM 3646 C CA . THR A 1 451 ? 19.184 25.629 -27.821 1.00 86.00 451 THR A CA 1
ATOM 3647 C C . THR A 1 451 ? 18.383 24.780 -26.842 1.00 86.00 451 THR A C 1
ATOM 3649 O O . THR A 1 451 ? 18.320 25.089 -25.651 1.00 86.00 451 THR A O 1
ATOM 3652 N N . LEU A 1 452 ? 17.815 23.683 -27.346 1.00 93.69 452 LEU A N 1
ATOM 3653 C CA . LEU A 1 452 ? 17.003 22.736 -26.584 1.00 93.69 452 LEU A CA 1
ATOM 3654 C C . LEU A 1 452 ? 17.486 21.306 -26.822 1.00 93.69 452 LEU A C 1
ATOM 3656 O O . LEU A 1 452 ? 17.449 20.802 -27.940 1.00 93.69 452 LEU A O 1
ATOM 3660 N N . ASN A 1 453 ? 17.878 20.609 -25.766 1.00 91.62 453 ASN A N 1
ATOM 3661 C CA . ASN A 1 453 ? 18.187 19.185 -25.866 1.00 91.62 453 ASN A CA 1
ATOM 3662 C C . ASN A 1 453 ? 17.239 18.378 -24.991 1.00 91.62 453 ASN A C 1
ATOM 3664 O O . ASN A 1 453 ? 17.136 18.596 -23.786 1.00 91.62 453 ASN A O 1
ATOM 3668 N N . LEU A 1 454 ? 16.590 17.423 -25.630 1.00 94.88 454 LEU A N 1
ATOM 3669 C CA . LEU A 1 454 ? 15.590 16.525 -25.091 1.00 94.88 454 LEU A CA 1
ATOM 3670 C C . LEU A 1 454 ? 15.986 15.059 -25.325 1.00 94.88 454 LEU A C 1
ATOM 3672 O O . LEU A 1 454 ? 15.157 14.178 -25.108 1.00 94.88 454 LEU A O 1
ATOM 3676 N N . ALA A 1 455 ? 17.213 14.760 -25.766 1.00 87.31 455 ALA A N 1
ATOM 3677 C CA . ALA A 1 455 ? 17.645 13.400 -26.088 1.00 87.31 455 ALA A CA 1
ATOM 3678 C C . ALA A 1 455 ? 17.479 12.440 -24.902 1.00 87.31 455 ALA A C 1
ATOM 3680 O O . ALA A 1 455 ? 17.786 12.801 -23.772 1.00 87.31 455 ALA A O 1
ATOM 3681 N N . GLY A 1 456 ? 17.011 11.213 -25.142 1.00 83.44 456 GLY A N 1
ATOM 3682 C CA . GLY A 1 456 ? 16.826 10.224 -24.070 1.00 83.44 456 GLY A CA 1
ATOM 3683 C C . GLY A 1 456 ? 15.631 10.476 -23.149 1.00 83.44 456 GLY A C 1
ATOM 3684 O O . GLY A 1 456 ? 15.711 10.151 -21.971 1.00 83.44 456 GLY A O 1
ATOM 3685 N N . ASN A 1 457 ? 14.554 11.072 -23.659 1.00 93.94 457 ASN A N 1
ATOM 3686 C CA . ASN A 1 457 ? 13.275 11.200 -22.956 1.00 93.94 457 ASN A CA 1
ATOM 3687 C C . ASN A 1 457 ? 12.231 10.216 -23.526 1.00 93.94 457 ASN A C 1
ATOM 3689 O O . ASN A 1 457 ? 12.559 9.308 -24.294 1.00 93.94 457 ASN A O 1
ATOM 3693 N N . LYS A 1 458 ? 10.963 10.361 -23.127 1.00 92.81 458 LYS A N 1
ATOM 3694 C CA . LYS A 1 458 ? 9.847 9.474 -23.494 1.00 92.81 458 LYS A CA 1
ATOM 3695 C C . LYS A 1 458 ? 8.854 10.147 -24.455 1.00 92.81 458 LYS A C 1
ATOM 3697 O O . LYS A 1 458 ? 7.679 9.789 -24.481 1.00 92.81 458 LYS A O 1
ATOM 3702 N N . ILE A 1 459 ? 9.317 11.107 -25.258 1.00 94.12 459 ILE A N 1
ATOM 3703 C CA . ILE A 1 459 ? 8.475 11.824 -26.224 1.00 94.12 459 ILE A CA 1
ATOM 3704 C C . ILE A 1 459 ? 8.180 10.899 -27.406 1.00 94.12 459 ILE A C 1
ATOM 3706 O O . ILE A 1 459 ? 9.092 10.435 -28.095 1.00 94.12 459 ILE A O 1
ATOM 3710 N N . GLN A 1 460 ? 6.901 10.628 -27.644 1.00 94.00 460 GLN A N 1
ATOM 3711 C CA . GLN A 1 460 ? 6.451 9.696 -28.683 1.00 94.00 460 GLN A CA 1
ATOM 3712 C C . GLN A 1 460 ? 5.597 10.348 -29.772 1.00 94.00 460 GLN A C 1
ATOM 3714 O O . GLN A 1 460 ? 5.550 9.824 -30.883 1.00 94.00 460 GLN A O 1
ATOM 3719 N N . ASP A 1 461 ? 4.954 11.479 -29.473 1.00 91.44 461 ASP A N 1
ATOM 3720 C CA . ASP A 1 461 ? 4.025 12.155 -30.375 1.00 91.44 461 ASP A CA 1
ATOM 3721 C C . ASP A 1 461 ? 4.623 13.466 -30.904 1.00 91.44 461 ASP A C 1
ATOM 3723 O O . ASP A 1 461 ? 5.079 14.320 -30.143 1.00 91.44 461 ASP A O 1
ATOM 3727 N N . ILE A 1 462 ? 4.605 13.634 -32.228 1.00 92.62 462 ILE A N 1
ATOM 3728 C CA . ILE A 1 462 ? 5.056 14.851 -32.911 1.00 92.62 462 ILE A CA 1
ATOM 3729 C C . ILE A 1 462 ? 4.158 16.057 -32.604 1.00 92.62 462 ILE A C 1
ATOM 3731 O O . ILE A 1 462 ? 4.610 17.200 -32.697 1.00 92.62 462 ILE A O 1
ATOM 3735 N N . HIS A 1 463 ? 2.909 15.824 -32.187 1.00 91.75 463 HIS A N 1
ATOM 3736 C CA . HIS A 1 463 ? 1.957 16.890 -31.876 1.00 91.75 463 HIS A CA 1
ATOM 3737 C C . HIS A 1 463 ? 2.376 17.740 -30.665 1.00 91.75 463 HIS A C 1
ATOM 3739 O O . HIS A 1 463 ? 2.035 18.923 -30.606 1.00 91.75 463 HIS A O 1
ATOM 3745 N N . GLU A 1 464 ? 3.198 17.201 -29.757 1.00 92.88 464 GLU A N 1
ATOM 3746 C CA . GLU A 1 464 ? 3.755 17.948 -28.620 1.00 92.88 464 GLU A CA 1
ATOM 3747 C C . GLU A 1 464 ? 4.561 19.181 -29.067 1.00 92.88 464 GLU A C 1
ATOM 3749 O O . GLU A 1 464 ? 4.525 20.226 -28.419 1.00 92.88 464 GLU A O 1
ATOM 3754 N N . PHE A 1 465 ? 5.236 19.120 -30.221 1.00 94.56 465 PHE A N 1
ATOM 3755 C CA . PHE A 1 465 ? 6.081 20.218 -30.708 1.00 94.56 465 PHE A CA 1
ATOM 3756 C C . PHE A 1 465 ? 5.284 21.406 -31.259 1.00 94.56 465 PHE A C 1
ATOM 3758 O O . PHE A 1 465 ? 5.799 22.523 -31.295 1.00 94.56 465 PHE A O 1
ATOM 3765 N N . TYR A 1 466 ? 4.014 21.228 -31.630 1.00 91.88 466 TYR A N 1
ATOM 3766 C CA . TYR A 1 466 ? 3.181 22.341 -32.105 1.00 91.88 466 TYR A CA 1
ATOM 3767 C C . TYR A 1 466 ? 2.849 23.344 -31.002 1.00 91.88 466 TYR A C 1
ATOM 3769 O O . TYR A 1 466 ? 2.618 24.523 -31.285 1.00 91.88 466 TYR A O 1
ATOM 3777 N N . GLN A 1 467 ? 2.853 22.896 -29.745 1.00 89.00 467 GLN A N 1
ATOM 3778 C CA . GLN A 1 467 ? 2.679 23.762 -28.578 1.00 89.00 467 GLN A CA 1
ATOM 3779 C C . GLN A 1 467 ? 3.841 24.767 -28.477 1.00 89.00 467 GLN A C 1
ATOM 3781 O O . GLN A 1 467 ? 3.653 25.918 -28.086 1.00 89.00 467 GLN A O 1
ATOM 3786 N N . LEU A 1 468 ? 5.021 24.377 -28.971 1.00 92.31 468 LEU A N 1
ATOM 3787 C CA . LEU A 1 468 ? 6.247 25.169 -28.961 1.00 92.31 468 LEU A CA 1
ATOM 3788 C C . LEU A 1 468 ? 6.402 26.108 -30.167 1.00 92.31 468 LEU A C 1
ATOM 3790 O O . LEU A 1 468 ? 7.418 26.784 -30.278 1.00 92.31 468 LEU A O 1
ATOM 3794 N N . LYS A 1 469 ? 5.403 26.242 -31.052 1.00 87.38 469 LYS A N 1
ATOM 3795 C CA . LYS A 1 469 ? 5.473 27.118 -32.247 1.00 87.38 469 LYS A CA 1
ATOM 3796 C C . LYS A 1 469 ? 5.839 28.586 -31.959 1.00 87.38 469 LYS A C 1
ATOM 3798 O O . LYS A 1 469 ? 6.201 29.331 -32.868 1.00 87.38 469 LYS A O 1
ATOM 3803 N N . LYS A 1 470 ? 5.691 29.031 -30.705 1.00 87.44 470 LYS A N 1
ATOM 3804 C CA . LYS A 1 470 ? 6.065 30.376 -30.246 1.00 87.44 470 LYS A CA 1
ATOM 3805 C C . LYS A 1 470 ? 7.579 30.564 -30.084 1.00 87.44 470 LYS A C 1
ATOM 3807 O O . LYS A 1 470 ? 8.031 31.705 -30.067 1.00 87.44 470 LYS A O 1
ATOM 3812 N N . LEU A 1 471 ? 8.363 29.485 -30.038 1.00 91.56 471 LEU A N 1
ATOM 3813 C CA . LEU A 1 471 ? 9.822 29.500 -29.889 1.00 91.56 471 LEU A CA 1
ATOM 3814 C C . LEU A 1 471 ? 10.526 29.901 -31.197 1.00 91.56 471 LEU A C 1
ATOM 3816 O O . LEU A 1 471 ? 11.226 29.119 -31.836 1.00 91.56 471 LEU A O 1
ATOM 3820 N N . LYS A 1 472 ? 10.334 31.155 -31.616 1.00 87.00 472 LYS A N 1
ATOM 3821 C CA . LYS A 1 472 ? 10.817 31.699 -32.900 1.00 87.00 472 LYS A CA 1
ATOM 3822 C C . LYS A 1 472 ? 12.337 31.838 -32.998 1.00 87.00 472 LYS A C 1
ATOM 3824 O O . LYS A 1 472 ? 12.840 32.120 -34.086 1.00 87.00 472 LYS A O 1
ATOM 3829 N N . ASN A 1 473 ? 13.043 31.724 -31.876 1.00 87.12 473 ASN A N 1
ATOM 3830 C CA . ASN A 1 473 ? 14.494 31.873 -31.787 1.00 87.12 473 ASN A CA 1
ATOM 3831 C C . ASN A 1 473 ? 15.230 30.531 -31.704 1.00 87.12 473 ASN A C 1
ATOM 3833 O O . ASN A 1 473 ? 16.457 30.532 -31.653 1.00 87.12 473 ASN A O 1
ATOM 3837 N N . LEU A 1 474 ? 14.500 29.409 -31.724 1.00 89.31 474 LEU A N 1
ATOM 3838 C CA . LEU A 1 474 ? 15.079 28.079 -31.609 1.00 89.31 474 LEU A CA 1
ATOM 3839 C C . LEU A 1 474 ? 15.874 27.733 -32.875 1.00 89.31 474 LEU A C 1
ATOM 3841 O O . LEU A 1 474 ? 15.309 27.634 -33.965 1.00 89.31 474 LEU A O 1
ATOM 3845 N N . THR A 1 475 ? 17.184 27.553 -32.721 1.00 83.56 475 THR A N 1
ATOM 3846 C CA . THR A 1 475 ? 18.112 27.211 -33.809 1.00 83.56 475 THR A CA 1
ATOM 3847 C C . THR A 1 475 ? 18.686 25.807 -33.656 1.00 83.56 475 THR A C 1
ATOM 3849 O O . THR A 1 475 ? 19.052 25.195 -34.653 1.00 83.56 475 THR A O 1
ATOM 3852 N N . HIS A 1 476 ? 18.735 25.256 -32.442 1.00 86.56 476 HIS A N 1
ATOM 3853 C CA . HIS A 1 476 ? 19.309 23.936 -32.187 1.00 86.56 476 HIS A CA 1
ATOM 3854 C C . HIS A 1 476 ? 18.335 23.073 -31.391 1.00 86.56 476 HIS A C 1
ATOM 3856 O O . HIS A 1 476 ? 17.918 23.454 -30.293 1.00 86.56 476 HIS A O 1
ATOM 3862 N N . ILE A 1 477 ? 18.023 21.886 -31.917 1.00 90.38 477 ILE A N 1
ATOM 3863 C CA . ILE A 1 477 ? 17.265 20.869 -31.188 1.00 90.38 477 ILE A CA 1
ATOM 3864 C C . ILE A 1 477 ? 17.948 19.504 -31.252 1.00 90.38 477 ILE A C 1
ATOM 3866 O O . ILE A 1 477 ? 18.459 19.091 -32.292 1.00 90.38 477 ILE A O 1
ATOM 3870 N N . VAL A 1 478 ? 17.944 18.784 -30.135 1.00 88.06 478 VAL A N 1
ATOM 3871 C CA . VAL A 1 478 ? 18.476 17.417 -30.061 1.00 88.06 478 VAL A CA 1
ATOM 3872 C C . VAL A 1 478 ? 17.428 16.516 -29.414 1.00 88.06 478 VAL A C 1
ATOM 3874 O O . VAL A 1 478 ? 17.048 16.726 -28.267 1.00 88.06 478 VAL A O 1
ATOM 3877 N N . LEU A 1 479 ? 16.953 15.516 -30.147 1.00 89.50 479 LEU A N 1
ATOM 3878 C CA . LEU A 1 479 ? 16.044 14.455 -29.698 1.00 89.50 479 LEU A CA 1
ATOM 3879 C C . LEU A 1 479 ? 16.712 13.077 -29.693 1.00 89.50 479 LEU A C 1
ATOM 3881 O O . LEU A 1 479 ? 16.246 12.175 -28.990 1.00 89.50 479 LEU A O 1
ATOM 3885 N N . ASN A 1 480 ? 17.805 12.927 -30.437 1.00 85.25 480 ASN A N 1
ATOM 3886 C CA . ASN A 1 480 ? 18.607 11.722 -30.535 1.00 85.25 480 ASN A CA 1
ATOM 3887 C C . ASN A 1 480 ? 20.096 12.066 -30.392 1.00 85.25 480 ASN A C 1
ATOM 3889 O O . ASN A 1 480 ? 20.620 12.874 -31.151 1.00 85.25 480 ASN A O 1
ATOM 3893 N N . ASP A 1 481 ? 20.786 11.427 -29.449 1.00 80.06 481 ASP A N 1
ATOM 3894 C CA . ASP A 1 481 ? 22.243 11.499 -29.311 1.00 80.06 481 ASP A CA 1
ATOM 3895 C C . ASP A 1 481 ? 22.825 10.100 -29.536 1.00 80.06 481 ASP A C 1
ATOM 3897 O O . ASP A 1 481 ? 22.829 9.234 -28.651 1.00 80.06 481 ASP A O 1
ATOM 3901 N N . SER A 1 482 ? 23.316 9.881 -30.756 1.00 74.62 482 SER A N 1
ATOM 3902 C CA . SER A 1 482 ? 23.896 8.611 -31.196 1.00 74.62 482 SER A CA 1
ATOM 3903 C C . SER A 1 482 ? 25.161 8.236 -30.420 1.00 74.62 482 SER A C 1
ATOM 3905 O O . SER A 1 482 ? 25.411 7.049 -30.205 1.00 74.62 482 SER A O 1
ATOM 3907 N N . ARG A 1 483 ? 25.925 9.223 -29.929 1.00 69.81 483 ARG A N 1
ATOM 3908 C CA . ARG A 1 483 ? 27.172 9.000 -29.178 1.00 69.81 483 ARG A CA 1
ATOM 3909 C C . ARG A 1 483 ? 26.883 8.437 -27.795 1.00 69.81 483 ARG A C 1
ATOM 3911 O O . ARG A 1 483 ? 27.524 7.484 -27.362 1.00 69.81 483 ARG A O 1
ATOM 3918 N N . LYS A 1 484 ? 25.883 9.006 -27.117 1.00 61.53 484 LYS A N 1
ATOM 3919 C CA . LYS A 1 484 ? 25.414 8.540 -25.803 1.00 61.53 484 LYS A CA 1
ATOM 3920 C C . LYS A 1 484 ? 24.419 7.379 -25.889 1.00 61.53 484 LYS A C 1
ATOM 3922 O O . LYS A 1 484 ? 24.041 6.840 -24.854 1.00 61.53 484 LYS A O 1
ATOM 3927 N N . LYS A 1 485 ? 24.010 6.980 -27.100 1.00 79.69 485 LYS A N 1
ATOM 3928 C CA . LYS A 1 485 ? 22.982 5.956 -27.359 1.00 79.69 485 LYS A CA 1
ATOM 3929 C C . LYS A 1 485 ? 21.663 6.240 -26.626 1.00 79.69 485 LYS A C 1
ATOM 3931 O O . LYS A 1 485 ? 20.996 5.319 -26.159 1.00 79.69 485 LYS A O 1
ATOM 3936 N N . ILE A 1 486 ? 21.289 7.515 -26.533 1.00 78.06 486 ILE A N 1
ATOM 3937 C CA . ILE A 1 486 ? 20.037 7.962 -25.914 1.00 78.06 486 ILE A CA 1
ATOM 3938 C C . ILE A 1 486 ? 19.149 8.614 -26.973 1.00 78.06 486 ILE A C 1
ATOM 3940 O O . ILE A 1 486 ? 19.602 9.437 -27.764 1.00 78.06 486 ILE A O 1
ATOM 3944 N N . SER A 1 487 ? 17.874 8.237 -27.009 1.00 89.25 487 SER A N 1
ATOM 3945 C CA . SER A 1 487 ? 16.936 8.654 -28.054 1.00 89.25 487 SER A CA 1
ATOM 3946 C C . SER A 1 487 ? 15.515 8.726 -27.513 1.00 89.25 487 SER A C 1
ATOM 3948 O O . SER A 1 487 ? 15.212 8.094 -26.502 1.00 89.25 487 SER A O 1
ATOM 3950 N N . ASN A 1 488 ? 14.650 9.481 -28.186 1.00 93.06 488 ASN A N 1
ATOM 3951 C CA . ASN A 1 488 ? 13.217 9.497 -27.902 1.00 93.06 488 ASN A CA 1
ATOM 3952 C C . ASN A 1 488 ? 12.472 8.489 -28.794 1.00 93.06 488 ASN A C 1
ATOM 3954 O O . ASN A 1 488 ? 12.854 8.319 -29.955 1.00 93.06 488 ASN A O 1
ATOM 3958 N N . PRO A 1 489 ? 11.364 7.882 -28.323 1.00 94.44 489 PRO A N 1
ATOM 3959 C CA . PRO A 1 489 ? 10.520 7.012 -29.147 1.00 94.44 489 PRO A CA 1
ATOM 3960 C C . PRO A 1 489 ? 10.074 7.637 -30.479 1.00 94.44 489 PRO A C 1
ATOM 3962 O O . PRO A 1 489 ? 9.980 6.939 -31.488 1.00 94.44 489 PRO A O 1
ATOM 3965 N N . ILE A 1 490 ? 9.842 8.954 -30.520 1.00 93.75 490 ILE A N 1
ATOM 3966 C CA . ILE A 1 490 ? 9.484 9.672 -31.753 1.00 93.75 490 ILE A CA 1
ATOM 3967 C C . ILE A 1 490 ? 10.526 9.501 -32.871 1.00 93.75 490 ILE A C 1
ATOM 3969 O O . ILE A 1 490 ? 10.153 9.405 -34.039 1.00 93.75 490 ILE A O 1
ATOM 3973 N N . CYS A 1 491 ? 11.816 9.395 -32.533 1.00 89.62 491 CYS A N 1
ATOM 3974 C CA . CYS A 1 491 ? 12.899 9.294 -33.512 1.00 89.62 491 CYS A CA 1
ATOM 3975 C C . CYS A 1 491 ? 12.856 7.977 -34.304 1.00 89.62 491 CYS A C 1
ATOM 3977 O O . CYS A 1 491 ? 13.248 7.952 -35.469 1.00 89.62 491 CYS A O 1
ATOM 3979 N N . SER A 1 492 ? 12.358 6.893 -33.698 1.00 88.50 492 SER A N 1
ATOM 3980 C CA . SER A 1 492 ? 12.132 5.608 -34.375 1.00 88.50 492 SER A CA 1
ATOM 3981 C C . SER A 1 492 ? 10.726 5.483 -34.958 1.00 88.50 492 SER A C 1
ATOM 3983 O O . SER A 1 492 ? 10.552 4.905 -36.031 1.00 88.50 492 SER A O 1
ATOM 3985 N N . ASN A 1 493 ? 9.717 6.009 -34.258 1.00 87.81 493 ASN A N 1
ATOM 3986 C CA . ASN A 1 493 ? 8.312 5.787 -34.603 1.00 87.81 493 ASN A CA 1
ATOM 3987 C C . ASN A 1 493 ? 7.830 6.720 -35.720 1.00 87.81 493 ASN A C 1
ATOM 3989 O O . ASN A 1 493 ? 6.909 6.374 -36.456 1.00 87.81 493 ASN A O 1
ATOM 3993 N N . TYR A 1 494 ? 8.463 7.884 -35.878 1.00 88.75 494 TYR A N 1
ATOM 3994 C CA . TYR A 1 494 ? 8.084 8.886 -36.863 1.00 88.75 494 TYR A CA 1
ATOM 3995 C C . TYR A 1 494 ? 9.266 9.192 -37.790 1.00 88.75 494 TYR A C 1
ATOM 3997 O O . TYR A 1 494 ? 10.049 10.108 -37.552 1.00 88.75 494 TYR A O 1
ATOM 4005 N N . LYS A 1 495 ? 9.397 8.424 -38.882 1.00 85.56 495 LYS A N 1
ATOM 4006 C CA . LYS A 1 495 ? 10.563 8.456 -39.796 1.00 85.56 495 LYS A CA 1
ATOM 4007 C C . LYS A 1 495 ? 10.960 9.857 -40.291 1.00 85.56 495 LYS A C 1
ATOM 4009 O O . LYS A 1 495 ? 12.139 10.107 -40.507 1.00 85.56 495 LYS A O 1
ATOM 4014 N N . ASN A 1 496 ? 9.998 10.771 -40.433 1.00 89.12 496 ASN A N 1
ATOM 4015 C CA . ASN A 1 496 ? 10.213 12.112 -40.989 1.00 89.12 496 ASN A CA 1
ATOM 4016 C C . ASN A 1 496 ? 10.213 13.226 -39.925 1.00 89.12 496 ASN A C 1
ATOM 4018 O O . ASN A 1 496 ? 9.917 14.378 -40.246 1.00 89.12 496 ASN A O 1
ATOM 4022 N N . TYR A 1 497 ? 10.522 12.921 -38.658 1.00 93.06 497 TYR A N 1
ATOM 4023 C CA . TYR A 1 497 ? 10.399 13.906 -37.569 1.00 93.06 497 TYR A CA 1
ATOM 4024 C C . TYR A 1 497 ? 11.302 15.122 -37.790 1.00 93.06 497 TYR A C 1
ATOM 4026 O O . TYR A 1 497 ? 10.887 16.238 -37.509 1.00 93.06 497 TYR A O 1
ATOM 4034 N N . LYS A 1 498 ? 12.495 14.937 -38.370 1.00 89.81 498 LYS A N 1
ATOM 4035 C CA . LYS A 1 498 ? 13.413 16.039 -38.699 1.00 89.81 498 LYS A CA 1
ATOM 4036 C C . LYS A 1 498 ? 12.781 17.042 -39.671 1.00 89.81 498 LYS A C 1
ATOM 4038 O O . LYS A 1 498 ? 12.870 18.247 -39.457 1.00 89.81 498 LYS A O 1
ATOM 4043 N N . THR A 1 499 ? 12.111 16.551 -40.714 1.00 89.50 499 THR A N 1
ATOM 4044 C CA . THR A 1 499 ? 11.409 17.390 -41.698 1.00 89.50 499 THR A CA 1
ATOM 4045 C C . THR A 1 499 ? 10.250 18.139 -41.050 1.00 89.50 499 THR A C 1
ATOM 4047 O O . THR A 1 499 ? 10.076 19.334 -41.277 1.00 89.50 499 THR A O 1
ATOM 4050 N N . GLU A 1 500 ? 9.493 17.455 -40.195 1.00 92.12 500 GLU A N 1
ATOM 4051 C CA . GLU A 1 500 ? 8.364 18.056 -39.491 1.00 92.12 500 GLU A CA 1
ATOM 4052 C C . GLU A 1 500 ? 8.816 19.116 -38.475 1.00 92.12 500 GLU A C 1
ATOM 4054 O O . GLU A 1 500 ? 8.229 20.192 -38.399 1.00 92.12 500 GLU A O 1
ATOM 4059 N N . LEU A 1 501 ? 9.931 18.889 -37.774 1.00 90.88 501 LEU A N 1
ATOM 4060 C CA . LEU A 1 501 ? 10.540 19.887 -36.894 1.00 90.88 501 LEU A CA 1
ATOM 4061 C C . LEU A 1 501 ? 11.007 21.127 -37.654 1.00 90.88 501 LEU A C 1
ATOM 4063 O O . LEU A 1 501 ? 10.783 22.228 -37.167 1.00 90.88 501 LEU A O 1
ATOM 4067 N N . LYS A 1 502 ? 11.587 20.990 -38.854 1.00 88.94 502 LYS A N 1
ATOM 4068 C CA . LYS A 1 502 ? 11.903 22.156 -39.704 1.00 88.94 502 LYS A CA 1
ATOM 4069 C C . LYS A 1 502 ? 10.648 22.932 -40.103 1.00 88.94 502 LYS A C 1
ATOM 4071 O O . LYS A 1 502 ? 10.680 24.155 -40.193 1.00 88.94 502 LYS A O 1
ATOM 4076 N N . ARG A 1 503 ? 9.537 22.231 -40.341 1.00 90.31 503 ARG A N 1
ATOM 4077 C CA . ARG A 1 503 ? 8.254 22.857 -40.682 1.00 90.31 503 ARG A CA 1
ATOM 4078 C C . ARG A 1 503 ? 7.678 23.647 -39.506 1.00 90.31 503 ARG A C 1
ATOM 4080 O O . ARG A 1 503 ? 7.155 24.739 -39.706 1.00 90.31 503 ARG A O 1
ATOM 4087 N N . ILE A 1 504 ? 7.786 23.104 -38.293 1.00 92.19 504 ILE A N 1
ATOM 4088 C CA . ILE A 1 504 ? 7.342 23.759 -37.055 1.00 92.19 504 ILE A CA 1
ATOM 4089 C C . ILE A 1 504 ? 8.288 24.916 -36.678 1.00 92.19 504 ILE A C 1
ATOM 4091 O O . ILE A 1 504 ? 7.823 25.987 -36.287 1.00 92.19 504 ILE A O 1
ATOM 4095 N N . PHE A 1 505 ? 9.601 24.724 -36.839 1.00 91.38 505 PHE A N 1
ATOM 4096 C CA . PHE A 1 505 ? 10.663 25.670 -36.490 1.00 91.38 505 PHE A CA 1
ATOM 4097 C C . PHE A 1 505 ? 11.504 26.026 -37.730 1.00 91.38 505 PHE A C 1
ATOM 4099 O O . PHE A 1 505 ? 12.558 25.435 -37.967 1.00 91.38 505 PHE A O 1
ATOM 4106 N N . PRO A 1 506 ? 11.098 27.025 -38.530 1.00 86.19 506 PRO A N 1
ATOM 4107 C CA . PRO A 1 506 ? 11.772 27.333 -39.795 1.00 86.19 506 PRO A CA 1
ATOM 4108 C C . PRO A 1 506 ? 13.194 27.901 -39.641 1.00 86.19 506 PRO A C 1
ATOM 4110 O O . PRO A 1 506 ? 13.953 27.894 -40.604 1.00 86.19 506 PRO A O 1
ATOM 4113 N N . LYS A 1 507 ? 13.574 28.396 -38.454 1.00 86.25 507 LYS A N 1
ATOM 4114 C CA . LYS A 1 507 ? 14.933 28.901 -38.165 1.00 86.25 507 LYS A CA 1
ATOM 4115 C C . LYS A 1 507 ? 15.882 27.837 -37.601 1.00 86.25 507 LYS A C 1
ATOM 4117 O O . LYS A 1 507 ? 16.980 28.173 -37.167 1.00 86.25 507 LYS A O 1
ATOM 4122 N N . LEU A 1 508 ? 15.452 26.580 -37.561 1.00 83.56 508 LEU A N 1
ATOM 4123 C CA . LEU A 1 508 ? 16.228 25.488 -36.996 1.00 83.56 508 LEU A CA 1
ATOM 4124 C C . LEU A 1 508 ? 17.443 25.199 -37.887 1.00 83.56 508 LEU A C 1
ATOM 4126 O O . LEU A 1 508 ? 17.296 24.834 -39.048 1.00 83.56 508 LEU A O 1
ATOM 4130 N N . GLU A 1 509 ? 18.637 25.385 -37.336 1.00 79.12 509 GLU A N 1
ATOM 4131 C CA . GLU A 1 509 ? 19.923 25.223 -38.012 1.00 79.12 509 GLU A CA 1
ATOM 4132 C C . GLU A 1 509 ? 20.516 23.831 -37.779 1.00 79.12 509 GLU A C 1
ATOM 4134 O O . GLU A 1 509 ? 21.140 23.284 -38.690 1.00 79.12 509 GLU A O 1
ATOM 4139 N N . PHE A 1 510 ? 20.273 23.226 -36.613 1.00 77.12 510 PHE A N 1
ATOM 4140 C CA . PHE A 1 510 ? 20.812 21.914 -36.252 1.00 77.12 510 PHE A CA 1
ATOM 4141 C C . PHE A 1 510 ? 19.745 21.004 -35.646 1.00 77.12 510 PHE A C 1
ATOM 4143 O O . PHE A 1 510 ? 18.994 21.413 -34.755 1.00 77.12 510 PHE A O 1
ATOM 4150 N N . ILE A 1 511 ? 19.718 19.751 -36.111 1.00 84.50 511 ILE A N 1
ATOM 4151 C CA . ILE A 1 511 ? 18.849 18.690 -35.583 1.00 84.50 511 ILE A CA 1
ATOM 4152 C C . ILE A 1 511 ? 19.703 17.463 -35.297 1.00 84.50 511 ILE A C 1
ATOM 4154 O O . ILE A 1 511 ? 20.286 16.895 -36.215 1.00 84.50 511 ILE A O 1
ATOM 4158 N N . ASP A 1 512 ? 19.767 17.046 -34.034 1.00 82.25 512 ASP A N 1
ATOM 4159 C CA . ASP A 1 512 ? 20.538 15.868 -33.597 1.00 82.25 512 ASP A CA 1
ATOM 4160 C C . ASP A 1 512 ? 22.040 15.930 -33.930 1.00 82.25 512 ASP A C 1
ATOM 4162 O O . ASP A 1 512 ? 22.703 14.905 -34.059 1.00 82.25 512 ASP A O 1
ATOM 4166 N N . GLY A 1 513 ? 22.582 17.145 -34.060 1.00 66.88 513 GLY A N 1
ATOM 4167 C CA . GLY A 1 513 ? 23.970 17.388 -34.463 1.00 66.88 513 GLY A CA 1
ATOM 4168 C C . GLY A 1 513 ? 24.181 17.518 -35.975 1.00 66.88 513 GLY A C 1
ATOM 4169 O O . GLY A 1 513 ? 25.247 17.969 -36.380 1.00 66.88 513 GLY A O 1
ATOM 4170 N N . ASP A 1 514 ? 23.174 17.221 -36.802 1.00 67.88 514 ASP A N 1
ATOM 4171 C CA . ASP A 1 514 ? 23.261 17.403 -38.252 1.00 67.88 514 ASP A CA 1
ATOM 4172 C C . ASP A 1 514 ? 22.994 18.867 -38.625 1.00 67.88 514 ASP A C 1
ATOM 4174 O O . ASP A 1 514 ? 21.954 19.435 -38.265 1.00 67.88 514 ASP A O 1
ATOM 4178 N N . CYS A 1 515 ? 23.909 19.472 -39.390 1.00 59.16 515 CYS A N 1
ATOM 4179 C CA . CYS A 1 515 ? 23.702 20.801 -39.957 1.00 59.16 515 CYS A CA 1
ATOM 4180 C C . CYS A 1 515 ? 22.635 20.739 -41.052 1.00 59.16 515 CYS A C 1
ATOM 4182 O O . CYS A 1 515 ? 22.746 20.019 -42.044 1.00 59.16 515 CYS A O 1
ATOM 4184 N N . THR A 1 516 ? 21.588 21.538 -40.891 1.00 55.19 516 THR A N 1
ATOM 4185 C CA . THR A 1 516 ? 20.452 21.560 -41.814 1.00 55.19 516 THR A CA 1
ATOM 4186 C C . THR A 1 516 ? 20.692 22.388 -43.076 1.00 55.19 516 THR A C 1
ATOM 4188 O O . THR A 1 516 ? 19.863 22.305 -43.984 1.00 55.19 516 THR A O 1
ATOM 4191 N N . LYS A 1 517 ? 21.790 23.162 -43.125 1.00 50.47 517 LYS A N 1
ATOM 4192 C CA . LYS A 1 517 ? 22.160 24.084 -44.217 1.00 50.47 517 LYS A CA 1
ATOM 4193 C C . LYS A 1 517 ? 22.974 23.435 -45.344 1.00 50.47 517 LYS A C 1
ATOM 4195 O O . LYS A 1 517 ? 23.347 24.131 -46.282 1.00 50.47 517 LYS A O 1
ATOM 4200 N N . ILE A 1 518 ? 23.261 22.134 -45.277 1.00 39.09 518 ILE A N 1
ATOM 4201 C CA . ILE A 1 518 ? 23.993 21.447 -46.345 1.00 39.09 518 ILE A CA 1
ATOM 4202 C C . ILE A 1 518 ? 22.991 20.919 -47.381 1.00 39.09 518 ILE A C 1
ATOM 4204 O O . ILE A 1 518 ? 22.505 19.795 -47.281 1.00 39.09 518 ILE A O 1
ATOM 4208 N N . GLU A 1 519 ? 22.687 21.732 -48.391 1.00 32.97 519 GLU A N 1
ATOM 4209 C CA . GLU A 1 519 ? 22.224 21.215 -49.681 1.00 32.97 519 GLU A CA 1
ATOM 4210 C C . GLU A 1 519 ? 23.465 20.829 -50.495 1.00 32.97 519 GLU A C 1
ATOM 4212 O O . GLU A 1 519 ? 24.164 21.690 -51.025 1.00 32.97 519 GLU A O 1
ATOM 4217 N N . ILE A 1 520 ? 23.781 19.531 -50.570 1.00 34.16 520 ILE A N 1
ATOM 4218 C CA . ILE A 1 520 ? 24.733 19.036 -51.574 1.00 34.16 520 ILE A CA 1
ATOM 4219 C C . ILE A 1 520 ? 23.955 18.964 -52.895 1.00 34.16 520 ILE A C 1
ATOM 4221 O O . ILE A 1 520 ? 22.950 18.247 -52.938 1.00 34.16 520 ILE A O 1
ATOM 4225 N N . PRO A 1 521 ? 24.368 19.666 -53.967 1.00 28.55 521 PRO A N 1
ATOM 4226 C CA . PRO A 1 521 ? 23.713 19.534 -55.259 1.00 28.55 521 PRO A CA 1
ATOM 4227 C C . PRO A 1 521 ? 23.812 18.078 -55.720 1.00 28.55 521 PRO A C 1
ATOM 4229 O O . PRO A 1 521 ? 24.895 17.491 -55.725 1.00 28.55 521 PRO A O 1
ATOM 4232 N N . SER A 1 522 ? 22.685 17.483 -56.107 1.00 34.59 522 SER A N 1
ATOM 4233 C CA . SER A 1 522 ? 22.665 16.163 -56.730 1.00 34.59 522 SER A CA 1
ATOM 4234 C C . SER A 1 522 ? 23.375 16.234 -58.081 1.00 34.59 522 SER A C 1
ATOM 4236 O O . SER A 1 522 ? 22.810 16.750 -59.045 1.00 34.59 522 SER A O 1
ATOM 4238 N N . LEU A 1 523 ? 24.601 15.723 -58.159 1.00 31.55 523 LEU A N 1
ATOM 4239 C CA . LEU A 1 523 ? 25.292 15.493 -59.422 1.00 31.55 523 LEU A CA 1
ATOM 4240 C C . LEU A 1 523 ? 25.791 14.052 -59.463 1.00 31.55 523 LEU A C 1
ATOM 4242 O O . LEU A 1 523 ? 26.710 13.653 -58.747 1.00 31.55 523 LEU A O 1
ATOM 4246 N N . ASP A 1 524 ? 25.124 13.280 -60.316 1.00 40.53 524 ASP A N 1
ATOM 4247 C CA . ASP A 1 524 ? 25.594 12.011 -60.838 1.00 40.53 524 ASP A CA 1
ATOM 4248 C C . ASP A 1 524 ? 26.943 12.226 -61.529 1.00 40.53 524 ASP A C 1
ATOM 4250 O O . ASP A 1 524 ? 27.005 12.868 -62.572 1.00 40.53 524 ASP A O 1
ATOM 4254 N N . ASN A 1 525 ? 28.023 11.698 -60.955 1.00 35.94 525 ASN A N 1
ATOM 4255 C CA . ASN A 1 525 ? 29.059 11.004 -61.715 1.00 35.94 525 ASN A CA 1
ATOM 4256 C C . ASN A 1 525 ? 29.991 10.239 -60.772 1.00 35.94 525 ASN A C 1
ATOM 4258 O O . ASN A 1 525 ? 30.574 10.774 -59.830 1.00 35.94 525 ASN A O 1
ATOM 4262 N N . LYS A 1 526 ? 30.090 8.933 -61.027 1.00 44.47 526 LYS A N 1
ATOM 4263 C CA . LYS A 1 526 ? 31.049 8.029 -60.398 1.00 44.47 526 LYS A CA 1
ATOM 4264 C C . LYS A 1 526 ? 32.395 8.219 -61.100 1.00 44.47 526 LYS A C 1
ATOM 4266 O O . LYS A 1 526 ? 32.416 8.197 -62.326 1.00 44.47 526 LYS A O 1
ATOM 4271 N N . ASN A 1 527 ? 33.467 8.302 -60.307 1.00 46.00 527 ASN A N 1
ATOM 4272 C CA . ASN A 1 527 ? 34.891 8.185 -60.677 1.00 46.00 527 ASN A CA 1
ATOM 4273 C C . ASN A 1 527 ? 35.723 9.476 -60.634 1.00 46.00 527 ASN A C 1
ATOM 4275 O O . ASN A 1 527 ? 36.429 9.770 -61.589 1.00 46.00 527 ASN A O 1
ATOM 4279 N N . ASP A 1 528 ? 35.742 10.166 -59.492 1.00 42.56 528 ASP A N 1
ATOM 4280 C CA . ASP A 1 528 ? 36.833 11.099 -59.184 1.00 42.56 528 ASP A CA 1
ATOM 4281 C C . ASP A 1 528 ? 37.514 10.699 -57.868 1.00 42.56 528 ASP A C 1
ATOM 4283 O O . ASP A 1 528 ? 36.954 10.844 -56.777 1.00 42.56 528 ASP A O 1
ATOM 4287 N N . GLU A 1 529 ? 38.732 10.157 -57.969 1.00 44.66 529 GLU A N 1
ATOM 4288 C CA . GLU A 1 529 ? 39.592 9.831 -56.817 1.00 44.66 529 GLU A CA 1
ATOM 4289 C C . GLU A 1 529 ? 39.936 11.083 -55.996 1.00 44.66 529 GLU A C 1
ATOM 4291 O O . GLU A 1 529 ? 40.003 11.014 -54.770 1.00 44.66 529 GLU A O 1
ATOM 4296 N N . SER A 1 530 ? 39.989 12.246 -56.648 1.00 37.09 530 SER A N 1
ATOM 4297 C CA . SER A 1 530 ? 40.129 13.574 -56.041 1.00 37.09 530 SER A CA 1
ATOM 4298 C C . SER A 1 530 ? 38.960 13.943 -55.115 1.00 37.09 530 SER A C 1
ATOM 4300 O O . SER A 1 530 ? 39.168 14.603 -54.100 1.00 37.09 530 SER A O 1
ATOM 4302 N N . LEU A 1 531 ? 37.737 13.464 -55.380 1.00 39.19 531 LEU A N 1
ATOM 4303 C CA . LEU A 1 531 ? 36.572 13.686 -54.512 1.00 39.19 531 LEU A CA 1
ATOM 4304 C C . LEU A 1 531 ? 36.595 12.777 -53.274 1.00 39.19 531 LEU A C 1
ATOM 4306 O O . LEU A 1 531 ? 36.100 13.160 -52.215 1.00 39.19 531 LEU A O 1
ATOM 4310 N N . ASN A 1 532 ? 37.170 11.578 -53.382 1.00 42.84 532 ASN A N 1
ATOM 4311 C CA . ASN A 1 532 ? 37.374 10.695 -52.231 1.00 42.84 532 ASN A CA 1
ATOM 4312 C C . ASN A 1 532 ? 38.546 11.157 -51.362 1.00 42.84 532 ASN A C 1
ATOM 4314 O O . ASN A 1 532 ? 38.492 10.993 -50.144 1.00 42.84 532 ASN A O 1
ATOM 4318 N N . GLU A 1 533 ? 39.561 11.769 -51.967 1.00 39.69 533 GLU A N 1
ATOM 4319 C CA . GLU A 1 533 ? 40.663 12.418 -51.263 1.00 39.69 533 GLU A CA 1
ATOM 4320 C C . GLU A 1 533 ? 40.208 13.724 -50.592 1.00 39.69 533 GLU A C 1
ATOM 4322 O O . GLU A 1 533 ? 40.519 13.924 -49.424 1.00 39.69 533 GLU A O 1
ATOM 4327 N N . PHE A 1 534 ? 39.342 14.520 -51.236 1.00 36.50 534 PHE A N 1
ATOM 4328 C CA . PHE A 1 534 ? 38.687 15.685 -50.624 1.00 36.50 534 PHE A CA 1
ATOM 4329 C C . PHE A 1 534 ? 37.690 15.290 -49.525 1.00 36.50 534 PHE A C 1
ATOM 4331 O O . PHE A 1 534 ? 37.658 15.911 -48.472 1.00 36.50 534 PHE A O 1
ATOM 4338 N N . LYS A 1 535 ? 36.909 14.210 -49.694 1.00 38.09 535 LYS A N 1
ATOM 4339 C CA . LYS A 1 535 ? 36.076 13.658 -48.607 1.00 38.09 535 LYS A CA 1
ATOM 4340 C C . LYS A 1 535 ? 36.931 13.156 -47.449 1.00 38.09 535 LYS A C 1
ATOM 4342 O O . LYS A 1 535 ? 36.550 13.364 -46.306 1.00 38.09 535 LYS A O 1
ATOM 4347 N N . LYS A 1 536 ? 38.075 12.517 -47.717 1.00 41.97 536 LYS A N 1
ATOM 4348 C CA . LYS A 1 536 ? 39.012 12.085 -46.671 1.00 41.97 536 LYS A CA 1
ATOM 4349 C C . LYS A 1 536 ? 39.708 13.261 -45.995 1.00 41.97 536 LYS A C 1
ATOM 4351 O O . LYS A 1 536 ? 39.857 13.192 -44.785 1.00 41.97 536 LYS A O 1
ATOM 4356 N N . SER A 1 537 ? 40.098 14.313 -46.718 1.00 35.47 537 SER A N 1
ATOM 4357 C CA . SER A 1 537 ? 40.743 15.491 -46.126 1.00 35.47 537 SER A CA 1
ATOM 4358 C C . SER A 1 537 ? 39.742 16.344 -45.348 1.00 35.47 537 SER A C 1
ATOM 4360 O O . SER A 1 537 ? 40.045 16.749 -44.237 1.00 35.47 537 SER A O 1
ATOM 4362 N N . PHE A 1 538 ? 38.521 16.520 -45.861 1.00 32.66 538 PHE A N 1
ATOM 4363 C CA . PHE A 1 538 ? 37.446 17.249 -45.185 1.00 32.66 538 PHE A CA 1
ATOM 4364 C C . PHE A 1 538 ? 36.962 16.511 -43.927 1.00 32.66 538 PHE A C 1
ATOM 4366 O O . PHE A 1 538 ? 36.796 17.120 -42.875 1.00 32.66 538 PHE A O 1
ATOM 4373 N N . LEU A 1 539 ? 36.817 15.178 -43.992 1.00 35.66 539 LEU A N 1
ATOM 4374 C CA . LEU A 1 539 ? 36.517 14.361 -42.810 1.00 35.66 539 LEU A CA 1
ATOM 4375 C C . LEU A 1 539 ? 37.701 14.297 -41.831 1.00 35.66 539 LEU A C 1
ATOM 4377 O O . LEU A 1 539 ? 37.463 14.182 -40.635 1.00 35.66 539 LEU A O 1
ATOM 4381 N N . ALA A 1 540 ? 38.951 14.384 -42.308 1.00 32.44 540 ALA A N 1
ATOM 4382 C CA . ALA A 1 540 ? 40.143 14.394 -41.458 1.00 32.44 540 ALA A CA 1
ATOM 4383 C C . ALA A 1 540 ? 40.335 15.734 -40.720 1.00 32.44 540 ALA A C 1
ATOM 4385 O O . ALA A 1 540 ? 40.604 15.725 -39.517 1.00 32.44 540 ALA A O 1
ATOM 4386 N N . GLU A 1 541 ? 40.127 16.870 -41.394 1.00 31.09 541 GLU A N 1
ATOM 4387 C CA . GLU A 1 541 ? 40.210 18.212 -40.794 1.00 31.09 541 GLU A CA 1
ATOM 4388 C C . GLU A 1 541 ? 39.074 18.468 -39.784 1.00 31.09 541 GLU A C 1
ATOM 4390 O O . GLU A 1 541 ? 39.305 19.094 -38.747 1.00 31.09 541 GLU A O 1
ATOM 4395 N N . GLU A 1 542 ? 37.873 17.908 -39.992 1.00 34.16 542 GLU A N 1
ATOM 4396 C CA . GLU A 1 542 ? 36.813 17.940 -38.969 1.00 34.16 542 GLU A CA 1
ATOM 4397 C C . GLU A 1 542 ? 37.067 16.965 -37.806 1.00 34.16 542 GLU A C 1
ATOM 4399 O O . GLU A 1 542 ? 36.660 17.254 -36.679 1.00 34.16 542 GLU A O 1
ATOM 4404 N N . THR A 1 543 ? 37.781 15.848 -38.003 1.00 31.97 543 THR A N 1
ATOM 4405 C CA . THR A 1 543 ? 38.108 14.943 -36.882 1.00 31.97 543 THR A CA 1
ATOM 4406 C C . THR A 1 543 ? 39.150 15.496 -35.908 1.00 31.97 543 THR A C 1
ATOM 4408 O O . THR A 1 543 ? 39.122 15.105 -34.742 1.00 31.97 543 THR A O 1
ATOM 4411 N N . GLU A 1 544 ? 40.014 16.436 -36.309 1.00 31.31 544 GLU A N 1
ATOM 4412 C CA . GLU A 1 544 ? 40.955 17.082 -35.373 1.00 31.31 544 GLU A CA 1
ATOM 4413 C C . GLU A 1 544 ? 40.346 18.285 -34.632 1.00 31.31 544 GLU A C 1
ATOM 4415 O O . GLU A 1 544 ? 40.659 18.504 -33.457 1.00 31.31 544 GLU A O 1
ATOM 4420 N N . HIS A 1 545 ? 39.402 19.014 -35.242 1.00 32.53 545 HIS A N 1
ATOM 4421 C CA . HIS A 1 545 ? 38.676 20.100 -34.565 1.00 32.53 545 HIS A CA 1
ATOM 4422 C C . HIS A 1 545 ? 37.510 19.630 -33.682 1.00 32.53 545 HIS A C 1
ATOM 4424 O O . HIS A 1 545 ? 36.995 20.403 -32.869 1.00 32.53 545 HIS A O 1
ATOM 4430 N N . ILE A 1 546 ? 37.137 18.353 -33.771 1.00 38.22 546 ILE A N 1
ATOM 4431 C CA . ILE A 1 546 ? 36.035 17.751 -33.019 1.00 38.22 546 ILE A CA 1
ATOM 4432 C C . ILE A 1 546 ? 36.578 16.657 -32.080 1.00 38.22 546 ILE A C 1
ATOM 4434 O O . ILE A 1 546 ? 36.130 15.512 -32.050 1.00 38.22 546 ILE A O 1
ATOM 4438 N N . ASN A 1 547 ? 37.529 17.024 -31.219 1.00 31.17 547 ASN A N 1
ATOM 4439 C CA . ASN A 1 547 ? 37.829 16.238 -30.019 1.00 31.17 547 ASN A CA 1
ATOM 4440 C C . ASN A 1 547 ? 36.687 16.407 -28.989 1.00 31.17 547 ASN A C 1
ATOM 4442 O O . ASN A 1 547 ? 36.781 17.139 -28.005 1.00 31.17 547 ASN A O 1
ATOM 4446 N N . HIS A 1 548 ? 35.561 15.729 -29.234 1.00 42.38 548 HIS A N 1
ATOM 4447 C CA . HIS A 1 548 ? 34.357 15.695 -28.391 1.00 42.38 548 HIS A CA 1
ATOM 4448 C C . HIS A 1 548 ? 34.498 14.769 -27.159 1.00 42.38 548 HIS A C 1
ATOM 4450 O O . HIS A 1 548 ? 33.619 13.960 -26.864 1.00 42.38 548 HIS A O 1
ATOM 4456 N N . THR A 1 549 ? 35.583 14.897 -26.395 1.00 32.94 549 THR A N 1
ATOM 4457 C CA . THR A 1 549 ? 35.727 14.262 -25.064 1.00 32.94 549 THR A CA 1
ATOM 4458 C C . THR A 1 549 ? 35.194 15.134 -23.920 1.00 32.94 549 THR A C 1
ATOM 4460 O O . THR A 1 549 ? 35.214 14.730 -22.760 1.00 32.94 549 THR A O 1
ATOM 4463 N N . LYS A 1 550 ? 34.685 16.324 -24.243 1.00 35.84 550 LYS A N 1
ATOM 4464 C CA . LYS A 1 550 ? 34.267 17.371 -23.308 1.00 35.84 550 LYS A CA 1
ATOM 4465 C C . LYS A 1 550 ? 32.731 17.491 -23.250 1.00 35.84 550 LYS A C 1
ATOM 4467 O O . LYS A 1 550 ? 32.058 17.350 -24.277 1.00 35.84 550 LYS A O 1
ATOM 4472 N N . SER A 1 551 ? 32.184 17.687 -22.042 1.00 38.84 551 SER A N 1
ATOM 4473 C CA . SER A 1 551 ? 30.746 17.796 -21.732 1.00 38.84 551 SER A CA 1
ATOM 4474 C C . SER A 1 551 ? 30.066 18.816 -22.651 1.00 38.84 551 SER A C 1
ATOM 4476 O O . SER A 1 551 ? 30.702 19.741 -23.140 1.00 38.84 551 SER A O 1
ATOM 4478 N N . TRP A 1 552 ? 28.755 18.718 -22.879 1.00 40.25 552 TRP A N 1
ATOM 4479 C CA . TRP A 1 552 ? 28.030 19.756 -23.627 1.00 40.25 552 TRP A CA 1
ATOM 4480 C C . TRP A 1 552 ? 28.203 21.159 -22.992 1.00 40.25 552 TRP A C 1
ATOM 4482 O O . TRP A 1 552 ? 28.234 22.160 -23.701 1.00 40.25 552 TRP A O 1
ATOM 4492 N N . PHE A 1 553 ? 28.454 21.238 -21.681 1.00 38.22 553 PHE A N 1
ATOM 4493 C CA . PHE A 1 553 ? 28.878 22.480 -21.019 1.00 38.22 553 PHE A CA 1
ATOM 4494 C C . PHE A 1 553 ? 30.244 23.008 -21.488 1.00 38.22 553 PHE A C 1
ATOM 4496 O O . PHE A 1 553 ? 30.429 24.212 -21.631 1.00 38.22 553 PHE A O 1
ATOM 4503 N N . ASP A 1 554 ? 31.185 22.121 -21.790 1.00 37.72 554 ASP A N 1
ATOM 4504 C CA . ASP A 1 554 ? 32.549 22.473 -22.185 1.00 37.72 554 ASP A CA 1
ATOM 4505 C C . ASP A 1 554 ? 32.636 22.960 -23.642 1.00 37.72 554 ASP A C 1
ATOM 4507 O O . ASP A 1 554 ? 33.584 23.641 -24.021 1.00 37.72 554 ASP A O 1
ATOM 4511 N N . GLN A 1 555 ? 31.625 22.666 -24.465 1.00 40.62 555 GLN A N 1
ATOM 4512 C CA . GLN A 1 555 ? 31.520 23.189 -25.835 1.00 40.62 555 GLN A CA 1
ATOM 4513 C C . GLN A 1 555 ? 31.163 24.689 -25.863 1.00 40.62 555 GLN A C 1
ATOM 4515 O O . GLN A 1 555 ? 31.290 25.336 -26.899 1.00 40.62 555 GLN A O 1
ATOM 4520 N N . VAL A 1 556 ? 30.785 25.262 -24.713 1.00 39.59 556 VAL A N 1
ATOM 4521 C CA . VAL A 1 556 ? 30.557 26.704 -24.507 1.00 39.59 556 VAL A CA 1
ATOM 4522 C C . VAL A 1 556 ? 31.850 27.434 -24.078 1.00 39.59 556 VAL A C 1
ATOM 4524 O O . VAL A 1 556 ? 31.900 28.664 -24.105 1.00 39.59 556 VAL A O 1
ATOM 4527 N N . GLU A 1 557 ? 32.949 26.724 -23.766 1.00 34.97 557 GLU A N 1
ATOM 4528 C CA . GLU A 1 557 ? 34.243 27.349 -23.414 1.00 34.97 557 GLU A CA 1
ATOM 4529 C C . GLU A 1 557 ? 34.921 28.109 -24.569 1.00 34.97 557 GLU A C 1
ATOM 4531 O O . GLU A 1 557 ? 35.866 28.854 -24.319 1.00 34.97 557 GLU A O 1
ATOM 4536 N N . ASN A 1 558 ? 34.402 28.031 -25.799 1.00 33.22 558 ASN A N 1
ATOM 4537 C CA . ASN A 1 558 ? 34.843 28.880 -26.915 1.00 33.22 558 ASN A CA 1
ATOM 4538 C C . ASN A 1 558 ? 34.266 30.315 -26.891 1.00 33.22 558 ASN A C 1
ATOM 4540 O O . ASN A 1 558 ? 34.353 31.041 -27.875 1.00 33.22 558 ASN A O 1
ATOM 4544 N N . TYR A 1 559 ? 33.744 30.765 -25.745 1.00 35.38 559 TYR A N 1
ATOM 4545 C CA . TYR A 1 559 ? 33.606 32.185 -25.390 1.00 35.38 559 TYR A CA 1
ATOM 4546 C C . TYR A 1 559 ? 34.720 32.615 -24.418 1.00 35.38 559 TYR A C 1
ATOM 4548 O O . TYR A 1 559 ? 34.467 33.172 -23.340 1.00 35.38 559 TYR A O 1
ATOM 4556 N N . SER A 1 560 ? 35.971 32.358 -24.804 1.00 35.12 560 SER A N 1
ATOM 4557 C CA . SER A 1 560 ? 37.187 32.705 -24.055 1.00 35.12 560 SER A CA 1
ATOM 4558 C C . SER A 1 560 ? 37.255 34.183 -23.638 1.00 35.12 560 SER A C 1
ATOM 4560 O O . SER A 1 560 ? 37.828 34.490 -22.595 1.00 35.12 560 SER A O 1
ATOM 4562 N N . ASP A 1 561 ? 36.563 35.090 -24.331 1.00 34.09 561 ASP A N 1
ATOM 4563 C CA . ASP A 1 561 ? 36.541 36.517 -23.977 1.00 34.09 561 ASP A CA 1
ATOM 4564 C C . ASP A 1 561 ? 35.558 36.872 -22.848 1.00 34.09 561 ASP A C 1
ATOM 4566 O O . ASP A 1 561 ? 35.796 37.801 -22.070 1.00 34.09 561 ASP A O 1
ATOM 4570 N N . ARG A 1 562 ? 34.463 36.114 -22.678 1.00 33.91 562 ARG A N 1
ATOM 4571 C CA . ARG A 1 562 ? 33.492 36.356 -21.594 1.00 33.91 562 ARG A CA 1
ATOM 4572 C C . ARG A 1 562 ? 33.874 35.661 -20.298 1.00 33.91 562 ARG A C 1
ATOM 4574 O O . ARG A 1 562 ? 33.639 36.241 -19.248 1.00 33.91 562 ARG A O 1
ATOM 4581 N N . LYS A 1 563 ? 34.513 34.485 -20.336 1.00 33.81 563 LYS A N 1
ATOM 4582 C CA . LYS A 1 563 ? 35.009 33.801 -19.124 1.00 33.81 563 LYS A CA 1
ATOM 4583 C C . LYS A 1 563 ? 36.135 34.591 -18.455 1.00 33.81 563 LYS A C 1
ATOM 4585 O O . LYS A 1 563 ? 36.137 34.710 -17.236 1.00 33.81 563 LYS A O 1
ATOM 4590 N N . ILE A 1 564 ? 37.022 35.214 -19.237 1.00 37.12 564 ILE A N 1
ATOM 4591 C CA . ILE A 1 564 ? 38.054 36.126 -18.717 1.00 37.12 564 ILE A CA 1
ATOM 4592 C C . ILE A 1 564 ? 37.412 37.387 -18.121 1.00 37.12 564 ILE A C 1
ATOM 4594 O O . ILE A 1 564 ? 37.821 37.822 -17.046 1.00 37.12 564 ILE A O 1
ATOM 4598 N N . ASN A 1 565 ? 36.373 37.946 -18.750 1.00 36.25 565 ASN A N 1
ATOM 4599 C CA . ASN A 1 565 ? 35.649 39.093 -18.193 1.00 36.25 565 ASN A CA 1
ATOM 4600 C C . ASN A 1 565 ? 34.826 38.735 -16.951 1.00 36.25 565 ASN A C 1
ATOM 4602 O O . ASN A 1 565 ? 34.857 39.485 -15.986 1.00 36.25 565 ASN A O 1
ATOM 4606 N N . ILE A 1 566 ? 34.169 37.577 -16.911 1.00 38.22 566 ILE A N 1
ATOM 4607 C CA . ILE A 1 566 ? 33.418 37.094 -15.747 1.00 38.22 566 ILE A CA 1
ATOM 4608 C C . ILE A 1 566 ? 34.372 36.709 -14.618 1.00 38.22 566 ILE A C 1
ATOM 4610 O O . ILE A 1 566 ? 34.086 37.026 -13.478 1.00 38.22 566 ILE A O 1
ATOM 4614 N N . GLN A 1 567 ? 35.542 36.125 -14.890 1.00 38.75 567 GLN A N 1
ATOM 4615 C CA . GLN A 1 567 ? 36.563 35.892 -13.862 1.00 38.75 567 GLN A CA 1
ATOM 4616 C C . GLN A 1 567 ? 37.184 37.199 -13.357 1.00 38.75 567 GLN A C 1
ATOM 4618 O O . GLN A 1 567 ? 37.439 37.313 -12.162 1.00 38.75 567 GLN A O 1
ATOM 4623 N N . LYS A 1 568 ? 37.371 38.212 -14.215 1.00 40.62 568 LYS A N 1
ATOM 4624 C CA . LYS A 1 568 ? 37.771 39.566 -13.791 1.00 40.62 568 LYS A CA 1
ATOM 4625 C C . LYS A 1 568 ? 36.684 40.249 -12.957 1.00 40.62 568 LYS A C 1
ATOM 4627 O O . LYS A 1 568 ? 37.007 40.861 -11.945 1.00 40.62 568 LYS A O 1
ATOM 4632 N N . ILE A 1 569 ? 35.414 40.101 -13.333 1.00 40.38 569 ILE A N 1
ATOM 4633 C CA . ILE A 1 569 ? 34.258 40.640 -12.605 1.00 40.38 569 ILE A CA 1
ATOM 4634 C C . ILE A 1 569 ? 34.057 39.895 -11.283 1.00 40.38 569 ILE A C 1
ATOM 4636 O O . ILE A 1 569 ? 33.858 40.540 -10.269 1.00 40.38 569 ILE A O 1
ATOM 4640 N N . LEU A 1 570 ? 34.190 38.568 -11.245 1.00 39.62 570 LEU A N 1
ATOM 4641 C CA . LEU A 1 570 ? 34.116 37.750 -10.030 1.00 39.62 570 LEU A CA 1
ATOM 4642 C C . LEU A 1 570 ? 35.299 38.013 -9.101 1.00 39.62 570 LEU A C 1
ATOM 4644 O O . LEU A 1 570 ? 35.118 38.056 -7.890 1.00 39.62 570 LEU A O 1
ATOM 4648 N N . LYS A 1 571 ? 36.500 38.232 -9.645 1.00 43.44 571 LYS A N 1
ATOM 4649 C CA . LYS A 1 571 ? 37.661 38.661 -8.860 1.00 43.44 571 LYS A CA 1
ATOM 4650 C C . LYS A 1 571 ? 37.433 40.058 -8.281 1.00 43.44 571 LYS A C 1
ATOM 4652 O O . LYS A 1 571 ? 37.630 40.242 -7.089 1.00 43.44 571 LYS A O 1
ATOM 4657 N N . SER A 1 572 ? 36.917 40.993 -9.080 1.00 39.19 572 SER A N 1
ATOM 4658 C CA . SER A 1 572 ? 36.557 42.341 -8.628 1.00 39.19 572 SER A CA 1
ATOM 4659 C C . SER A 1 572 ? 35.418 42.334 -7.599 1.00 39.19 572 SER A C 1
ATOM 4661 O O . SER A 1 572 ? 35.507 43.036 -6.599 1.00 39.19 572 SER A O 1
ATOM 4663 N N . LEU A 1 573 ? 34.392 41.495 -7.776 1.00 40.16 573 LEU A N 1
ATOM 4664 C CA . LEU A 1 573 ? 33.270 41.322 -6.850 1.00 40.16 573 LEU A CA 1
ATOM 4665 C C . LEU A 1 573 ? 33.692 40.618 -5.561 1.00 40.16 573 LEU A C 1
ATOM 4667 O O . LEU A 1 573 ? 33.206 40.986 -4.502 1.00 40.16 573 LEU A O 1
ATOM 4671 N N . ASN A 1 574 ? 34.613 39.652 -5.613 1.00 43.84 574 ASN A N 1
ATOM 4672 C CA . ASN A 1 574 ? 35.166 39.019 -4.414 1.00 43.84 574 ASN A CA 1
ATOM 4673 C C . ASN A 1 574 ? 36.134 39.946 -3.669 1.00 43.84 574 ASN A C 1
ATOM 4675 O O . ASN A 1 574 ? 36.134 39.945 -2.443 1.00 43.84 574 ASN A O 1
ATOM 4679 N N . GLU A 1 575 ? 36.900 40.781 -4.374 1.00 47.31 575 GLU A N 1
ATOM 4680 C CA . GLU A 1 575 ? 37.699 41.855 -3.769 1.00 47.31 575 GLU A CA 1
ATOM 4681 C C . GLU A 1 575 ? 36.799 42.940 -3.151 1.00 47.31 575 GLU A C 1
ATOM 4683 O O . GLU A 1 575 ? 37.077 43.414 -2.052 1.00 47.31 575 GLU A O 1
ATOM 4688 N N . GLN A 1 576 ? 35.685 43.297 -3.800 1.00 45.25 576 GLN A N 1
ATOM 4689 C CA . GLN A 1 576 ? 34.669 44.203 -3.247 1.00 45.25 576 GLN A CA 1
ATOM 4690 C C . GLN A 1 576 ? 33.950 43.580 -2.046 1.00 45.25 576 GLN A C 1
ATOM 4692 O O . GLN A 1 576 ? 33.756 44.251 -1.043 1.00 45.25 576 GLN A O 1
ATOM 4697 N N . ARG A 1 577 ? 33.608 42.290 -2.100 1.00 44.56 577 ARG A N 1
ATOM 4698 C CA . ARG A 1 577 ? 32.977 41.540 -1.005 1.00 44.56 577 ARG A CA 1
ATOM 4699 C C . ARG A 1 577 ? 33.927 41.339 0.177 1.00 44.56 577 ARG A C 1
ATOM 4701 O O . ARG A 1 577 ? 33.472 41.385 1.313 1.00 44.56 577 ARG A O 1
ATOM 4708 N N . GLY A 1 578 ? 35.225 41.172 -0.084 1.00 46.88 578 GLY A N 1
ATOM 4709 C CA . GLY A 1 578 ? 36.285 41.217 0.924 1.00 46.88 578 GLY A CA 1
ATOM 4710 C C . GLY A 1 578 ? 36.334 42.582 1.604 1.00 46.88 578 GLY A C 1
ATOM 4711 O O . GLY A 1 578 ? 36.174 42.652 2.812 1.00 46.88 578 GLY A O 1
ATOM 4712 N N . LYS A 1 579 ? 36.379 43.672 0.824 1.00 49.03 579 LYS A N 1
ATOM 4713 C CA . LYS A 1 579 ? 36.315 45.046 1.353 1.00 49.03 579 LYS A CA 1
ATOM 4714 C C . LYS A 1 579 ? 35.029 45.339 2.129 1.00 49.03 579 LYS A C 1
ATOM 4716 O O . LYS A 1 579 ? 35.089 46.011 3.147 1.00 49.03 579 LYS A O 1
ATOM 4721 N N . PHE A 1 580 ? 33.881 44.825 1.689 1.00 42.03 580 PHE A N 1
ATOM 4722 C CA . PHE A 1 580 ? 32.608 44.953 2.405 1.00 42.03 580 PHE A CA 1
ATOM 4723 C C . PHE A 1 580 ? 32.599 44.156 3.708 1.00 42.03 580 PHE A C 1
ATOM 4725 O O . PHE A 1 580 ? 32.038 44.622 4.692 1.00 42.03 580 PHE A O 1
ATOM 4732 N N . LYS A 1 581 ? 33.223 42.974 3.732 1.00 50.53 581 LYS A N 1
ATOM 4733 C CA . LYS A 1 581 ? 33.374 42.167 4.944 1.00 50.53 581 LYS A CA 1
ATOM 4734 C C . LYS A 1 581 ? 34.328 42.835 5.935 1.00 50.53 581 LYS A C 1
ATOM 4736 O O . LYS A 1 581 ? 33.979 42.941 7.103 1.00 50.53 581 LYS A O 1
ATOM 4741 N N . ASP A 1 582 ? 35.455 43.354 5.457 1.00 54.22 582 ASP A N 1
ATOM 4742 C CA . ASP A 1 582 ? 36.422 44.093 6.269 1.00 54.22 582 ASP A CA 1
ATOM 4743 C C . ASP A 1 582 ? 35.798 45.389 6.812 1.00 54.22 582 ASP A C 1
ATOM 4745 O O . ASP A 1 582 ? 35.910 45.665 8.002 1.00 54.22 582 ASP A O 1
ATOM 4749 N N . MET A 1 583 ? 35.034 46.123 5.988 1.00 45.56 583 MET A N 1
ATOM 4750 C CA . MET A 1 583 ? 34.233 47.274 6.427 1.00 45.56 583 MET A CA 1
ATOM 4751 C C . MET A 1 583 ? 33.175 46.884 7.459 1.00 45.56 583 MET A C 1
ATOM 4753 O O . MET A 1 583 ? 32.945 47.638 8.394 1.00 45.56 583 MET A O 1
ATOM 4757 N N . TYR A 1 584 ? 32.513 45.735 7.309 1.00 43.25 584 TYR A N 1
ATOM 4758 C CA . TYR A 1 584 ? 31.502 45.269 8.260 1.00 43.25 584 TYR A CA 1
ATOM 4759 C C . TYR A 1 584 ? 32.134 44.846 9.593 1.00 43.25 584 TYR A C 1
ATOM 4761 O O . TYR A 1 584 ? 31.567 45.108 10.650 1.00 43.25 584 TYR A O 1
ATOM 4769 N N . GLU A 1 585 ? 33.323 44.240 9.565 1.00 53.53 585 GLU A N 1
ATOM 4770 C CA . GLU A 1 585 ? 34.099 43.887 10.758 1.00 53.53 585 GLU A CA 1
ATOM 4771 C C . GLU A 1 585 ? 34.712 45.127 11.440 1.00 53.53 585 GLU A C 1
ATOM 4773 O O . GLU A 1 585 ? 34.726 45.198 12.670 1.00 53.53 585 GLU A O 1
ATOM 4778 N N . GLU A 1 586 ? 35.143 46.141 10.680 1.00 53.16 586 GLU A N 1
ATOM 4779 C CA . GLU A 1 586 ? 35.524 47.462 11.207 1.00 53.16 586 GLU A CA 1
ATOM 4780 C C . GLU A 1 586 ? 34.326 48.201 11.806 1.00 53.16 586 GLU A C 1
ATOM 4782 O O . GLU A 1 586 ? 34.434 48.738 12.907 1.00 53.16 586 GLU A O 1
ATOM 4787 N N . LEU A 1 587 ? 33.166 48.184 11.141 1.00 43.56 587 LEU A N 1
ATOM 4788 C CA . LEU A 1 587 ? 31.932 48.786 11.646 1.00 43.56 587 LEU A CA 1
ATOM 4789 C C . LEU A 1 587 ? 31.470 48.074 12.923 1.00 43.56 587 LEU A C 1
ATOM 4791 O O . LEU A 1 587 ? 31.111 48.736 13.892 1.00 43.56 587 LEU A O 1
ATOM 4795 N N . ALA A 1 588 ? 31.546 46.742 12.969 1.00 46.62 588 ALA A N 1
ATOM 4796 C CA . ALA A 1 588 ? 31.224 45.947 14.151 1.00 46.62 588 ALA A CA 1
ATOM 4797 C C . ALA A 1 588 ? 32.171 46.256 15.325 1.00 46.62 588 ALA A C 1
ATOM 4799 O O . ALA A 1 588 ? 31.693 46.498 16.434 1.00 46.62 588 ALA A O 1
ATOM 4800 N N . LYS A 1 589 ? 33.487 46.360 15.082 1.00 54.69 589 LYS A N 1
ATOM 4801 C CA . LYS A 1 589 ? 34.470 46.787 16.096 1.00 54.69 589 LYS A CA 1
ATOM 4802 C C . LYS A 1 589 ? 34.255 48.232 16.540 1.00 54.69 589 LYS A C 1
ATOM 4804 O O . LYS A 1 589 ? 34.376 48.538 17.725 1.00 54.69 589 LYS A O 1
ATOM 4809 N N . SER A 1 590 ? 33.899 49.128 15.624 1.00 50.53 590 SER A N 1
ATOM 4810 C CA . SER A 1 590 ? 33.623 50.532 15.938 1.00 50.53 590 SER A CA 1
ATOM 4811 C C . SER A 1 590 ? 32.310 50.691 16.720 1.00 50.53 590 SER A C 1
ATOM 4813 O O . SER A 1 590 ? 32.227 51.550 17.595 1.00 50.53 590 SER A O 1
ATOM 4815 N N . ILE A 1 591 ? 31.316 49.823 16.488 1.00 48.62 591 ILE A N 1
ATOM 4816 C CA . ILE A 1 591 ? 30.066 49.732 17.263 1.00 48.62 591 ILE A CA 1
ATOM 4817 C C . ILE A 1 591 ? 30.318 49.127 18.652 1.00 48.62 591 ILE A C 1
ATOM 4819 O O . ILE A 1 591 ? 29.754 49.618 19.628 1.00 48.62 591 ILE A O 1
ATOM 4823 N N . GLU A 1 592 ? 31.191 48.125 18.783 1.00 50.53 592 GLU A N 1
ATOM 4824 C CA . GLU A 1 592 ? 31.632 47.603 20.087 1.00 50.53 592 GLU A CA 1
ATOM 4825 C C . GLU A 1 592 ? 32.376 48.672 20.898 1.00 50.53 592 GLU A C 1
ATOM 4827 O O . GLU A 1 592 ? 32.064 48.898 22.066 1.00 50.53 592 GLU A O 1
ATOM 4832 N N . THR A 1 593 ? 33.281 49.415 20.256 1.00 53.69 593 THR A N 1
ATOM 4833 C CA . THR A 1 593 ? 34.029 50.512 20.891 1.00 53.69 593 THR A CA 1
ATOM 4834 C C . THR A 1 593 ? 33.103 51.683 21.268 1.00 53.69 593 THR A C 1
ATOM 4836 O O . THR A 1 593 ? 33.244 52.272 22.340 1.00 53.69 593 THR A O 1
ATOM 4839 N N . ALA A 1 594 ? 32.087 51.977 20.447 1.00 48.59 594 ALA A N 1
ATOM 4840 C CA . ALA A 1 594 ? 31.050 52.968 20.748 1.00 48.59 594 ALA A CA 1
ATOM 4841 C C . ALA A 1 594 ? 30.071 52.508 21.846 1.00 48.59 594 ALA A C 1
ATOM 4843 O O . ALA A 1 594 ? 29.564 53.337 22.603 1.00 48.59 594 ALA A O 1
ATOM 4844 N N . ASN A 1 595 ? 29.817 51.203 21.980 1.00 47.19 595 ASN A N 1
ATOM 4845 C CA . ASN A 1 595 ? 29.001 50.649 23.063 1.00 47.19 595 ASN A CA 1
ATOM 4846 C C . ASN A 1 595 ? 29.762 50.588 24.399 1.00 47.19 595 ASN A C 1
ATOM 4848 O O . ASN A 1 595 ? 29.132 50.728 25.444 1.00 47.19 595 ASN A O 1
ATOM 4852 N N . ILE A 1 596 ? 31.098 50.499 24.380 1.00 48.09 596 ILE A N 1
ATOM 4853 C CA . ILE A 1 596 ? 31.948 50.681 25.572 1.00 48.09 596 ILE A CA 1
ATOM 4854 C C . ILE A 1 596 ? 31.949 52.152 26.037 1.00 48.09 596 ILE A C 1
ATOM 4856 O O . ILE A 1 596 ? 32.007 52.422 27.232 1.00 48.09 596 ILE A O 1
ATOM 4860 N N . LEU A 1 597 ? 31.792 53.120 25.126 1.00 42.75 597 LEU A N 1
ATOM 4861 C CA . LEU A 1 597 ? 31.645 54.545 25.473 1.00 42.75 597 LEU A CA 1
ATOM 4862 C C . LEU A 1 597 ? 30.232 54.924 25.969 1.00 42.75 597 LEU A C 1
ATOM 4864 O O . LEU A 1 597 ? 30.062 55.971 26.592 1.00 42.75 597 LEU A O 1
ATOM 4868 N N . LYS A 1 598 ? 29.219 54.069 25.762 1.00 43.06 598 LYS A N 1
ATOM 4869 C CA . LYS A 1 598 ? 27.830 54.284 26.223 1.00 43.06 598 LYS A CA 1
ATOM 4870 C C . LYS A 1 598 ? 27.584 53.964 27.704 1.00 43.06 598 LYS A C 1
ATOM 4872 O O . LYS A 1 598 ? 26.459 54.132 28.170 1.00 43.06 598 LYS A O 1
ATOM 4877 N N . THR A 1 599 ? 28.601 53.569 28.474 1.00 44.22 599 THR A N 1
ATOM 4878 C CA . THR A 1 599 ? 28.491 53.437 29.941 1.00 44.22 599 THR A CA 1
ATOM 4879 C C . THR A 1 599 ? 28.693 54.752 30.703 1.00 44.22 599 THR A C 1
ATOM 4881 O O . THR A 1 599 ? 28.771 54.730 31.929 1.00 44.22 599 THR A O 1
ATOM 4884 N N . GLN A 1 600 ? 28.729 55.908 30.029 1.00 43.41 600 GLN A N 1
ATOM 4885 C CA . GLN A 1 600 ? 28.544 57.201 30.694 1.00 43.41 600 GLN A CA 1
ATOM 4886 C C . GLN A 1 600 ? 27.146 57.779 30.421 1.00 43.41 600 GLN A C 1
ATOM 4888 O O . GLN A 1 600 ? 26.721 57.865 29.266 1.00 43.41 600 GLN A O 1
ATOM 4893 N N . PRO A 1 601 ? 26.403 58.182 31.469 1.00 37.88 601 PRO A N 1
ATOM 4894 C CA . PRO A 1 601 ? 25.033 58.634 31.333 1.00 37.88 601 PRO A CA 1
ATOM 4895 C C . PRO A 1 601 ? 25.051 60.106 30.945 1.00 37.88 601 PRO A C 1
ATOM 4897 O O . PRO A 1 601 ? 25.150 60.948 31.824 1.00 37.88 601 PRO A O 1
ATOM 4900 N N . ASN A 1 602 ? 25.018 60.413 29.649 1.00 45.25 602 ASN A N 1
ATOM 4901 C CA . ASN A 1 602 ? 24.438 61.638 29.085 1.00 45.25 602 ASN A CA 1
ATOM 4902 C C . ASN A 1 602 ? 24.745 61.700 27.589 1.00 45.25 602 ASN A C 1
ATOM 4904 O O . ASN A 1 602 ? 25.872 61.999 27.218 1.00 45.25 602 ASN A O 1
ATOM 4908 N N . LEU A 1 603 ? 23.736 61.446 26.751 1.00 34.72 603 LEU A N 1
ATOM 4909 C CA . LEU A 1 603 ? 23.416 62.206 25.531 1.00 34.72 603 LEU A CA 1
ATOM 4910 C C . LEU A 1 603 ? 22.273 61.490 24.799 1.00 34.72 603 LEU A C 1
ATOM 4912 O O . LEU A 1 603 ? 22.441 60.481 24.120 1.00 34.72 603 LEU A O 1
ATOM 4916 N N . LYS A 1 604 ? 21.066 62.023 25.005 1.00 39.53 604 LYS A N 1
ATOM 4917 C CA . LYS A 1 604 ? 19.909 61.806 24.136 1.00 39.53 604 LYS A CA 1
ATOM 4918 C C . LYS A 1 604 ? 20.149 62.532 22.807 1.00 39.53 604 LYS A C 1
ATOM 4920 O O . LYS A 1 604 ? 20.744 63.603 22.812 1.00 39.53 604 LYS A O 1
ATOM 4925 N N . THR A 1 605 ? 19.498 62.021 21.761 1.00 41.16 605 THR A N 1
ATOM 4926 C CA . THR A 1 605 ? 19.182 62.621 20.443 1.00 41.16 605 THR A CA 1
ATOM 4927 C C . THR A 1 605 ? 20.132 62.364 19.265 1.00 41.16 605 THR A C 1
ATOM 4929 O O . THR A 1 605 ? 21.344 62.383 19.421 1.00 41.16 605 THR A O 1
ATOM 4932 N N . LEU A 1 606 ? 19.484 62.171 18.096 1.00 32.88 606 LEU A N 1
ATOM 4933 C CA . LEU A 1 606 ? 19.961 61.939 16.713 1.00 32.88 606 LEU A CA 1
ATOM 4934 C C . LEU A 1 606 ? 20.257 60.461 16.380 1.00 32.88 606 LEU A C 1
ATOM 4936 O O . LEU A 1 606 ? 21.306 59.945 16.731 1.00 32.88 606 LEU A O 1
ATOM 4940 N N . SER A 1 607 ? 19.319 59.626 15.908 1.00 33.72 607 SER A N 1
ATOM 4941 C CA . SER A 1 607 ? 18.432 59.649 14.719 1.00 33.72 607 SER A CA 1
ATOM 4942 C C . SER A 1 607 ? 19.148 59.571 13.363 1.00 33.72 607 SER A C 1
ATOM 4944 O O . SER A 1 607 ? 19.775 60.548 12.980 1.00 33.72 607 SER A O 1
ATOM 4946 N N . LYS A 1 608 ? 18.906 58.444 12.666 1.00 32.28 608 LYS A N 1
ATOM 4947 C CA . LYS A 1 608 ? 18.829 58.219 11.205 1.00 32.28 608 LYS A CA 1
ATOM 4948 C C . LYS A 1 608 ? 19.936 58.817 10.324 1.00 32.28 608 LYS A C 1
ATOM 4950 O O . LYS A 1 608 ? 19.945 60.019 10.101 1.00 32.28 608 LYS A O 1
ATOM 4955 N N . ASP A 1 609 ? 20.766 57.951 9.750 1.00 31.33 609 ASP A N 1
ATOM 4956 C CA . ASP A 1 609 ? 20.578 57.421 8.387 1.00 31.33 609 ASP A CA 1
ATOM 4957 C C . ASP A 1 609 ? 21.260 56.053 8.248 1.00 31.33 609 ASP A C 1
ATOM 4959 O O . ASP A 1 609 ? 22.328 55.864 8.880 1.00 31.33 609 ASP A O 1
#

Solvent-accessible surface area (backbone atoms only — not comparable to full-atom values): 33460 Å² total; per-residue (Å²): 85,81,47,76,71,83,75,83,83,69,58,59,69,51,55,50,49,36,73,75,36,69,90,53,82,78,38,49,30,39,35,57,91,46,51,39,79,74,75,26,95,44,51,42,53,35,34,42,44,44,81,43,64,37,75,91,62,80,36,63,56,15,21,36,40,37,40,48,40,47,50,32,39,86,77,69,74,54,70,82,35,71,66,46,95,43,64,87,36,46,8,41,79,24,36,30,50,28,38,34,34,56,45,56,97,85,57,87,74,80,78,68,65,62,60,58,50,53,34,53,55,46,41,48,27,76,75,71,69,54,80,87,52,73,38,40,73,46,78,69,73,44,72,95,49,98,37,55,39,28,25,36,38,32,34,68,32,90,80,48,64,69,46,69,42,100,35,4,25,37,34,32,38,25,49,28,63,28,27,72,68,52,49,50,49,23,50,36,54,34,32,52,62,47,51,63,53,48,32,73,36,66,93,25,30,20,88,64,42,33,31,52,64,81,45,85,68,44,76,47,71,74,32,57,65,56,42,52,51,49,55,52,47,30,60,72,78,26,42,59,53,48,63,47,82,40,73,39,50,72,48,74,54,93,82,59,89,56,75,81,83,74,47,44,44,46,91,45,75,49,77,47,68,39,72,73,63,55,68,43,46,69,54,45,48,58,14,20,34,72,66,45,34,54,40,34,41,35,17,83,83,68,37,32,42,32,43,35,23,78,73,54,91,50,94,86,64,84,52,40,94,91,42,32,28,28,34,53,89,53,36,33,39,36,52,42,43,72,68,54,50,52,52,51,56,49,53,60,63,71,47,82,72,89,69,80,68,80,76,85,53,59,74,35,72,59,41,68,70,54,50,29,58,77,57,74,33,98,49,48,63,78,35,41,64,44,81,52,51,66,55,17,32,40,49,53,64,56,56,39,57,27,44,48,22,29,37,40,35,44,25,50,23,51,31,44,69,39,58,44,52,36,57,27,42,51,23,31,36,42,34,44,24,38,26,51,30,56,59,59,58,25,56,46,52,28,47,49,24,29,36,44,32,43,19,24,22,54,35,58,62,76,70,51,56,63,65,38,55,58,36,75,49,31,27,35,42,28,45,41,36,81,89,79,72,29,46,21,52,26,69,74,75,37,85,57,48,70,63,51,48,40,70,64,32,78,61,46,45,31,52,50,83,43,67,65,81,73,79,75,79,91,69,95,74,91,88,55,71,68,56,56,50,47,50,49,48,55,54,49,59,50,55,68,77,54,73,78,88,59,56,82,74,56,72,58,59,85,45,61,72,54,55,54,48,48,50,50,48,50,49,51,49,50,52,48,49,48,51,51,49,51,49,49,52,50,50,50,51,51,49,50,55,49,56,66,61,61,80,56,97,80,83,87,86,84,83,89,134

Sequence (609 aa):
MLAQNETSHLDPITELCLQVYPDQVDVLQATTQIQYWLNGPDPLDYVNIYINNDEDNNGLNSHFHYVSLGLTDLYGDERVHKRAKSLEENSGFGYELTIRVKKESNQNEPPKWPIKLLQALAKYTFTTGGILDEGDHVPNVLLETSSKIKHILVCEDLHLKCSKTKHGKVKFLQIVGCTDDELKFSQQWSSRKVLDLMRKFKELGNEYLLVDLNRSKSIFEIDLNLKRRIIRTIRKEGSFLSFVKSKCFWRLNLETWLNDGTYSIYNQINFNIDLDTAKLFPTILKQRLDKGNSFIFNGLDDRNLILIPNNFGSSFCYVTTESPIQSNGMECQILISQKLLLSLCNYFQDIKIDMKENIDAPIMKLTIEYLKQEAHNFDLECVFVLDLSKKGIVEVEEIRNCVNLEILNLSDNGISDLTNLKELSKLHQINLSNNNIISLKGLECLESLKTLNLAGNKIQDIHEFYQLKKLKNLTHIVLNDSRKKISNPICSNYKNYKTELKRIFPKLEFIDGDCTKIEIPSLDNKNDESLNEFKKSFLAEETEHINHTKSWFDQVENYSDRKINIQKILKSLNEQRGKFKDMYEELAKSIETANILKTQPNLKTLSKD